Protein AF-A0A7Y5W5D0-F1 (afdb_monomer_lite)

Foldseek 3Di:
DVVVVVLVVVQVVVLVVQQVVVVVCCVPCVPDWDEDEDDPPRHAAPSHDGLEYEYADDDDPPCLLVRVVVVCVRHVVRPAYAYEYEQPPDLDLVSSQVVLLVNLVSCVVVVRLHYHYDPCLNRDDLSSVLVCLLVVSPDPDDPDLVVSLVVLVVLVVLLVVLLVLCVVLVNPLSDDQDDADSVPDPDSNNSSVRSVSSSVSLVSSLVVLLVVLVLLVLQQLLLQLVQLCCLQPLDPPDDDNDRLDDPVRSVVLSSLSSYSSSVSVSSVSCVVSVVVLLVSLVVNLVSLQVVLVVDDQLSVLSPQLSVCSNVSNSNSNSVSSVVSQVRCLVVVNGQKKKKKWKKFDPDQAFFPKWKWKWFQAPPVGIDTQDTDGQGDDGPRGMHMDMHIHNDDTQKMKIKIWDDPDKMKGQKIAIDGSPDTWQFQDKDWDQKPPLRVSHRHRIGIIMHDHDDTMTMMMTGTDDD

Sequence (463 aa):
MQRYQQREVVQEKLIRVHNALYDYVKSRFPQLKISPGFYPAWVRPGTLKYDAVVMDNYPPPGREEEHLRQWMAAYGDAREPYILLWGYGDLDYQVELVRMEKMTRLCLAQGIKNIGFFRPELSLRDPVFRWYDTRGVGSYGPYDLQEHRATIAVLLDETRQTVEALERLGVREAASLPEIHPANADACADLCRQADQIYAYRKRVLDRAYGKVNECKQWAELDRLIDLAEAEGWISAGRERGALADSKEVRGWEILSKEFRTLPRFYAAILPRAGQASDRASTVAPSLESAAGAGGPGAGELAIAAKALRSGRFADACAQTIQARERLVEAKQEKSWQVSLRFRNRYPYPLNVTAILTVEQGKAGLCELYRGMPFESPGDSSRAFAFFLPSRPDSLTVSVGSWSGCLDVESLRVHNSREALNVVNVVADHADNAEACVGRPEAAFVLRPWASESFVRLQFQHD

Secondary structure (DSSP, 8-state):
-HHHHHHHHHHHHHHHHHHHHHHHHHHH-TT-----EE-TTTS-TTSS--SSEEEEE-PPTT-HHHHHHHHHHHHTT-SSEEEEEE----S-HHHHHHHHHHHHHHHHHTT--EEEEESHHHH--HHHHHHHHHTT-S-SS---HHHHHHHHHHHHHHHHHHHHHHHHTT-TT-PPPPP--GGG--SHHHHHHHHHHHHHHHHHHHHHHHHHHHHHHTHHHHHHHHHHHHHTTSS-S-S----S--HHHHHHHHHHHTSGGGHHHHHHHHHHHHHHHHHHHHHHHHHHHHHHHT-STTHHHHHHHHHHHHTT-HHHHHHHHHHHHHHHHHTT----EEEEEEEE--SSS-----EEEEEE-GGG-EEEEEEE-S--STT--EEEEEEEESS--SEEEEEEES-SS-EEEEEEEEE-SS-BPPEEEEEEESEES-GGGTT-SEEEEEE--SSSEEEEEEEE---

Radius of gyration: 29.37 Å; chains: 1; bounding box: 65×64×76 Å

Structure (mmCIF, N/CA/C/O backbone):
data_AF-A0A7Y5W5D0-F1
#
_entry.id   AF-A0A7Y5W5D0-F1
#
loop_
_atom_site.group_PDB
_atom_site.id
_atom_site.type_symbol
_atom_site.label_atom_id
_atom_site.label_alt_id
_atom_site.label_comp_id
_atom_site.label_asym_id
_atom_site.label_entity_id
_atom_site.label_seq_id
_atom_site.pdbx_PDB_ins_code
_atom_site.Cartn_x
_atom_site.Cartn_y
_atom_site.Cartn_z
_atom_site.occupancy
_atom_site.B_iso_or_equiv
_atom_site.auth_seq_id
_atom_site.auth_comp_id
_atom_site.auth_asym_id
_atom_site.auth_atom_id
_atom_site.pdbx_PDB_model_num
ATOM 1 N N . MET A 1 1 ? 26.759 -39.394 -0.684 1.00 50.09 1 MET A N 1
ATOM 2 C CA . MET A 1 1 ? 27.378 -40.043 -1.864 1.00 50.09 1 MET A CA 1
ATOM 3 C C . MET A 1 1 ? 26.377 -40.396 -2.963 1.00 50.09 1 MET A C 1
ATOM 5 O O . MET A 1 1 ? 26.543 -39.873 -4.052 1.00 50.09 1 MET A O 1
ATOM 9 N N . GLN A 1 2 ? 25.314 -41.175 -2.712 1.00 52.88 2 GLN A N 1
ATOM 10 C CA . GLN A 1 2 ? 24.350 -41.586 -3.762 1.00 52.88 2 GLN A CA 1
ATOM 11 C C . GLN A 1 2 ? 23.715 -40.430 -4.570 1.00 52.88 2 GLN A C 1
ATOM 13 O O . GLN A 1 2 ? 23.607 -40.526 -5.788 1.00 52.88 2 GLN A O 1
ATOM 18 N N . ARG A 1 3 ? 23.363 -39.302 -3.930 1.00 52.78 3 ARG A N 1
ATOM 19 C CA . ARG A 1 3 ? 22.815 -38.118 -4.631 1.00 52.78 3 ARG A CA 1
ATOM 20 C C . ARG A 1 3 ? 23.814 -37.433 -5.579 1.00 52.78 3 ARG A C 1
ATOM 22 O O . ARG A 1 3 ? 23.390 -36.820 -6.551 1.00 52.78 3 ARG A O 1
ATOM 29 N N . TYR A 1 4 ? 25.120 -37.532 -5.315 1.00 56.25 4 TYR A N 1
ATOM 30 C CA . TYR A 1 4 ? 26.152 -36.939 -6.177 1.00 56.25 4 TYR A CA 1
ATOM 31 C C . TYR A 1 4 ? 26.357 -37.767 -7.451 1.00 56.25 4 TYR A C 1
ATOM 33 O O . TYR A 1 4 ? 26.376 -37.203 -8.538 1.00 56.25 4 TYR A O 1
ATOM 41 N N . GLN A 1 5 ? 26.377 -39.098 -7.333 1.00 60.94 5 GLN A N 1
ATOM 42 C CA . GLN A 1 5 ? 26.483 -40.004 -8.486 1.00 60.94 5 GLN A CA 1
ATOM 43 C C . GLN A 1 5 ? 25.264 -39.906 -9.419 1.00 60.94 5 GLN A C 1
ATOM 45 O O . GLN A 1 5 ? 25.410 -39.891 -10.637 1.00 60.94 5 GLN A O 1
ATOM 50 N N . GLN A 1 6 ? 24.051 -39.766 -8.871 1.00 68.44 6 GLN A N 1
ATOM 51 C CA . GLN A 1 6 ? 22.851 -39.537 -9.688 1.00 68.44 6 GLN A CA 1
ATOM 52 C C . GLN A 1 6 ? 22.899 -38.200 -10.442 1.00 68.44 6 GLN A C 1
ATOM 54 O O . GLN A 1 6 ? 22.429 -38.119 -11.577 1.00 68.44 6 GLN A O 1
ATOM 59 N N . ARG A 1 7 ? 23.488 -37.160 -9.840 1.00 69.56 7 ARG A N 1
ATOM 60 C CA . ARG A 1 7 ? 23.627 -35.840 -10.466 1.00 69.56 7 ARG A CA 1
ATOM 61 C C . ARG A 1 7 ? 24.569 -35.879 -11.669 1.00 69.56 7 ARG A C 1
ATOM 63 O O . ARG A 1 7 ? 24.230 -35.301 -12.696 1.00 69.56 7 ARG A O 1
ATOM 70 N N . GLU A 1 8 ? 25.691 -36.587 -11.570 1.00 74.19 8 GLU A N 1
ATOM 71 C CA . GLU A 1 8 ? 26.647 -36.737 -12.679 1.00 74.19 8 GLU A CA 1
ATOM 72 C C . GLU A 1 8 ? 26.027 -37.484 -13.870 1.00 74.19 8 GLU A C 1
ATOM 74 O O . GLU A 1 8 ? 26.090 -37.005 -15.001 1.00 74.19 8 GLU A O 1
ATOM 79 N N . VAL A 1 9 ? 25.304 -38.581 -13.617 1.00 79.69 9 VAL A N 1
ATOM 80 C CA . VAL A 1 9 ? 24.612 -39.345 -14.675 1.00 79.69 9 VAL A CA 1
ATOM 81 C C . VAL A 1 9 ? 23.551 -38.504 -15.395 1.00 79.69 9 VAL A C 1
ATOM 83 O O . VAL A 1 9 ? 23.380 -38.609 -16.612 1.00 79.69 9 VAL A O 1
ATOM 86 N N . VAL A 1 10 ? 22.812 -37.665 -14.664 1.00 78.62 10 VAL A N 1
ATOM 87 C CA . VAL A 1 10 ? 21.824 -36.754 -15.265 1.00 78.62 10 VAL A CA 1
ATOM 88 C C . VAL A 1 10 ? 22.514 -35.660 -16.083 1.00 78.62 10 VAL A C 1
ATOM 90 O O . VAL A 1 10 ? 22.061 -35.361 -17.188 1.00 78.62 10 VAL A O 1
ATOM 93 N N . GLN A 1 11 ? 23.626 -35.104 -15.596 1.00 78.69 11 GLN A N 1
ATOM 94 C CA . GLN A 1 11 ? 24.404 -34.092 -16.317 1.00 78.69 11 GLN A CA 1
ATOM 95 C C . GLN A 1 11 ? 24.931 -34.612 -17.658 1.00 78.69 11 GLN A C 1
ATOM 97 O O . GLN A 1 11 ? 24.754 -33.948 -18.678 1.00 78.69 11 GLN A O 1
ATOM 102 N N . GLU A 1 12 ? 25.511 -35.812 -17.694 1.00 83.69 12 GLU A N 1
ATOM 103 C CA . GLU A 1 12 ? 26.013 -36.410 -18.938 1.00 83.69 12 GLU A CA 1
ATOM 104 C C . GLU A 1 12 ? 24.903 -36.632 -19.974 1.00 83.69 12 GLU A C 1
ATOM 106 O O . GLU A 1 12 ? 25.093 -36.387 -21.170 1.00 83.69 12 GLU A O 1
ATOM 111 N N . LYS A 1 13 ? 23.718 -37.063 -19.522 1.00 85.50 13 LYS A N 1
ATOM 112 C CA . LYS A 1 13 ? 22.546 -37.224 -20.394 1.00 85.50 13 LYS A CA 1
ATOM 113 C C . LYS A 1 13 ? 22.073 -35.886 -20.953 1.00 85.50 13 LYS A C 1
ATOM 115 O O . LYS A 1 13 ? 21.816 -35.805 -22.152 1.00 85.50 13 LYS A O 1
ATOM 120 N N . LEU A 1 14 ? 21.996 -34.846 -20.120 1.00 84.94 14 LEU A N 1
ATOM 121 C CA . LEU A 1 14 ? 21.614 -33.498 -20.551 1.00 84.94 14 LEU A CA 1
ATOM 122 C C . LEU A 1 14 ? 22.579 -32.953 -21.607 1.00 84.94 14 LEU A C 1
ATOM 124 O O . LEU A 1 14 ? 22.128 -32.480 -22.648 1.00 84.94 14 LEU A O 1
ATOM 128 N N . ILE A 1 15 ? 23.889 -33.094 -21.382 1.00 87.06 15 ILE A N 1
ATOM 129 C CA . ILE A 1 15 ? 24.920 -32.670 -22.338 1.00 87.06 15 ILE A CA 1
ATOM 130 C C . ILE A 1 15 ? 24.739 -33.383 -23.682 1.00 87.06 15 ILE A C 1
ATOM 132 O O . ILE A 1 15 ? 24.732 -32.742 -24.734 1.00 87.06 15 ILE A O 1
ATOM 136 N N . ARG A 1 16 ? 24.542 -34.707 -23.659 1.00 89.12 16 ARG A N 1
ATOM 137 C CA . ARG A 1 16 ? 24.357 -35.507 -24.878 1.00 89.12 16 ARG A CA 1
ATOM 138 C C . ARG A 1 16 ? 23.112 -35.090 -25.658 1.00 89.12 16 ARG A C 1
ATOM 140 O O . ARG A 1 16 ? 23.192 -34.919 -26.871 1.00 89.12 16 ARG A O 1
ATOM 147 N N . VAL A 1 17 ? 21.979 -34.938 -24.973 1.00 90.25 17 VAL A N 1
ATOM 148 C CA . VAL A 1 17 ? 20.702 -34.565 -25.599 1.00 90.25 17 VAL A CA 1
ATOM 149 C C . VAL A 1 17 ? 20.782 -33.160 -26.187 1.00 90.25 17 VAL A C 1
ATOM 151 O O . VAL A 1 17 ? 20.444 -32.977 -27.353 1.00 90.25 17 VAL A O 1
ATOM 154 N N . HIS A 1 18 ? 21.284 -32.186 -25.424 1.00 89.50 18 HIS A N 1
ATOM 155 C CA . HIS A 1 18 ? 21.451 -30.813 -25.902 1.00 89.50 18 HIS A CA 1
ATOM 156 C C . HIS A 1 18 ? 22.344 -30.750 -27.143 1.00 89.50 18 HIS A C 1
ATOM 158 O O . HIS A 1 18 ? 21.956 -30.160 -28.146 1.00 89.50 18 HIS A O 1
ATOM 164 N N . ASN A 1 19 ? 23.513 -31.399 -27.116 1.00 92.06 19 ASN A N 1
ATOM 165 C CA . ASN A 1 19 ? 24.451 -31.361 -28.241 1.00 92.06 19 ASN A CA 1
ATOM 166 C C . ASN A 1 19 ? 23.882 -32.041 -29.497 1.00 92.06 19 ASN A C 1
ATOM 168 O O . ASN A 1 19 ? 24.083 -31.534 -30.598 1.00 92.06 19 ASN A O 1
ATOM 172 N N . ALA A 1 20 ? 23.127 -33.134 -29.341 1.00 94.38 20 ALA A N 1
ATOM 173 C CA . ALA A 1 20 ? 22.436 -33.777 -30.458 1.00 94.38 20 ALA A CA 1
ATOM 174 C C . ALA A 1 20 ? 21.334 -32.881 -31.053 1.00 94.38 20 ALA A C 1
ATOM 176 O O . ALA A 1 20 ? 21.195 -32.802 -32.274 1.00 94.38 20 ALA A O 1
ATOM 177 N N . LEU A 1 21 ? 20.576 -32.173 -30.207 1.00 93.38 21 LEU A N 1
ATOM 178 C CA . LEU A 1 21 ? 19.573 -31.201 -30.652 1.00 93.38 21 LEU A CA 1
ATOM 179 C C . LEU A 1 21 ? 20.215 -30.003 -31.355 1.00 93.38 21 LEU A C 1
ATOM 181 O O . LEU A 1 21 ? 19.719 -29.580 -32.397 1.00 93.38 21 LEU A O 1
ATOM 185 N N . TYR A 1 22 ? 21.330 -29.492 -30.829 1.00 92.88 22 TYR A N 1
ATOM 186 C CA . TYR A 1 22 ? 22.108 -28.437 -31.473 1.00 92.88 22 TYR A CA 1
ATOM 187 C C . TYR A 1 22 ? 22.503 -28.855 -32.895 1.00 92.88 22 TYR A C 1
ATOM 189 O O . TYR A 1 22 ? 22.157 -28.164 -33.851 1.00 92.88 22 TYR A O 1
ATOM 197 N N . ASP A 1 23 ? 23.140 -30.019 -33.058 1.00 96.19 23 ASP A N 1
ATOM 198 C CA . ASP A 1 23 ? 23.569 -30.510 -34.375 1.00 96.19 23 ASP A CA 1
ATOM 199 C C . ASP A 1 23 ? 22.378 -30.706 -35.329 1.00 96.19 23 ASP A C 1
ATOM 201 O O . ASP A 1 23 ? 22.426 -30.310 -36.498 1.00 96.19 23 ASP A O 1
ATOM 205 N N . TYR A 1 24 ? 21.269 -31.254 -34.821 1.00 96.31 24 TYR A N 1
ATOM 206 C CA . TYR A 1 24 ? 20.038 -31.433 -35.589 1.00 96.31 24 TYR A CA 1
ATOM 207 C C . TYR A 1 24 ? 19.482 -30.103 -36.114 1.00 96.31 24 TYR A C 1
ATOM 209 O O . TYR A 1 24 ? 19.158 -30.005 -37.303 1.00 96.31 24 TYR A O 1
ATOM 217 N N . VAL A 1 25 ? 19.395 -29.076 -35.262 1.00 94.19 25 VAL A N 1
ATOM 218 C CA . VAL A 1 25 ? 18.884 -27.751 -35.643 1.00 94.19 25 VAL A CA 1
ATOM 219 C C . VAL A 1 25 ? 19.851 -27.061 -36.600 1.00 94.19 25 VAL A C 1
ATOM 221 O O . VAL A 1 25 ? 19.414 -26.597 -37.652 1.00 94.19 25 VAL A O 1
ATOM 224 N N . LYS A 1 26 ? 21.158 -27.050 -36.312 1.00 94.31 26 LYS A N 1
ATOM 225 C CA . LYS A 1 26 ? 22.154 -26.377 -37.164 1.00 94.31 26 LYS A CA 1
ATOM 226 C C . LYS A 1 26 ? 22.286 -27.015 -38.545 1.00 94.31 26 LYS A C 1
ATOM 228 O O . LYS A 1 26 ? 22.544 -26.295 -39.503 1.00 94.31 26 LYS A O 1
ATOM 233 N N . SER A 1 27 ? 22.044 -28.324 -38.675 1.00 96.19 27 SER A N 1
ATOM 234 C CA . SER A 1 27 ? 22.020 -28.996 -39.985 1.00 96.19 27 SER A CA 1
ATOM 235 C C . SER A 1 27 ? 20.882 -28.527 -40.904 1.00 96.19 27 SER A C 1
ATOM 237 O O . SER A 1 27 ? 20.999 -28.635 -42.121 1.00 96.19 27 SER A O 1
ATOM 239 N N . ARG A 1 28 ? 19.782 -28.007 -40.340 1.00 96.69 28 ARG A N 1
ATOM 240 C CA . ARG A 1 28 ? 18.582 -27.570 -41.082 1.00 96.69 28 ARG A CA 1
ATOM 241 C C . ARG A 1 28 ? 18.456 -26.055 -41.170 1.00 96.69 28 ARG A C 1
ATOM 243 O O . ARG A 1 28 ? 17.967 -25.534 -42.164 1.00 96.69 28 ARG A O 1
ATOM 250 N N . PHE A 1 29 ? 18.888 -25.365 -40.122 1.00 95.25 29 PHE A N 1
ATOM 251 C CA . PHE A 1 29 ? 18.740 -23.928 -39.946 1.00 95.25 29 PHE A CA 1
ATOM 252 C C . PHE A 1 29 ? 20.074 -23.325 -39.475 1.00 95.25 29 PHE A C 1
ATOM 254 O O . PHE A 1 29 ? 20.188 -22.887 -38.326 1.00 95.25 29 PHE A O 1
ATOM 261 N N . PRO A 1 30 ? 21.117 -23.321 -40.326 1.00 91.50 30 PRO A N 1
ATOM 262 C CA . PRO A 1 30 ? 22.461 -22.883 -39.940 1.00 91.50 30 PRO A CA 1
ATOM 263 C C . PRO A 1 30 ? 22.511 -21.429 -39.442 1.00 91.50 30 PRO A C 1
ATOM 265 O O . PRO A 1 30 ? 23.363 -21.084 -38.620 1.00 91.50 30 PRO A O 1
ATOM 268 N N . GLN A 1 31 ? 21.574 -20.596 -39.899 1.00 87.50 31 GLN A N 1
ATOM 269 C CA . GLN A 1 31 ? 21.425 -19.194 -39.521 1.00 87.50 31 GLN A CA 1
ATOM 270 C C . GLN A 1 31 ? 20.840 -18.981 -38.118 1.00 87.50 31 GLN A C 1
ATOM 272 O O . GLN A 1 31 ? 21.025 -17.907 -37.550 1.00 87.50 31 GLN A O 1
ATOM 277 N N . LEU A 1 32 ? 20.129 -19.964 -37.549 1.00 84.00 32 LEU A N 1
ATOM 278 C CA . LEU A 1 32 ? 19.546 -19.809 -36.216 1.00 84.00 32 LEU A CA 1
ATOM 279 C C . LEU A 1 32 ? 20.640 -19.870 -35.150 1.00 84.00 32 LEU A C 1
ATOM 281 O O . LEU A 1 32 ? 21.508 -20.749 -35.169 1.00 84.00 32 LEU A O 1
ATOM 285 N N . LYS A 1 33 ? 20.574 -18.921 -34.214 1.00 82.25 33 LYS A N 1
ATOM 286 C CA . LYS A 1 33 ? 21.414 -18.876 -33.020 1.00 82.25 33 LYS A CA 1
ATOM 287 C C . LYS A 1 33 ? 20.768 -19.724 -31.931 1.00 82.25 33 LYS A C 1
ATOM 289 O O . LYS A 1 33 ? 19.601 -19.527 -31.602 1.00 82.25 33 LYS A O 1
ATOM 294 N N . ILE A 1 34 ? 21.525 -20.658 -31.374 1.00 82.62 34 ILE A N 1
ATOM 295 C CA . ILE A 1 34 ? 21.078 -21.539 -30.297 1.00 82.62 34 ILE A CA 1
ATOM 296 C C . ILE A 1 34 ? 21.805 -21.152 -29.016 1.00 82.62 34 ILE A C 1
ATOM 298 O O . ILE A 1 34 ? 23.031 -21.040 -28.990 1.00 82.62 34 ILE A O 1
ATOM 302 N N . SER A 1 35 ? 21.038 -20.993 -27.946 1.00 78.25 35 SER A N 1
ATOM 303 C CA . SER A 1 35 ? 21.551 -20.722 -26.612 1.00 78.25 35 SER A CA 1
ATOM 304 C C . SER A 1 35 ? 20.823 -21.597 -25.592 1.00 78.25 35 SER A C 1
ATOM 306 O O . SER A 1 35 ? 19.591 -21.653 -25.622 1.00 78.25 35 SER A O 1
ATOM 308 N N . PRO A 1 36 ? 21.533 -22.293 -24.693 1.00 75.00 36 PRO A N 1
ATOM 309 C CA . PRO A 1 36 ? 20.915 -22.876 -23.514 1.00 75.00 36 PRO A CA 1
ATOM 310 C C . PRO A 1 36 ? 20.644 -21.778 -22.472 1.00 75.00 36 PRO A C 1
ATOM 312 O O . PRO A 1 36 ? 21.486 -20.916 -22.229 1.00 75.00 36 PRO A O 1
ATOM 315 N N . GLY A 1 37 ? 19.477 -21.817 -21.825 1.00 66.62 37 GLY A N 1
ATOM 316 C CA . GLY A 1 37 ? 19.221 -20.994 -20.641 1.00 66.62 37 GLY A CA 1
ATOM 317 C C . GLY A 1 37 ? 20.050 -21.518 -19.469 1.00 66.62 37 GLY A C 1
ATOM 318 O O . GLY A 1 37 ? 19.818 -22.635 -19.000 1.00 66.62 37 GLY A O 1
ATOM 319 N N . PHE A 1 38 ? 21.055 -20.762 -19.025 1.00 64.25 38 PHE A N 1
ATOM 320 C CA . PHE A 1 38 ? 21.984 -21.233 -17.999 1.00 64.25 38 PHE A CA 1
ATOM 321 C C . PHE A 1 38 ? 21.491 -20.936 -16.577 1.00 64.25 38 PHE A C 1
ATOM 323 O O . PHE A 1 38 ? 21.352 -19.777 -16.197 1.00 64.25 38 PHE A O 1
ATOM 330 N N . TYR A 1 39 ? 21.398 -21.987 -15.749 1.00 56.94 39 TYR A N 1
ATOM 331 C CA . TYR A 1 39 ? 21.641 -21.891 -14.306 1.00 56.94 39 TYR A CA 1
ATOM 332 C C . TYR A 1 39 ? 23.095 -22.316 -14.040 1.00 56.94 39 TYR A C 1
ATOM 334 O O . TYR A 1 39 ? 23.409 -23.501 -14.211 1.00 56.94 39 TYR A O 1
ATOM 342 N N . PRO A 1 40 ? 23.988 -21.410 -13.591 1.00 52.25 40 PRO A N 1
ATOM 343 C CA . PRO A 1 40 ? 25.427 -21.675 -13.440 1.00 52.25 40 PRO A CA 1
ATOM 344 C C . PRO A 1 40 ? 25.786 -22.911 -12.594 1.00 52.25 40 PRO A C 1
ATOM 346 O O . PRO A 1 40 ? 26.894 -23.428 -12.688 1.00 52.25 40 PRO A O 1
ATOM 349 N N . ALA A 1 41 ? 24.854 -23.407 -11.774 1.00 57.25 41 ALA A N 1
ATOM 350 C CA . ALA A 1 41 ? 25.061 -24.527 -10.861 1.00 57.25 41 ALA A CA 1
ATOM 351 C C . ALA A 1 41 ? 24.902 -25.934 -11.484 1.00 57.25 41 ALA A C 1
ATOM 353 O O . ALA A 1 41 ? 25.161 -26.923 -10.790 1.00 57.25 41 ALA A O 1
ATOM 354 N N . TRP A 1 42 ? 24.442 -26.073 -12.736 1.00 58.59 42 TRP A N 1
ATOM 355 C CA . TRP A 1 42 ? 24.007 -27.382 -13.264 1.00 58.59 42 TRP A CA 1
ATOM 356 C C . TRP A 1 42 ? 24.861 -27.969 -14.381 1.00 58.59 42 TRP A C 1
ATOM 358 O O . TRP A 1 42 ? 24.884 -29.192 -14.505 1.00 58.59 42 TRP A O 1
ATOM 368 N N . VAL A 1 43 ? 25.591 -27.165 -15.150 1.00 61.44 43 VAL A N 1
ATOM 369 C CA . VAL A 1 43 ? 26.394 -27.654 -16.278 1.00 61.44 43 VAL A CA 1
ATOM 370 C C . VAL A 1 43 ? 27.747 -26.953 -16.282 1.00 61.44 43 VAL A C 1
ATOM 372 O O . VAL A 1 43 ? 27.817 -25.750 -16.050 1.00 61.44 43 VAL A O 1
ATOM 375 N N . ARG A 1 44 ? 28.833 -27.707 -16.498 1.00 67.12 44 ARG A N 1
ATOM 376 C CA . ARG A 1 44 ? 30.186 -27.135 -16.534 1.00 67.12 44 ARG A CA 1
ATOM 377 C C . ARG A 1 44 ? 30.368 -26.300 -17.811 1.00 67.12 44 ARG A C 1
ATOM 379 O O . ARG A 1 44 ? 29.942 -26.763 -18.877 1.00 67.12 44 ARG A O 1
ATOM 386 N N . PRO A 1 45 ? 31.033 -25.134 -17.739 1.00 65.56 45 PRO A N 1
ATOM 387 C CA . PRO A 1 45 ? 31.417 -24.382 -18.929 1.00 65.56 45 PRO A CA 1
ATOM 388 C C . PRO A 1 45 ? 32.135 -25.257 -19.966 1.00 65.56 45 PRO A C 1
ATOM 390 O O . PRO A 1 45 ? 32.873 -26.175 -19.607 1.00 65.56 45 PRO A O 1
ATOM 393 N N . GLY A 1 46 ? 31.887 -25.001 -21.252 1.00 71.56 46 GLY A N 1
ATOM 394 C CA . GLY A 1 46 ? 32.535 -25.709 -22.366 1.00 71.56 46 GLY A CA 1
ATOM 395 C C . GLY A 1 46 ? 31.985 -27.103 -22.705 1.00 71.56 46 GLY A C 1
ATOM 396 O O . GLY A 1 46 ? 32.485 -27.734 -23.629 1.00 71.56 46 GLY A O 1
ATOM 397 N N . THR A 1 47 ? 30.960 -27.602 -22.004 1.00 80.25 47 THR A N 1
ATOM 398 C CA . THR A 1 47 ? 30.392 -28.944 -22.277 1.00 80.25 47 THR A CA 1
ATOM 399 C C . THR A 1 47 ? 29.215 -28.949 -23.260 1.00 80.25 47 THR A C 1
ATOM 401 O O . THR A 1 47 ? 28.975 -29.952 -23.937 1.00 80.25 47 THR A O 1
ATOM 404 N N . LEU A 1 48 ? 28.488 -27.834 -23.367 1.00 83.25 48 LEU A N 1
ATOM 405 C CA . LEU A 1 48 ? 27.367 -27.663 -24.293 1.00 83.25 48 LEU A CA 1
ATOM 406 C C . LEU A 1 48 ? 27.815 -26.933 -25.558 1.00 83.25 48 LEU A C 1
ATOM 408 O O . LEU A 1 48 ? 28.593 -25.986 -25.483 1.00 83.25 48 LEU A O 1
ATOM 412 N N . LYS A 1 49 ? 27.271 -27.330 -26.708 1.00 86.00 49 LYS A N 1
ATOM 413 C CA . LYS A 1 49 ? 27.362 -26.578 -27.964 1.00 86.00 49 LYS A CA 1
ATOM 414 C C . LYS A 1 49 ? 26.378 -25.405 -27.940 1.00 86.00 49 LYS A C 1
ATOM 416 O O . LYS A 1 49 ? 25.214 -25.587 -27.579 1.00 86.00 49 LYS A O 1
ATOM 421 N N . TYR A 1 50 ? 26.820 -24.213 -28.324 1.00 83.88 50 TYR A N 1
ATOM 422 C CA . TYR A 1 50 ? 25.987 -23.009 -28.381 1.00 83.88 50 TYR A CA 1
ATOM 423 C C . TYR A 1 50 ? 26.574 -21.972 -29.346 1.00 8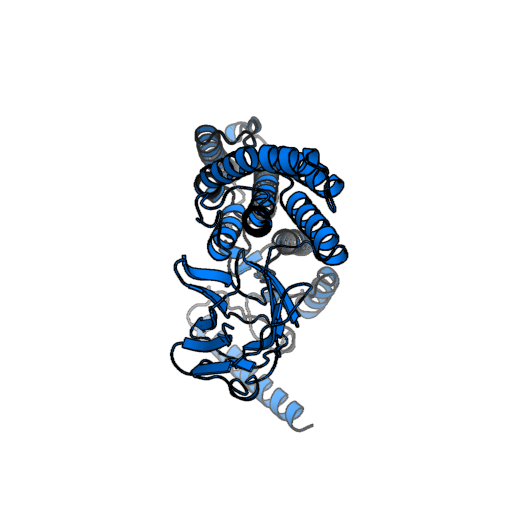3.88 50 TYR A C 1
ATOM 425 O O . TYR A 1 50 ? 27.776 -21.965 -29.598 1.00 83.88 50 TYR A O 1
ATOM 433 N N . ASP A 1 51 ? 25.721 -21.089 -29.868 1.00 78.88 51 ASP A N 1
ATOM 434 C CA . ASP A 1 51 ? 26.127 -19.914 -30.651 1.00 78.88 51 ASP A CA 1
ATOM 435 C C . ASP A 1 51 ? 26.167 -18.638 -29.789 1.00 78.88 51 ASP A C 1
ATOM 437 O O . ASP A 1 51 ? 26.935 -17.723 -30.078 1.00 78.88 51 ASP A O 1
ATOM 441 N N . ALA A 1 52 ? 25.345 -18.592 -28.735 1.00 75.88 52 ALA A N 1
ATOM 442 C CA . ALA A 1 52 ? 25.252 -17.502 -27.767 1.00 75.88 52 ALA A CA 1
ATOM 443 C C . ALA A 1 52 ? 25.038 -18.066 -26.355 1.00 75.88 52 ALA A C 1
ATOM 445 O O . ALA A 1 52 ? 24.592 -19.202 -26.193 1.00 75.88 52 ALA A O 1
ATOM 446 N N . VAL A 1 53 ? 25.349 -17.270 -25.333 1.00 74.88 53 VAL A N 1
ATOM 447 C CA . VAL A 1 53 ? 25.135 -17.634 -23.923 1.00 74.88 53 VAL A CA 1
ATOM 448 C C . VAL A 1 53 ? 24.016 -16.769 -23.372 1.00 74.88 53 VAL A C 1
ATOM 450 O O . VAL A 1 53 ? 24.193 -15.563 -23.335 1.00 74.88 53 VAL A O 1
ATOM 453 N N . VAL A 1 54 ? 22.892 -17.355 -22.946 1.00 75.00 54 VAL A N 1
ATOM 454 C CA . VAL A 1 54 ? 21.805 -16.634 -22.260 1.00 75.00 54 VAL A CA 1
ATOM 455 C C . VAL A 1 54 ? 21.886 -16.931 -20.773 1.00 75.00 54 VAL A C 1
ATOM 457 O O . VAL A 1 54 ? 21.710 -18.070 -20.336 1.00 75.00 54 VAL A O 1
ATOM 460 N N . MET A 1 55 ? 22.145 -15.897 -19.991 1.00 71.31 55 MET A N 1
ATOM 461 C CA . MET A 1 55 ? 22.168 -16.002 -18.541 1.00 71.31 55 MET A CA 1
ATOM 462 C C . MET A 1 55 ? 20.836 -15.633 -17.933 1.00 71.31 55 MET A C 1
ATOM 464 O O . MET A 1 55 ? 20.300 -14.590 -18.280 1.00 71.31 55 MET A O 1
ATOM 468 N N . ASP A 1 56 ? 20.403 -16.395 -16.939 1.00 71.44 56 ASP A N 1
ATOM 469 C CA . ASP A 1 56 ? 19.370 -15.957 -16.010 1.00 71.44 56 ASP A CA 1
ATOM 470 C C . ASP A 1 56 ? 20.028 -15.588 -14.671 1.00 71.44 56 ASP A C 1
ATOM 472 O O . ASP A 1 56 ? 20.419 -16.461 -13.889 1.00 71.44 56 ASP A O 1
ATOM 476 N N . ASN A 1 57 ? 20.307 -14.296 -14.471 1.00 67.25 57 ASN A N 1
ATOM 477 C CA . ASN A 1 57 ? 21.228 -13.844 -13.426 1.00 67.25 57 ASN A CA 1
ATOM 478 C C . ASN A 1 57 ? 20.499 -13.330 -12.171 1.00 67.25 57 ASN A C 1
ATOM 480 O O . ASN A 1 57 ? 19.874 -12.272 -12.207 1.00 67.25 57 ASN A O 1
ATOM 484 N N . TYR A 1 58 ? 20.665 -14.031 -11.039 1.00 70.62 58 TYR A N 1
ATOM 485 C CA . TYR A 1 58 ? 20.032 -13.711 -9.746 1.00 70.62 58 TYR A CA 1
ATOM 486 C C . TYR A 1 58 ? 21.044 -13.483 -8.614 1.00 70.62 58 TYR A C 1
ATOM 488 O O . TYR A 1 58 ? 21.061 -14.236 -7.633 1.00 70.62 58 TYR A O 1
ATOM 496 N N . PRO A 1 59 ? 21.914 -12.464 -8.690 1.00 71.62 59 PRO A N 1
ATOM 497 C CA . PRO A 1 59 ? 22.836 -12.223 -7.600 1.00 71.62 59 PRO A CA 1
ATOM 498 C C . PRO A 1 59 ? 22.074 -11.831 -6.326 1.00 71.62 59 PRO A C 1
ATOM 500 O O . PRO A 1 59 ? 21.136 -11.023 -6.394 1.00 71.62 59 PRO A O 1
ATOM 503 N N . PRO A 1 60 ? 22.482 -12.354 -5.155 1.00 71.25 60 PRO A N 1
ATOM 504 C CA . PRO A 1 60 ? 22.016 -11.848 -3.871 1.00 71.25 60 PRO A CA 1
ATOM 505 C C . PRO A 1 60 ? 22.271 -10.337 -3.743 1.00 71.25 60 PRO A C 1
ATOM 507 O O . PRO A 1 60 ? 23.266 -9.848 -4.296 1.00 71.25 60 PRO A O 1
ATOM 510 N N . PRO A 1 61 ? 21.429 -9.598 -2.995 1.00 72.38 61 PRO A N 1
ATOM 511 C CA . PRO A 1 61 ? 21.651 -8.179 -2.740 1.00 72.38 61 PRO A CA 1
ATOM 512 C C . PRO A 1 61 ? 23.074 -7.900 -2.245 1.00 72.38 61 PRO A C 1
ATOM 514 O O . PRO A 1 61 ? 23.570 -8.562 -1.333 1.00 72.38 61 PRO A O 1
ATOM 517 N N . GLY A 1 62 ? 23.748 -6.935 -2.872 1.00 76.31 62 GLY A N 1
ATOM 518 C CA . GLY A 1 62 ? 25.115 -6.539 -2.522 1.00 76.31 62 GLY A CA 1
ATOM 519 C C . GLY A 1 62 ? 26.217 -7.397 -3.151 1.00 76.31 62 GLY A C 1
ATOM 520 O O . GLY A 1 62 ? 27.380 -7.004 -3.093 1.00 76.31 62 GLY A O 1
ATOM 521 N N . ARG A 1 63 ? 25.880 -8.522 -3.796 1.00 80.31 63 ARG A N 1
ATOM 522 C CA . ARG A 1 63 ? 26.842 -9.419 -4.468 1.00 80.31 63 ARG A CA 1
ATOM 523 C C . ARG A 1 63 ? 26.799 -9.339 -5.993 1.00 80.31 63 ARG A C 1
ATOM 525 O O . ARG A 1 63 ? 27.393 -10.173 -6.667 1.00 80.31 63 ARG A O 1
ATOM 532 N N . GLU A 1 64 ? 26.118 -8.334 -6.540 1.00 83.06 64 GLU A N 1
ATOM 533 C CA . GLU A 1 64 ? 25.924 -8.137 -7.981 1.00 83.06 64 GLU A CA 1
ATOM 534 C C . GLU A 1 64 ? 27.231 -8.217 -8.789 1.00 83.06 64 GLU A C 1
ATOM 536 O O . GLU A 1 64 ? 27.336 -8.976 -9.751 1.00 83.06 64 GLU A O 1
ATOM 541 N N . GLU A 1 65 ? 28.248 -7.463 -8.369 1.00 85.12 65 GLU A N 1
ATOM 542 C CA . GLU A 1 65 ? 29.525 -7.370 -9.081 1.00 85.12 65 GLU A CA 1
ATOM 543 C C . GLU A 1 65 ? 30.363 -8.645 -8.951 1.00 85.12 65 GLU A C 1
ATOM 545 O O . GLU A 1 65 ? 30.938 -9.118 -9.929 1.00 85.12 65 GLU A O 1
ATOM 550 N N . GLU A 1 66 ? 30.415 -9.220 -7.748 1.00 84.69 66 GLU A N 1
ATOM 551 C CA . GLU A 1 66 ? 31.118 -10.478 -7.501 1.00 84.69 66 GLU A CA 1
ATOM 552 C C . GLU A 1 66 ? 30.559 -11.592 -8.387 1.00 84.69 66 GLU A C 1
ATOM 554 O O . GLU A 1 66 ? 31.319 -12.307 -9.041 1.00 84.69 66 GLU A O 1
ATOM 559 N N . HIS A 1 67 ? 29.233 -11.690 -8.452 1.00 79.75 67 HIS A N 1
ATOM 560 C CA . HIS A 1 67 ? 28.551 -12.709 -9.230 1.00 79.75 67 HIS A CA 1
ATOM 561 C C . HIS A 1 67 ? 28.748 -12.511 -10.738 1.00 79.75 67 HIS A C 1
ATOM 563 O O . HIS A 1 67 ? 29.038 -13.472 -11.450 1.00 79.75 67 HIS A O 1
ATOM 569 N N . LEU A 1 68 ? 28.664 -11.265 -11.230 1.00 80.19 68 LEU A N 1
ATOM 570 C CA . LEU A 1 68 ? 28.955 -10.961 -12.633 1.00 80.19 68 LEU A CA 1
ATOM 571 C C . LEU A 1 68 ? 30.404 -11.324 -12.994 1.00 80.19 68 LEU A C 1
ATOM 573 O O . LEU A 1 68 ? 30.642 -11.926 -14.039 1.00 80.19 68 LEU A O 1
ATOM 577 N N . ARG A 1 69 ? 31.370 -11.025 -12.117 1.00 81.56 69 ARG A N 1
ATOM 578 C CA . ARG A 1 69 ? 32.790 -11.349 -12.323 1.00 81.56 69 ARG A CA 1
ATOM 579 C C . ARG A 1 69 ? 33.046 -12.854 -12.348 1.00 81.56 69 ARG A C 1
ATOM 581 O O . ARG A 1 69 ? 33.740 -13.337 -13.238 1.00 81.56 69 ARG A O 1
ATOM 588 N N . GLN A 1 70 ? 32.484 -13.593 -11.390 1.00 79.25 70 GLN A N 1
ATOM 589 C CA . GLN A 1 70 ? 32.564 -15.058 -11.352 1.00 79.25 70 GLN A CA 1
ATOM 590 C C . GLN A 1 70 ? 31.999 -15.670 -12.633 1.00 79.25 70 GLN A C 1
ATOM 592 O O . GLN A 1 70 ? 32.570 -16.612 -13.179 1.00 79.25 70 GLN A O 1
ATOM 597 N N . TRP A 1 71 ? 30.906 -15.105 -13.141 1.00 76.38 71 TRP A N 1
ATOM 598 C CA . TRP A 1 71 ? 30.337 -15.550 -14.398 1.00 76.38 71 TRP A CA 1
ATOM 599 C C . TRP A 1 71 ? 31.239 -15.245 -15.596 1.00 76.38 71 TRP A C 1
ATOM 601 O O . TRP A 1 71 ? 31.488 -16.143 -16.398 1.00 76.38 71 TRP A O 1
ATOM 611 N N . MET A 1 72 ? 31.756 -14.020 -15.713 1.00 76.19 72 MET A N 1
ATOM 612 C CA . MET A 1 72 ? 32.665 -13.669 -16.808 1.00 76.19 72 MET A CA 1
ATOM 613 C C . MET A 1 72 ? 33.897 -14.573 -16.813 1.00 76.19 72 MET A C 1
ATOM 615 O O . MET A 1 72 ? 34.329 -15.011 -17.870 1.00 76.19 72 MET A O 1
ATOM 619 N N . ALA A 1 73 ? 34.421 -14.925 -15.639 1.00 77.12 73 ALA A N 1
ATOM 620 C CA . ALA A 1 73 ? 35.518 -15.879 -15.531 1.00 77.12 73 ALA A CA 1
ATOM 621 C C . ALA A 1 73 ? 35.135 -17.294 -16.008 1.00 77.12 73 ALA A C 1
ATOM 623 O O . ALA A 1 73 ? 35.982 -18.020 -16.516 1.00 77.12 73 ALA A O 1
ATOM 624 N N . ALA A 1 74 ? 33.873 -17.698 -15.848 1.00 73.56 74 ALA A N 1
ATOM 625 C CA . ALA A 1 74 ? 33.402 -19.025 -16.229 1.00 73.56 74 ALA A CA 1
ATOM 626 C C . ALA A 1 74 ? 32.957 -19.128 -17.702 1.00 73.56 74 ALA A C 1
ATOM 628 O O . ALA A 1 74 ? 33.076 -20.202 -18.283 1.00 73.56 74 ALA A O 1
ATOM 629 N N . TYR A 1 75 ? 32.440 -18.051 -18.303 1.00 69.62 75 TYR A N 1
ATOM 630 C CA . TYR A 1 75 ? 31.772 -18.088 -19.617 1.00 69.62 75 TYR A CA 1
ATOM 631 C C . TYR A 1 75 ? 32.157 -16.933 -20.565 1.00 69.62 75 TYR A C 1
ATOM 633 O O . TYR A 1 75 ? 31.615 -16.845 -21.667 1.00 69.62 75 TYR A O 1
ATOM 641 N N . GLY A 1 76 ? 33.072 -16.047 -20.159 1.00 59.62 76 GLY A N 1
ATOM 642 C CA . GLY A 1 76 ? 33.415 -14.798 -20.856 1.00 59.62 76 GLY A CA 1
ATOM 643 C C . GLY A 1 76 ? 34.125 -14.947 -22.204 1.00 59.62 76 GLY A C 1
ATOM 644 O O . GLY A 1 76 ? 34.193 -13.972 -22.943 1.00 59.62 76 GLY A O 1
ATOM 645 N N . ASP A 1 77 ? 34.574 -16.153 -22.567 1.00 60.03 77 ASP A N 1
ATOM 646 C CA . ASP A 1 77 ? 35.121 -16.455 -23.902 1.00 60.03 77 ASP A CA 1
ATOM 647 C C . ASP A 1 77 ? 34.026 -16.632 -24.980 1.00 60.03 77 ASP A C 1
ATOM 649 O O . ASP A 1 77 ? 34.312 -16.898 -26.152 1.00 60.03 77 ASP A O 1
ATOM 653 N N . ALA A 1 78 ? 32.745 -16.513 -24.612 1.00 59.19 78 ALA A N 1
ATOM 654 C CA . ALA A 1 78 ? 31.641 -16.584 -25.559 1.00 59.19 78 ALA A CA 1
ATOM 655 C C . ALA A 1 78 ? 31.620 -15.360 -26.494 1.00 59.19 78 ALA A C 1
ATOM 657 O O . ALA A 1 78 ? 31.623 -14.215 -26.051 1.00 59.19 78 ALA A O 1
ATOM 658 N N . ARG A 1 79 ? 31.525 -15.608 -27.808 1.00 56.06 79 ARG A N 1
ATOM 659 C CA . ARG A 1 79 ? 31.540 -14.561 -28.849 1.00 56.06 79 ARG A CA 1
ATOM 660 C C . ARG A 1 79 ? 30.359 -13.582 -28.767 1.00 56.06 79 ARG A C 1
ATOM 662 O O . ARG A 1 79 ? 30.491 -12.450 -29.216 1.00 56.06 79 ARG A O 1
ATOM 669 N N . GLU A 1 80 ? 29.224 -14.006 -28.206 1.00 63.88 80 GLU A N 1
ATOM 670 C CA . GLU A 1 80 ? 27.998 -13.204 -28.072 1.00 63.88 80 GLU A CA 1
ATOM 671 C C . GLU A 1 80 ? 27.301 -13.503 -26.725 1.00 63.88 80 GLU A C 1
ATOM 673 O O . GLU A 1 80 ? 26.442 -14.390 -26.646 1.00 63.88 80 GLU A O 1
ATOM 678 N N . PRO A 1 81 ? 27.667 -12.809 -25.632 1.00 62.59 81 PRO A N 1
ATOM 679 C CA . PRO A 1 81 ? 26.978 -12.953 -24.355 1.00 62.59 81 PRO A CA 1
ATOM 680 C C . PRO A 1 81 ? 25.618 -12.240 -24.380 1.00 62.59 81 PRO A C 1
ATOM 682 O O . PRO A 1 81 ? 25.517 -11.103 -24.846 1.00 62.59 81 PRO A O 1
ATOM 685 N N . TYR A 1 82 ? 24.593 -12.909 -23.858 1.00 64.06 82 TYR A N 1
ATOM 686 C CA . TYR A 1 82 ? 23.230 -12.429 -23.637 1.00 64.06 82 TYR A CA 1
ATOM 687 C C . TYR A 1 82 ? 22.876 -12.569 -22.151 1.00 64.06 82 TYR A C 1
ATOM 689 O O . TYR A 1 82 ? 22.977 -13.648 -21.571 1.00 64.06 82 TYR A O 1
ATOM 697 N N . ILE A 1 83 ? 22.437 -11.489 -21.514 1.00 64.38 83 ILE A N 1
ATOM 698 C CA . ILE A 1 83 ? 22.012 -11.506 -20.111 1.00 64.38 83 ILE A CA 1
ATOM 699 C C . ILE A 1 83 ? 20.520 -11.253 -20.054 1.00 64.38 83 ILE A C 1
ATOM 701 O O . ILE A 1 83 ? 20.070 -10.186 -20.439 1.00 64.38 83 ILE A O 1
ATOM 705 N N . LEU A 1 84 ? 19.755 -12.207 -19.542 1.00 64.00 84 LEU A N 1
ATOM 706 C CA . LEU A 1 84 ? 18.389 -11.982 -19.103 1.00 64.00 84 LEU A CA 1
ATOM 707 C C . LEU A 1 84 ? 18.437 -11.496 -17.648 1.00 64.00 84 LEU A C 1
ATOM 709 O O . LEU A 1 84 ? 18.873 -12.212 -16.745 1.00 64.00 84 LEU A O 1
ATOM 713 N N . LEU A 1 85 ? 18.038 -10.246 -17.428 1.00 64.94 85 LEU A N 1
ATOM 714 C CA . LEU A 1 85 ? 17.819 -9.681 -16.103 1.00 64.94 85 LEU A CA 1
ATOM 715 C C . LEU A 1 85 ? 16.350 -9.891 -15.726 1.00 64.94 85 LEU A C 1
ATOM 717 O O . LEU A 1 85 ? 15.447 -9.464 -16.447 1.00 64.94 85 LEU A O 1
ATOM 721 N N . TRP A 1 86 ? 16.090 -10.532 -14.590 1.00 61.44 86 TRP A N 1
ATOM 722 C CA . TRP A 1 86 ? 14.760 -10.511 -13.984 1.00 61.44 86 TRP A CA 1
ATOM 723 C C . TRP A 1 86 ? 14.564 -9.206 -13.215 1.00 61.44 86 TRP A C 1
ATOM 725 O O . TRP A 1 86 ? 15.487 -8.733 -12.546 1.00 61.44 86 TRP A O 1
ATOM 735 N N . GLY A 1 87 ? 13.346 -8.668 -13.224 1.00 54.22 87 GLY A N 1
ATOM 736 C CA . GLY A 1 87 ? 12.869 -7.920 -12.069 1.00 54.22 87 GLY A CA 1
ATOM 737 C C . GLY A 1 87 ? 12.843 -8.866 -10.877 1.00 54.22 87 GLY A C 1
ATOM 738 O O . GLY A 1 87 ? 11.989 -9.747 -10.815 1.00 54.22 87 GLY A O 1
ATOM 739 N N . TYR A 1 88 ? 13.815 -8.740 -9.968 1.00 51.91 88 TYR A N 1
ATOM 740 C CA . TYR A 1 88 ? 13.752 -9.386 -8.657 1.00 51.91 88 TYR A CA 1
ATOM 741 C C . TYR A 1 88 ? 12.350 -9.147 -8.124 1.00 51.91 88 TYR A C 1
ATOM 743 O O . TYR A 1 88 ? 12.027 -7.989 -7.960 1.00 51.91 88 TYR A O 1
ATOM 751 N N . GLY A 1 89 ? 11.518 -10.171 -7.923 1.00 45.75 89 GLY A N 1
ATOM 752 C CA . GLY A 1 89 ? 10.121 -10.005 -7.495 1.00 45.75 89 GLY A CA 1
ATOM 753 C C . GLY A 1 89 ? 9.949 -9.454 -6.070 1.00 45.75 89 GLY A C 1
ATOM 754 O O . GLY A 1 89 ? 9.069 -9.916 -5.346 1.00 45.75 89 GLY A O 1
ATOM 755 N N . ASP A 1 90 ? 10.813 -8.530 -5.653 1.00 48.72 90 ASP A N 1
ATOM 756 C CA . ASP A 1 90 ? 10.739 -7.764 -4.424 1.00 48.72 90 ASP A CA 1
ATOM 757 C C . ASP A 1 90 ? 9.595 -6.756 -4.554 1.00 48.72 90 ASP A C 1
ATOM 759 O O . ASP A 1 90 ? 9.509 -5.982 -5.496 1.00 48.72 90 ASP A O 1
ATOM 763 N N . LEU A 1 91 ? 8.701 -6.707 -3.570 1.00 50.00 91 LEU A N 1
ATOM 764 C CA . LEU A 1 91 ? 7.591 -5.748 -3.591 1.00 50.00 91 LEU A CA 1
ATOM 765 C C . LEU A 1 91 ? 8.072 -4.281 -3.486 1.00 50.00 91 LEU A C 1
ATOM 767 O O . LEU A 1 91 ? 7.303 -3.364 -3.786 1.00 50.00 91 LEU A O 1
ATOM 771 N N . ASP A 1 92 ? 9.339 -4.050 -3.110 1.00 58.62 92 ASP A N 1
ATOM 772 C CA . ASP A 1 92 ? 9.940 -2.720 -2.999 1.00 58.62 92 ASP A CA 1
ATOM 773 C C . ASP A 1 92 ? 10.525 -2.222 -4.329 1.00 58.62 92 ASP A C 1
ATOM 775 O O . ASP A 1 92 ? 11.660 -2.497 -4.727 1.00 58.62 92 ASP A O 1
ATOM 779 N N . TYR A 1 93 ? 9.727 -1.363 -4.949 1.00 58.53 93 TYR A N 1
ATOM 780 C CA . TYR A 1 93 ? 10.032 -0.558 -6.120 1.00 58.53 93 TYR A CA 1
ATOM 781 C C . TYR A 1 93 ? 11.442 0.056 -6.125 1.00 58.53 93 TYR A C 1
ATOM 783 O O . TYR A 1 93 ? 12.131 -0.005 -7.148 1.00 58.53 93 TYR A O 1
ATOM 791 N N . GLN A 1 94 ? 11.875 0.704 -5.035 1.00 62.34 94 GLN A N 1
ATOM 792 C CA . GLN A 1 94 ? 13.162 1.408 -4.996 1.00 62.34 94 GLN A CA 1
ATOM 793 C C . GLN A 1 94 ? 14.331 0.429 -5.003 1.00 62.34 94 GLN A C 1
ATOM 795 O O . GLN A 1 94 ? 15.314 0.662 -5.710 1.00 62.34 94 GLN A O 1
ATOM 800 N N . VAL A 1 95 ? 14.201 -0.680 -4.278 1.00 65.69 95 VAL A N 1
ATOM 801 C CA . VAL A 1 95 ? 15.210 -1.741 -4.249 1.00 65.69 95 VAL A CA 1
ATOM 802 C C . VAL A 1 95 ? 15.329 -2.395 -5.623 1.00 65.69 95 VAL A C 1
ATOM 804 O O . VAL A 1 95 ? 16.442 -2.487 -6.147 1.00 65.69 95 VAL A O 1
ATOM 807 N N . GLU A 1 96 ? 14.206 -2.765 -6.245 1.00 68.25 96 GLU A N 1
ATOM 808 C CA . GLU A 1 96 ? 14.179 -3.370 -7.584 1.00 68.25 96 GLU A CA 1
ATOM 809 C C . GLU A 1 96 ? 14.911 -2.495 -8.607 1.00 68.25 96 GLU A C 1
ATOM 811 O O . GLU A 1 96 ? 15.804 -2.964 -9.316 1.00 68.25 96 GLU A O 1
ATOM 816 N N . LEU A 1 97 ? 14.596 -1.197 -8.650 1.00 68.62 97 LEU A N 1
ATOM 817 C CA . LEU A 1 97 ? 15.195 -0.317 -9.646 1.00 68.62 97 LEU A CA 1
ATOM 818 C C . LEU A 1 97 ? 16.656 -0.014 -9.425 1.00 68.62 97 LEU A C 1
ATOM 820 O O . LEU A 1 97 ? 17.419 -0.002 -10.387 1.00 68.62 97 LEU A O 1
ATOM 824 N N . VAL A 1 98 ? 17.037 0.302 -8.188 1.00 73.00 98 VAL A N 1
ATOM 825 C CA . VAL A 1 98 ? 18.429 0.634 -7.881 1.00 73.00 98 VAL A CA 1
ATOM 826 C C . VAL A 1 98 ? 19.308 -0.561 -8.232 1.00 73.00 98 VAL A C 1
ATOM 828 O O . VAL A 1 98 ? 20.390 -0.396 -8.798 1.00 73.00 98 VAL A O 1
ATOM 831 N N . ARG A 1 99 ? 18.820 -1.775 -7.968 1.00 75.00 99 ARG A N 1
ATOM 832 C CA . ARG A 1 99 ? 19.524 -3.010 -8.306 1.00 75.00 99 ARG A CA 1
ATOM 833 C C . ARG A 1 99 ? 19.524 -3.288 -9.804 1.00 75.00 99 ARG A C 1
ATOM 835 O O . ARG A 1 99 ? 20.584 -3.610 -10.334 1.00 75.00 99 ARG A O 1
ATOM 842 N N . MET A 1 100 ? 18.404 -3.105 -10.504 1.00 75.25 100 MET A N 1
ATOM 843 C CA . MET A 1 100 ? 18.346 -3.273 -11.961 1.00 75.25 100 MET A CA 1
ATOM 844 C C . MET A 1 100 ? 19.252 -2.271 -12.687 1.00 75.25 100 MET A C 1
ATOM 846 O O . MET A 1 100 ? 19.990 -2.646 -13.599 1.00 75.25 100 MET A O 1
ATOM 850 N N . GLU A 1 101 ? 19.269 -1.012 -12.244 1.00 76.56 101 GLU A N 1
ATOM 851 C CA . GLU A 1 101 ? 20.182 0.016 -12.742 1.00 76.56 101 GLU A CA 1
ATOM 852 C C . GLU A 1 101 ? 21.642 -0.360 -12.465 1.00 76.56 101 GLU A C 1
ATOM 854 O O . GLU A 1 101 ? 22.475 -0.301 -13.373 1.00 76.56 101 GLU A O 1
ATOM 859 N N . LYS A 1 102 ? 21.962 -0.793 -11.239 1.00 79.88 102 LYS A N 1
ATOM 860 C CA . LYS A 1 102 ? 23.306 -1.254 -10.866 1.00 79.88 102 LYS A CA 1
ATOM 861 C C . LYS A 1 102 ? 23.759 -2.419 -11.747 1.00 79.88 102 LYS A C 1
ATOM 863 O O . LYS A 1 102 ? 24.850 -2.352 -12.308 1.00 79.88 102 LYS A O 1
ATOM 868 N N . MET A 1 103 ? 22.928 -3.448 -11.911 1.00 80.00 103 MET A N 1
ATOM 869 C CA . MET A 1 103 ? 23.228 -4.606 -12.758 1.00 80.00 103 MET A CA 1
ATOM 870 C C . MET A 1 103 ? 23.437 -4.202 -14.214 1.00 80.00 103 MET A C 1
ATOM 872 O O . MET A 1 103 ? 24.453 -4.561 -14.801 1.00 80.00 103 MET A O 1
ATOM 876 N N . THR A 1 104 ? 22.537 -3.391 -14.773 1.00 78.69 104 THR A N 1
ATOM 877 C CA . THR A 1 104 ? 22.651 -2.904 -16.155 1.00 78.69 104 THR A CA 1
ATOM 878 C C . THR A 1 104 ? 23.959 -2.132 -16.355 1.00 78.69 104 THR A C 1
ATOM 880 O O . THR A 1 104 ? 24.692 -2.391 -17.308 1.00 78.69 104 THR A O 1
ATOM 883 N N . ARG A 1 105 ? 24.321 -1.236 -15.425 1.00 79.06 105 ARG A N 1
ATOM 884 C CA . ARG A 1 105 ? 25.598 -0.501 -15.470 1.00 79.06 105 ARG A CA 1
ATOM 885 C C . ARG A 1 105 ? 26.804 -1.430 -15.417 1.00 79.06 105 ARG A C 1
ATOM 887 O O . ARG A 1 105 ? 27.742 -1.221 -16.183 1.00 79.06 105 ARG A O 1
ATOM 894 N N . LEU A 1 106 ? 26.782 -2.427 -14.534 1.00 82.06 106 LEU A N 1
ATOM 895 C CA . LEU A 1 106 ? 27.852 -3.414 -14.413 1.00 82.06 106 LEU A CA 1
ATOM 896 C C . LEU A 1 106 ? 28.016 -4.210 -15.713 1.00 82.06 106 LEU A C 1
ATOM 898 O O . LEU A 1 106 ? 29.126 -4.292 -16.228 1.00 82.06 106 LEU A O 1
ATOM 902 N N . CYS A 1 107 ? 26.924 -4.716 -16.292 1.00 79.44 107 CYS A N 1
ATOM 903 C CA . CYS A 1 107 ? 26.947 -5.429 -17.570 1.00 79.44 107 CYS A CA 1
ATOM 904 C C . CYS A 1 107 ? 27.528 -4.558 -18.694 1.00 79.44 107 CYS A C 1
ATOM 906 O O . CYS A 1 107 ? 28.467 -4.966 -19.378 1.00 79.44 107 CYS A O 1
ATOM 908 N N . LEU A 1 108 ? 27.035 -3.325 -18.839 1.00 77.06 108 LEU A N 1
ATOM 909 C CA . LEU A 1 108 ? 27.497 -2.416 -19.886 1.00 77.06 108 LEU A CA 1
ATOM 910 C C . LEU A 1 108 ? 28.959 -1.974 -19.692 1.00 77.06 108 LEU A C 1
ATOM 912 O O . LEU A 1 108 ? 29.666 -1.779 -20.677 1.00 77.06 108 LEU A O 1
ATOM 916 N N . ALA A 1 109 ? 29.428 -1.805 -18.449 1.00 80.62 109 ALA A N 1
ATOM 917 C CA . ALA A 1 109 ? 30.832 -1.493 -18.148 1.00 80.62 109 ALA A CA 1
ATOM 918 C C . ALA A 1 109 ? 31.787 -2.629 -18.550 1.00 80.62 109 ALA A C 1
ATOM 920 O O . ALA A 1 109 ? 32.945 -2.374 -18.860 1.00 80.62 109 ALA A O 1
ATOM 921 N N . GLN A 1 110 ? 31.282 -3.862 -18.596 1.00 76.94 110 GLN A N 1
ATOM 922 C CA . GLN A 1 110 ? 32.002 -5.043 -19.073 1.00 76.94 110 GLN A CA 1
ATOM 923 C C . GLN A 1 110 ? 31.823 -5.281 -20.584 1.00 76.94 110 GLN A C 1
ATOM 925 O O . GLN A 1 110 ? 32.190 -6.332 -21.099 1.00 76.94 110 GLN A O 1
ATOM 930 N N . GLY A 1 111 ? 31.231 -4.325 -21.310 1.00 74.56 111 GLY A N 1
ATOM 931 C CA . GLY A 1 111 ? 30.991 -4.438 -22.750 1.00 74.56 111 GLY A CA 1
ATOM 932 C C . GLY A 1 111 ? 29.855 -5.393 -23.129 1.00 74.56 111 GLY A C 1
ATOM 933 O O . GLY A 1 111 ? 29.680 -5.680 -24.313 1.00 74.56 111 GLY A O 1
ATOM 934 N N . ILE A 1 112 ? 29.062 -5.865 -22.162 1.00 75.38 112 ILE A N 1
ATOM 935 C CA . ILE A 1 112 ? 27.916 -6.738 -22.420 1.00 75.38 112 ILE A CA 1
ATOM 936 C C . ILE A 1 112 ? 26.750 -5.878 -22.884 1.00 75.38 112 ILE A C 1
ATOM 938 O O . ILE A 1 112 ? 26.217 -5.065 -22.131 1.00 75.38 112 ILE A O 1
ATOM 942 N N . LYS A 1 113 ? 26.379 -6.060 -24.149 1.00 69.56 113 LYS A N 1
ATOM 943 C CA . LYS A 1 113 ? 25.402 -5.217 -24.845 1.00 69.56 113 LYS A CA 1
ATOM 944 C C . LYS A 1 113 ? 24.030 -5.869 -24.992 1.00 69.56 113 LYS A C 1
ATOM 946 O O . LYS A 1 113 ? 23.023 -5.174 -25.016 1.00 69.56 113 LYS A O 1
ATOM 951 N N . ASN A 1 114 ? 23.980 -7.197 -25.037 1.00 70.38 114 ASN A N 1
ATOM 952 C CA . ASN A 1 114 ? 22.732 -7.924 -25.218 1.00 70.38 114 ASN A CA 1
ATOM 953 C C . ASN A 1 114 ? 22.098 -8.214 -23.855 1.00 70.38 114 ASN A C 1
ATOM 955 O O . ASN A 1 114 ? 22.368 -9.242 -23.234 1.00 70.38 114 ASN A O 1
ATOM 959 N N . ILE A 1 115 ? 21.297 -7.278 -23.361 1.00 74.56 115 ILE A N 1
ATOM 960 C CA . ILE A 1 115 ? 20.638 -7.393 -22.062 1.00 74.56 115 ILE A CA 1
ATOM 961 C C . ILE A 1 115 ? 19.125 -7.440 -22.308 1.00 74.56 115 ILE A C 1
ATOM 963 O O . ILE A 1 115 ? 18.539 -6.488 -22.816 1.00 74.56 115 ILE A O 1
ATOM 967 N N . GLY A 1 116 ? 18.503 -8.573 -22.000 1.00 69.81 116 GLY A N 1
ATOM 968 C CA . GLY A 1 116 ? 17.058 -8.772 -22.030 1.00 69.81 116 GLY A CA 1
ATOM 969 C C . GLY A 1 116 ? 16.444 -8.629 -20.640 1.00 69.81 116 GLY A C 1
ATOM 970 O O . GLY A 1 116 ? 17.132 -8.769 -19.632 1.00 69.81 116 GLY A O 1
ATOM 971 N N . PHE A 1 117 ? 15.132 -8.407 -20.591 1.00 68.56 117 PHE A N 1
ATOM 972 C CA . PHE A 1 117 ? 14.373 -8.297 -19.345 1.00 68.56 117 PHE A CA 1
ATOM 973 C C . PHE A 1 117 ? 13.266 -9.348 -19.293 1.00 68.56 117 PHE A C 1
ATOM 975 O O . PHE A 1 117 ? 12.492 -9.479 -20.241 1.00 68.56 117 PHE A O 1
ATOM 982 N N . PHE A 1 118 ? 13.171 -10.086 -18.188 1.00 62.44 118 PHE A N 1
ATOM 983 C CA . PHE A 1 118 ? 12.062 -11.008 -17.934 1.00 62.44 118 PHE A CA 1
ATOM 984 C C . PHE A 1 118 ? 10.974 -10.318 -17.107 1.00 62.44 118 PHE A C 1
ATOM 986 O O . PHE A 1 118 ? 11.277 -9.717 -16.078 1.00 62.44 118 PHE A O 1
ATOM 993 N N . ARG A 1 119 ? 9.710 -10.421 -17.549 1.00 55.94 119 ARG A N 1
ATOM 994 C CA . ARG A 1 119 ? 8.577 -9.605 -17.061 1.00 55.94 119 ARG A CA 1
ATOM 995 C C . ARG A 1 119 ? 8.903 -8.114 -17.075 1.00 55.94 119 ARG A C 1
ATOM 997 O O . ARG A 1 119 ? 8.955 -7.476 -16.014 1.00 55.94 119 ARG A O 1
ATOM 1004 N N . PRO A 1 120 ? 9.179 -7.554 -18.263 1.00 51.66 120 PRO A N 1
ATOM 1005 C CA . PRO A 1 120 ? 9.448 -6.139 -18.381 1.00 51.66 120 PRO A CA 1
ATOM 1006 C C . PRO A 1 120 ? 8.325 -5.331 -17.699 1.00 51.66 120 PRO A C 1
ATOM 1008 O O . PRO A 1 120 ? 8.616 -4.501 -16.860 1.00 51.66 120 PRO A O 1
ATOM 1011 N N . GLU A 1 121 ? 7.052 -5.646 -17.870 1.00 49.34 121 GLU A N 1
ATOM 1012 C CA . GLU A 1 121 ? 5.939 -4.960 -17.199 1.00 49.34 121 GLU A CA 1
ATOM 1013 C C . GLU A 1 121 ? 6.046 -4.816 -15.660 1.00 49.34 121 GLU A C 1
ATOM 1015 O O . GLU A 1 121 ? 5.455 -3.895 -15.102 1.00 49.34 121 GLU A O 1
ATOM 1020 N N . LEU A 1 122 ? 6.804 -5.682 -14.971 1.00 46.72 122 LEU A N 1
ATOM 1021 C CA . LEU A 1 122 ? 7.084 -5.575 -13.529 1.00 46.72 122 LEU A CA 1
ATOM 1022 C C . LEU A 1 122 ? 8.410 -4.862 -13.217 1.00 46.72 122 LEU A C 1
ATOM 1024 O O . LEU A 1 122 ? 8.567 -4.296 -12.141 1.00 46.72 122 LEU A O 1
ATOM 1028 N N . SER A 1 123 ? 9.350 -4.891 -14.161 1.00 47.69 123 SER A N 1
ATOM 1029 C CA . SER A 1 123 ? 10.732 -4.413 -14.018 1.00 47.69 123 SER A CA 1
ATOM 1030 C C . SER A 1 123 ? 10.938 -3.019 -14.629 1.00 47.69 123 SER A C 1
ATOM 1032 O O . SER A 1 123 ? 11.871 -2.296 -14.286 1.00 47.69 123 SER A O 1
ATOM 1034 N N . LEU A 1 124 ? 10.090 -2.650 -15.587 1.00 47.62 124 LEU A N 1
ATOM 1035 C CA . LEU A 1 124 ? 10.280 -1.535 -16.494 1.00 47.62 124 LEU A CA 1
ATOM 1036 C C . LEU A 1 124 ? 10.064 -0.221 -15.777 1.00 47.62 124 LEU A C 1
ATOM 1038 O O . LEU A 1 124 ? 8.938 0.182 -15.489 1.00 47.62 124 LEU A O 1
ATOM 1042 N N . ARG A 1 125 ? 11.161 0.514 -15.624 1.00 54.91 125 ARG A N 1
ATOM 1043 C CA . ARG A 1 125 ? 11.074 1.961 -15.583 1.00 54.91 125 ARG A CA 1
ATOM 1044 C C . ARG A 1 125 ? 12.016 2.590 -16.597 1.00 54.91 125 ARG A C 1
ATOM 1046 O O . ARG A 1 125 ? 13.160 2.166 -16.762 1.00 54.91 125 ARG A O 1
ATOM 1053 N N . ASP A 1 126 ? 11.518 3.666 -17.185 1.00 56.16 126 ASP A N 1
ATOM 1054 C CA . ASP A 1 126 ? 12.214 4.752 -17.880 1.00 56.16 126 ASP A CA 1
ATOM 1055 C C . ASP A 1 126 ? 13.726 4.920 -17.539 1.00 56.16 126 ASP A C 1
ATOM 1057 O O . ASP A 1 126 ? 14.551 4.928 -18.454 1.00 56.16 126 ASP A O 1
ATOM 1061 N N . PRO A 1 127 ? 14.159 4.973 -16.255 1.00 57.69 127 PRO A N 1
ATOM 1062 C CA . PRO A 1 127 ? 15.569 5.018 -15.854 1.00 57.69 127 PRO A CA 1
ATOM 1063 C C . PRO A 1 127 ? 16.504 3.944 -16.405 1.00 57.69 127 PRO A C 1
ATOM 1065 O O . PRO A 1 127 ? 17.713 4.175 -16.397 1.00 57.69 127 PRO A O 1
ATOM 1068 N N . VAL A 1 128 ? 16.003 2.769 -16.794 1.00 60.91 128 VAL A N 1
ATOM 1069 C CA . VAL A 1 128 ? 16.832 1.704 -17.370 1.00 60.91 128 VAL A CA 1
ATOM 1070 C C . VAL A 1 128 ? 16.882 1.807 -18.893 1.00 60.91 128 VAL A C 1
ATOM 1072 O O . VAL A 1 128 ? 17.969 1.690 -19.459 1.00 60.91 128 VAL A O 1
ATOM 1075 N N . PHE A 1 129 ? 15.763 2.151 -19.539 1.00 61.91 129 PHE A N 1
ATOM 1076 C CA . PHE A 1 129 ? 15.705 2.405 -20.983 1.00 61.91 129 PHE A CA 1
ATOM 1077 C C . PHE A 1 129 ? 16.644 3.523 -21.438 1.00 61.91 129 PHE A C 1
ATOM 1079 O O . PHE A 1 129 ? 17.314 3.362 -22.457 1.00 61.91 129 PHE A O 1
ATOM 1086 N N . ARG A 1 130 ? 16.839 4.566 -20.617 1.00 61.62 130 ARG A N 1
ATOM 1087 C CA . ARG A 1 130 ? 17.826 5.621 -20.908 1.00 61.62 130 ARG A CA 1
ATOM 1088 C C . ARG A 1 130 ? 19.220 5.096 -21.220 1.00 61.62 130 ARG A C 1
ATOM 1090 O O . ARG A 1 130 ? 19.931 5.701 -22.008 1.00 61.62 130 ARG A O 1
ATOM 1097 N N . TRP A 1 131 ? 19.645 3.987 -20.613 1.00 60.22 131 TRP A N 1
ATOM 1098 C CA . TRP A 1 131 ? 20.982 3.434 -20.844 1.00 60.22 131 TRP A CA 1
ATOM 1099 C C . TRP A 1 131 ? 21.093 2.719 -22.188 1.00 60.22 131 TRP A C 1
ATOM 1101 O O . TRP A 1 131 ? 22.187 2.655 -22.746 1.00 60.22 131 TRP A O 1
ATOM 1111 N N . TYR A 1 132 ? 19.978 2.207 -22.709 1.00 60.59 132 TYR A N 1
ATOM 1112 C CA . TYR A 1 132 ? 19.918 1.609 -24.039 1.00 60.59 132 TYR A CA 1
ATOM 1113 C C . TYR A 1 132 ? 19.896 2.683 -25.119 1.00 60.59 132 TYR A C 1
ATOM 1115 O O . TYR A 1 132 ? 20.618 2.527 -26.099 1.00 60.59 132 TYR A O 1
ATOM 1123 N N . ASP A 1 133 ? 19.182 3.788 -24.890 1.00 55.22 133 ASP A N 1
ATOM 1124 C CA . ASP A 1 133 ? 19.149 4.934 -25.807 1.00 55.22 133 ASP A CA 1
ATOM 1125 C C . ASP A 1 133 ? 20.490 5.690 -25.806 1.00 55.22 133 ASP A C 1
ATOM 1127 O O . ASP A 1 133 ? 21.109 5.888 -26.848 1.00 55.22 133 ASP A O 1
ATOM 1131 N N . THR A 1 134 ? 21.030 6.025 -24.626 1.00 54.22 134 THR A N 1
ATOM 1132 C CA . THR A 1 134 ? 22.289 6.794 -24.492 1.00 54.22 134 THR A CA 1
ATOM 1133 C C . THR A 1 134 ? 23.532 6.056 -24.978 1.00 54.22 134 THR A C 1
ATOM 1135 O O . THR A 1 134 ? 24.542 6.684 -25.299 1.00 54.22 134 THR A O 1
ATOM 1138 N N . ARG A 1 135 ? 23.495 4.722 -24.999 1.00 55.03 135 ARG A N 1
ATOM 1139 C CA . ARG A 1 135 ? 24.596 3.890 -25.499 1.00 55.03 135 ARG A CA 1
ATOM 1140 C C . ARG A 1 135 ? 24.240 3.190 -26.812 1.00 55.03 135 ARG A C 1
ATOM 1142 O O . ARG A 1 135 ? 25.067 2.419 -27.306 1.00 55.03 135 ARG A O 1
ATOM 1149 N N . GLY A 1 136 ? 23.062 3.485 -27.387 1.00 49.44 136 GLY A N 1
ATOM 1150 C CA . GLY A 1 136 ? 22.483 2.900 -28.612 1.00 49.44 136 GLY A CA 1
ATOM 1151 C C . GLY A 1 136 ? 22.667 1.392 -28.699 1.00 49.44 136 GLY A C 1
ATOM 1152 O O . GLY A 1 136 ? 23.101 0.825 -29.694 1.00 49.44 136 GLY A O 1
ATOM 1153 N N . VAL A 1 137 ? 22.408 0.744 -27.574 1.00 49.81 137 VAL A N 1
ATOM 1154 C CA . VAL A 1 137 ? 22.542 -0.705 -27.420 1.00 49.81 137 VAL A CA 1
ATOM 1155 C C . VAL A 1 137 ? 21.251 -1.420 -27.820 1.00 49.81 137 VAL A C 1
ATOM 1157 O O . VAL A 1 137 ? 21.222 -2.644 -27.903 1.00 49.81 137 VAL A O 1
ATOM 1160 N N . GLY A 1 138 ? 20.179 -0.659 -28.050 1.00 44.75 138 GLY A N 1
ATOM 1161 C CA . GLY A 1 138 ? 18.920 -1.152 -28.582 1.00 44.75 138 GLY A CA 1
ATOM 1162 C C . GLY A 1 138 ? 18.949 -1.178 -30.107 1.00 44.75 138 GLY A C 1
ATOM 1163 O O . GLY A 1 138 ? 19.089 -0.137 -30.735 1.00 44.75 138 GLY A O 1
ATOM 1164 N N . SER A 1 139 ? 18.731 -2.369 -30.664 1.00 38.44 139 SER A N 1
ATOM 1165 C CA . SER A 1 139 ? 18.627 -2.715 -32.088 1.00 38.44 139 SER A CA 1
ATOM 1166 C C . SER A 1 139 ? 19.951 -3.043 -32.793 1.00 38.44 139 SER A C 1
ATOM 1168 O O . SER A 1 139 ? 20.930 -2.309 -32.781 1.00 38.44 139 SER A O 1
ATOM 1170 N N . TYR A 1 140 ? 19.960 -4.206 -33.442 1.00 38.91 140 TYR A N 1
ATOM 1171 C CA . TYR A 1 140 ? 21.034 -4.719 -34.296 1.00 38.91 140 TYR A CA 1
ATOM 1172 C C . TYR A 1 140 ? 21.143 -3.970 -35.641 1.00 38.91 140 TYR A C 1
ATOM 1174 O O . TYR A 1 140 ? 21.638 -4.528 -36.621 1.00 38.91 140 TYR A O 1
ATOM 1182 N N . GLY A 1 141 ? 20.640 -2.736 -35.712 1.00 39.59 141 GLY A N 1
ATOM 1183 C CA . GLY A 1 141 ? 20.722 -1.878 -36.885 1.00 39.59 141 GLY A CA 1
ATOM 1184 C C . GLY A 1 141 ? 22.028 -1.076 -36.914 1.00 39.59 141 GLY A C 1
ATOM 1185 O O . GLY A 1 141 ? 22.642 -0.846 -35.868 1.00 39.59 141 GLY A O 1
ATOM 1186 N N . PRO A 1 142 ? 22.503 -0.656 -38.100 1.00 41.12 142 PRO A N 1
ATOM 1187 C CA . PRO A 1 142 ? 23.520 0.383 -38.181 1.00 41.12 142 PRO A CA 1
ATOM 1188 C C . PRO A 1 142 ? 23.025 1.624 -37.430 1.00 41.12 142 PRO A C 1
ATOM 1190 O O . PRO A 1 142 ? 21.883 2.035 -37.582 1.00 41.12 142 PRO A O 1
ATOM 1193 N N . TYR A 1 143 ? 23.906 2.183 -36.607 1.00 56.81 143 TYR A N 1
ATOM 1194 C CA . TYR A 1 143 ? 23.658 3.291 -35.689 1.00 56.81 143 TYR A CA 1
ATOM 1195 C C . TYR A 1 143 ? 23.325 4.583 -36.459 1.00 56.81 143 TYR A C 1
ATOM 1197 O O . TYR A 1 143 ? 24.201 5.412 -36.717 1.00 56.81 143 TYR A O 1
ATOM 1205 N N . ASP A 1 144 ? 22.074 4.730 -36.890 1.00 67.81 144 ASP A N 1
ATOM 1206 C CA . ASP A 1 144 ? 21.623 5.878 -37.667 1.00 67.81 144 ASP A CA 1
ATOM 1207 C C . ASP A 1 144 ? 21.238 7.032 -36.731 1.00 67.81 144 ASP A C 1
ATOM 1209 O O . ASP A 1 144 ? 20.349 6.931 -35.882 1.00 67.81 144 ASP A O 1
ATOM 1213 N N . LEU A 1 145 ? 21.918 8.170 -36.892 1.00 72.19 145 LEU A N 1
ATOM 1214 C CA . LEU A 1 145 ? 21.606 9.403 -36.174 1.00 72.19 145 LEU A CA 1
ATOM 1215 C C . LEU A 1 145 ? 20.142 9.816 -36.402 1.00 72.19 145 LEU A C 1
ATOM 1217 O O . LEU A 1 145 ? 19.509 10.362 -35.500 1.00 72.19 145 LEU A O 1
ATOM 1221 N N . GLN A 1 146 ? 19.589 9.541 -37.585 1.00 76.44 146 GLN A N 1
ATOM 1222 C CA . GLN A 1 146 ? 18.190 9.805 -37.907 1.00 76.44 146 GLN A CA 1
ATOM 1223 C C . GLN A 1 146 ? 17.232 8.895 -37.125 1.00 76.44 146 GLN A C 1
ATOM 1225 O O . GLN A 1 146 ? 16.211 9.380 -36.634 1.00 76.44 146 GLN A O 1
ATOM 1230 N N . GLU A 1 147 ? 17.572 7.620 -36.943 1.00 74.25 147 GLU A N 1
ATOM 1231 C CA . GLU A 1 147 ? 16.794 6.686 -36.122 1.00 74.25 147 GLU A CA 1
ATOM 1232 C C . GLU A 1 147 ? 16.803 7.113 -34.647 1.00 74.25 147 GLU A C 1
ATOM 1234 O O . GLU A 1 147 ? 15.748 7.201 -34.021 1.00 74.25 147 GLU A O 1
ATOM 1239 N N . HIS A 1 148 ? 17.959 7.514 -34.107 1.00 73.44 148 HIS A N 1
ATOM 1240 C CA . HIS A 1 148 ? 18.048 8.014 -32.729 1.00 73.44 148 HIS A CA 1
ATOM 1241 C C . HIS A 1 148 ? 17.236 9.314 -32.534 1.00 73.44 148 HIS A C 1
ATOM 1243 O O . HIS A 1 148 ? 16.526 9.465 -31.536 1.00 73.44 148 HIS A O 1
ATOM 1249 N N . ARG A 1 149 ? 17.254 10.236 -33.511 1.00 80.00 149 ARG A N 1
ATOM 1250 C CA . ARG A 1 149 ? 16.376 11.424 -33.502 1.00 80.00 149 ARG A CA 1
ATOM 1251 C C . ARG A 1 149 ? 14.897 11.037 -33.456 1.00 80.00 149 ARG A C 1
ATOM 1253 O O . ARG A 1 149 ? 14.148 11.639 -32.687 1.00 80.00 149 ARG A O 1
ATOM 1260 N N . ALA A 1 150 ? 14.483 10.048 -34.251 1.00 80.56 150 ALA A N 1
ATOM 1261 C CA . ALA A 1 150 ? 13.104 9.568 -34.280 1.00 80.56 150 ALA A CA 1
ATOM 1262 C C . ALA A 1 150 ? 12.690 8.943 -32.938 1.00 80.56 150 ALA A C 1
ATOM 1264 O O . ALA A 1 150 ? 11.642 9.298 -32.403 1.00 80.56 150 ALA A O 1
ATOM 1265 N N . THR A 1 151 ? 13.539 8.100 -32.344 1.00 78.56 151 THR A N 1
ATOM 1266 C CA . THR A 1 151 ? 13.292 7.487 -31.029 1.00 78.56 151 THR A CA 1
ATOM 1267 C C . THR A 1 151 ? 13.109 8.536 -29.935 1.00 78.56 151 THR A C 1
ATOM 1269 O O . THR A 1 151 ? 12.139 8.481 -29.180 1.00 78.56 151 THR A O 1
ATOM 1272 N N . ILE A 1 152 ? 13.984 9.547 -29.873 1.00 80.25 152 ILE A N 1
ATOM 1273 C CA . ILE A 1 152 ? 13.847 10.623 -28.879 1.00 80.25 152 ILE A CA 1
ATOM 1274 C C . ILE A 1 152 ? 12.603 11.471 -29.144 1.00 80.25 152 ILE A C 1
ATOM 1276 O O . ILE A 1 152 ? 11.949 11.892 -28.193 1.00 80.25 152 ILE A O 1
ATOM 1280 N N . ALA A 1 153 ? 12.248 11.717 -30.408 1.00 83.69 153 ALA A N 1
ATOM 1281 C CA . ALA A 1 153 ? 11.022 12.436 -30.740 1.00 83.69 153 ALA A CA 1
ATOM 1282 C C . ALA A 1 153 ? 9.770 11.690 -30.247 1.00 83.69 153 ALA A C 1
ATOM 1284 O O . ALA A 1 153 ? 8.902 12.321 -29.648 1.00 83.69 153 ALA A O 1
ATOM 1285 N N . VAL A 1 154 ? 9.710 10.364 -30.422 1.00 83.12 154 VAL A N 1
ATOM 1286 C CA . VAL A 1 154 ? 8.629 9.519 -29.883 1.00 83.12 154 VAL A CA 1
ATOM 1287 C C . VAL A 1 154 ? 8.603 9.581 -28.356 1.00 83.12 154 VAL A C 1
ATOM 1289 O O . VAL A 1 154 ? 7.562 9.875 -27.773 1.00 83.12 154 VAL A O 1
ATOM 1292 N N . LEU A 1 155 ? 9.754 9.398 -27.698 1.00 83.81 155 LEU A N 1
ATOM 1293 C CA . LEU A 1 155 ? 9.868 9.486 -26.239 1.00 83.81 155 LEU A CA 1
ATOM 1294 C C . LEU A 1 155 ? 9.376 10.845 -25.714 1.00 83.81 155 LEU A C 1
ATOM 1296 O O . LEU A 1 155 ? 8.680 10.925 -24.695 1.00 83.81 155 LEU A O 1
ATOM 1300 N N . LEU A 1 156 ? 9.737 11.932 -26.395 1.00 87.44 156 LEU A N 1
ATOM 1301 C CA . LEU A 1 156 ? 9.319 13.282 -26.040 1.00 87.44 156 LEU A CA 1
ATOM 1302 C C . LEU A 1 156 ? 7.809 13.465 -26.206 1.00 87.44 156 LEU A C 1
ATOM 1304 O O . LEU A 1 156 ? 7.175 14.020 -25.309 1.00 87.44 156 LEU A O 1
ATOM 1308 N N . ASP A 1 157 ? 7.239 12.985 -27.311 1.00 88.94 157 ASP A N 1
ATOM 1309 C CA . ASP A 1 157 ? 5.805 13.066 -27.591 1.00 88.94 157 ASP A CA 1
ATOM 1310 C C . ASP A 1 157 ? 4.978 12.303 -26.550 1.00 88.94 157 ASP A C 1
ATOM 1312 O O . ASP A 1 157 ? 4.102 12.881 -25.910 1.00 88.94 157 ASP A O 1
ATOM 1316 N N . GLU A 1 158 ? 5.340 11.054 -26.255 1.00 87.88 158 GLU A N 1
ATOM 1317 C CA . GLU A 1 158 ? 4.720 10.273 -25.176 1.00 87.88 158 GLU A CA 1
ATOM 1318 C C . GLU A 1 158 ? 4.799 10.991 -23.822 1.00 87.88 158 GLU A C 1
ATOM 1320 O O . GLU A 1 158 ? 3.865 10.950 -23.008 1.00 87.88 158 GLU A O 1
ATOM 1325 N N . THR A 1 159 ? 5.929 11.665 -23.568 1.00 90.06 159 THR A N 1
ATOM 1326 C CA . THR A 1 159 ? 6.101 12.426 -22.330 1.00 90.06 159 THR A CA 1
ATOM 1327 C C . THR A 1 159 ? 5.135 13.603 -22.294 1.00 90.06 159 THR A C 1
ATOM 1329 O O . THR A 1 159 ? 4.454 13.782 -21.288 1.00 90.06 159 THR A O 1
ATOM 1332 N N . ARG A 1 160 ? 5.029 14.365 -23.389 1.00 91.38 160 ARG A N 1
ATOM 1333 C CA . ARG A 1 160 ? 4.090 15.489 -23.516 1.00 91.38 160 ARG A CA 1
ATOM 1334 C C . ARG A 1 160 ? 2.650 15.042 -23.325 1.00 91.38 160 ARG A C 1
ATOM 1336 O O . ARG A 1 160 ? 1.965 15.617 -22.491 1.00 91.38 160 ARG A O 1
ATOM 1343 N N . GLN A 1 161 ? 2.223 13.977 -24.001 1.00 91.38 161 GLN A N 1
ATOM 1344 C CA . GLN A 1 161 ? 0.859 13.454 -23.877 1.00 91.38 161 GLN A CA 1
ATOM 1345 C C . GLN A 1 161 ? 0.504 13.106 -22.425 1.00 91.38 161 GLN A C 1
ATOM 1347 O O . GLN A 1 161 ? -0.580 13.432 -21.937 1.00 91.38 161 GLN A O 1
ATOM 1352 N N . THR A 1 162 ? 1.431 12.466 -21.709 1.00 91.38 162 THR A N 1
ATOM 1353 C CA . THR A 1 162 ? 1.229 12.120 -20.298 1.00 91.38 162 THR A CA 1
ATOM 1354 C C . THR A 1 162 ? 1.195 13.370 -19.417 1.00 91.38 162 THR A C 1
ATOM 1356 O O . THR A 1 162 ? 0.339 13.471 -18.541 1.00 91.38 162 THR A O 1
ATOM 1359 N N . VAL A 1 163 ? 2.095 14.330 -19.648 1.00 91.50 163 VAL A N 1
ATOM 1360 C CA . VAL A 1 163 ? 2.137 15.608 -18.919 1.00 91.50 163 VAL A CA 1
ATOM 1361 C C . VAL A 1 163 ? 0.843 16.388 -19.118 1.00 91.50 163 VAL A C 1
ATOM 1363 O O . VAL A 1 163 ? 0.219 16.758 -18.132 1.00 91.50 163 VAL A O 1
ATOM 1366 N N . GLU A 1 164 ? 0.368 16.533 -20.354 1.00 90.94 164 GLU A N 1
ATOM 1367 C CA . GLU A 1 164 ? -0.915 17.176 -20.654 1.00 90.94 164 GLU A CA 1
ATOM 1368 C C . GLU A 1 164 ? -2.085 16.478 -19.948 1.00 90.94 164 GLU A C 1
ATOM 1370 O O . GLU A 1 164 ? -2.995 17.128 -19.433 1.00 90.94 164 GLU A O 1
ATOM 1375 N N . ALA A 1 165 ? -2.083 15.142 -19.902 1.00 92.38 165 ALA A N 1
ATOM 1376 C CA . ALA A 1 165 ? -3.111 14.391 -19.190 1.00 92.38 165 ALA A CA 1
ATOM 1377 C C . ALA A 1 165 ? -3.061 14.638 -17.670 1.00 92.38 165 ALA A C 1
ATOM 1379 O O . ALA A 1 165 ? -4.111 14.764 -17.040 1.00 92.38 165 ALA A O 1
ATOM 1380 N N . LEU A 1 166 ? -1.866 14.746 -17.083 1.00 92.50 166 LEU A N 1
ATOM 1381 C CA . LEU A 1 166 ? -1.678 15.092 -15.671 1.00 92.50 166 LEU A CA 1
ATOM 1382 C C . LEU A 1 166 ? -2.090 16.543 -15.373 1.00 92.50 166 LEU A C 1
ATOM 1384 O O . LEU A 1 166 ? -2.749 16.798 -14.365 1.00 92.50 166 LEU A O 1
ATOM 1388 N N . GLU A 1 167 ? -1.778 17.482 -16.266 1.00 90.25 167 GLU A N 1
ATOM 1389 C CA . GLU A 1 167 ? -2.188 18.887 -16.162 1.00 90.25 167 GLU A CA 1
ATOM 1390 C C . GLU A 1 167 ? -3.713 19.040 -16.213 1.00 90.25 167 GLU A C 1
ATOM 1392 O O . GLU A 1 167 ? -4.282 19.758 -15.391 1.00 90.25 167 GLU A O 1
ATOM 1397 N N . ARG A 1 168 ? -4.402 18.305 -17.101 1.00 91.38 168 ARG A N 1
ATOM 1398 C CA . ARG A 1 168 ? -5.880 18.264 -17.148 1.00 91.38 168 ARG A CA 1
ATOM 1399 C C . ARG A 1 168 ? -6.500 17.752 -15.847 1.00 91.38 168 ARG A C 1
ATOM 1401 O O . ARG A 1 168 ? -7.608 18.152 -15.507 1.00 91.38 168 ARG A O 1
ATOM 1408 N N . LEU A 1 169 ? -5.792 16.886 -15.123 1.00 90.44 169 LEU A N 1
ATOM 1409 C CA . LEU A 1 169 ? -6.189 16.394 -13.801 1.00 90.44 169 LEU A CA 1
ATOM 1410 C C . LEU A 1 169 ? -5.808 17.360 -12.661 1.00 90.44 169 LEU A C 1
ATOM 1412 O O . LEU A 1 169 ? -6.110 17.082 -11.503 1.00 90.44 169 LEU A O 1
ATOM 1416 N N . GLY A 1 170 ? -5.148 18.485 -12.956 1.00 87.38 170 GLY A N 1
ATOM 1417 C CA . GLY A 1 170 ? -4.708 19.463 -11.958 1.00 87.38 170 GLY A CA 1
ATOM 1418 C C . GLY A 1 170 ? -3.501 19.015 -11.126 1.00 87.38 170 GLY A C 1
ATOM 1419 O O . GLY A 1 170 ? -3.252 19.577 -10.056 1.00 87.38 170 GLY A O 1
ATOM 1420 N N . VAL A 1 171 ? -2.746 18.013 -11.590 1.00 87.00 171 VAL A N 1
ATOM 1421 C CA . VAL A 1 171 ? -1.561 17.484 -10.901 1.00 87.00 171 VAL A CA 1
ATOM 1422 C C . VAL A 1 171 ? -0.408 18.478 -11.049 1.00 87.00 171 VAL A C 1
ATOM 1424 O O . VAL A 1 171 ? 0.272 18.528 -12.073 1.00 87.00 171 VAL A O 1
ATOM 1427 N N . ARG A 1 172 ? -0.170 19.282 -10.007 1.00 73.81 172 ARG A N 1
ATOM 1428 C CA . ARG A 1 172 ? 0.860 20.342 -9.984 1.00 73.81 172 ARG A CA 1
ATOM 1429 C C . ARG A 1 172 ? 2.288 19.803 -10.079 1.00 73.81 172 ARG A C 1
ATOM 1431 O O . ARG A 1 172 ? 3.232 20.551 -10.319 1.00 73.81 172 ARG A O 1
ATOM 1438 N N . GLU A 1 173 ? 2.465 18.511 -9.832 1.00 67.19 173 GLU A N 1
ATOM 1439 C CA . GLU A 1 173 ? 3.738 17.813 -9.904 1.00 67.19 173 GLU A CA 1
ATOM 1440 C C . GLU A 1 173 ? 4.232 17.603 -11.339 1.00 67.19 173 GLU A C 1
ATOM 1442 O O . GLU A 1 173 ? 5.433 17.374 -11.521 1.00 67.19 173 GLU A O 1
ATOM 1447 N N . ALA A 1 174 ? 3.350 17.744 -12.334 1.00 65.31 174 ALA A N 1
ATOM 1448 C CA . ALA A 1 174 ? 3.711 17.903 -13.735 1.00 65.31 174 ALA A CA 1
ATOM 1449 C C . ALA A 1 174 ? 4.341 19.294 -13.933 1.00 65.31 174 ALA A C 1
ATOM 1451 O O . ALA A 1 174 ? 3.710 20.242 -14.383 1.00 65.31 174 ALA A O 1
ATOM 1452 N N . ALA A 1 175 ? 5.596 19.451 -13.506 1.00 64.50 175 ALA A N 1
ATOM 1453 C CA . ALA A 1 175 ? 6.377 20.642 -13.825 1.00 64.50 175 ALA A CA 1
ATOM 1454 C C . ALA A 1 175 ? 6.573 20.750 -15.346 1.00 64.50 175 ALA A C 1
ATOM 1456 O O . ALA A 1 175 ? 6.429 19.750 -16.057 1.00 64.50 175 ALA A O 1
ATOM 1457 N N . SER A 1 176 ? 6.977 21.927 -15.830 1.00 72.44 176 SER A N 1
ATOM 1458 C CA . SER A 1 176 ? 7.280 22.118 -17.246 1.00 72.44 176 SER A CA 1
ATOM 1459 C C . SER A 1 176 ? 8.309 21.090 -17.715 1.00 72.44 176 SER A C 1
ATOM 1461 O O . SER A 1 176 ? 9.406 20.947 -17.160 1.00 72.44 176 SER A O 1
ATOM 1463 N N . LEU A 1 177 ? 7.910 20.327 -18.728 1.00 81.12 177 LEU A N 1
ATOM 1464 C CA . LEU A 1 177 ? 8.808 19.456 -19.464 1.00 81.12 177 LEU A CA 1
ATOM 1465 C C . LEU A 1 177 ? 9.998 20.298 -19.965 1.00 81.12 177 LEU A C 1
ATOM 1467 O O . LEU A 1 177 ? 9.769 21.406 -20.455 1.00 81.12 177 LEU A O 1
ATOM 1471 N N . PRO A 1 178 ? 11.254 19.827 -19.845 1.00 80.31 178 PRO A N 1
ATOM 1472 C CA . PRO A 1 178 ? 12.392 20.545 -20.411 1.00 80.31 178 PRO A CA 1
ATOM 1473 C C . PRO A 1 178 ? 12.195 20.818 -21.910 1.00 80.31 178 PRO A C 1
ATOM 1475 O O . PRO A 1 178 ? 11.623 19.999 -22.633 1.00 80.31 178 PRO A O 1
ATOM 1478 N N . GLU A 1 179 ? 12.693 21.965 -22.379 1.00 84.06 179 GLU A N 1
ATOM 1479 C CA . GLU A 1 179 ? 12.732 22.291 -23.807 1.00 84.06 179 GLU A CA 1
ATOM 1480 C C . GLU A 1 179 ? 13.730 21.376 -24.519 1.00 84.06 179 GLU A C 1
ATOM 1482 O O . GLU A 1 179 ? 14.921 21.357 -24.202 1.00 84.06 179 GLU A O 1
ATOM 1487 N N . ILE A 1 180 ? 13.226 20.573 -25.457 1.00 84.12 180 ILE A N 1
ATOM 1488 C CA . ILE A 1 180 ? 13.987 19.523 -26.134 1.00 84.12 180 ILE A CA 1
ATOM 1489 C C . ILE A 1 180 ? 13.686 19.573 -27.632 1.00 84.12 180 ILE A C 1
ATOM 1491 O O . ILE A 1 180 ? 12.525 19.572 -28.049 1.00 84.12 180 ILE A O 1
ATOM 1495 N N . HIS A 1 181 ? 14.752 19.605 -28.436 1.00 85.12 181 HIS A N 1
ATOM 1496 C CA . HIS A 1 181 ? 14.710 19.727 -29.894 1.00 85.12 181 HIS A CA 1
ATOM 1497 C C . HIS A 1 181 ? 15.574 18.631 -30.539 1.00 85.12 181 HIS A C 1
ATOM 1499 O O . HIS A 1 181 ? 16.716 18.896 -30.930 1.00 85.12 181 HIS A O 1
ATOM 1505 N N . PRO A 1 182 ? 15.051 17.398 -30.678 1.00 79.25 182 PRO A N 1
ATOM 1506 C CA . PRO A 1 182 ? 15.847 16.277 -31.173 1.00 79.25 182 PRO A CA 1
ATOM 1507 C C . PRO A 1 182 ? 16.226 16.451 -32.647 1.00 79.25 182 PRO A C 1
ATOM 1509 O O . PRO A 1 182 ? 17.313 16.056 -33.055 1.00 79.25 182 PRO A O 1
ATOM 1512 N N . ALA A 1 183 ? 15.382 17.121 -33.440 1.00 80.69 183 ALA A N 1
ATOM 1513 C CA . ALA A 1 183 ? 15.642 17.402 -34.853 1.00 80.69 183 ALA A CA 1
ATOM 1514 C C . ALA A 1 183 ? 16.882 18.285 -35.095 1.00 80.69 183 ALA A C 1
ATOM 1516 O O . ALA A 1 183 ? 17.496 18.178 -36.151 1.00 80.69 183 ALA A O 1
ATOM 1517 N N . ASN A 1 184 ? 17.268 19.109 -34.114 1.00 80.69 184 ASN A N 1
ATOM 1518 C CA . ASN A 1 184 ? 18.382 20.057 -34.222 1.00 80.69 184 ASN A CA 1
ATOM 1519 C C . ASN A 1 184 ? 19.699 19.500 -33.655 1.00 80.69 184 ASN A C 1
ATOM 1521 O O . ASN A 1 184 ? 20.678 20.232 -33.552 1.00 80.69 184 ASN A O 1
ATOM 1525 N N . ALA A 1 185 ? 19.725 18.244 -33.199 1.00 80.12 185 ALA A N 1
ATOM 1526 C CA . ALA A 1 185 ? 20.932 17.655 -32.633 1.00 80.12 185 ALA A CA 1
ATOM 1527 C C . ALA A 1 185 ? 21.847 17.138 -33.748 1.00 80.12 185 ALA A C 1
ATOM 1529 O O . ALA A 1 185 ? 21.472 16.215 -34.474 1.00 80.12 185 ALA A O 1
ATOM 1530 N N . ASP A 1 186 ? 23.054 17.691 -33.846 1.00 81.56 186 ASP A N 1
ATOM 1531 C CA . ASP A 1 186 ? 24.041 17.346 -34.880 1.00 81.56 186 ASP A CA 1
ATOM 1532 C C . ASP A 1 186 ? 24.975 16.199 -34.472 1.00 81.56 186 ASP A C 1
ATOM 1534 O O . ASP A 1 186 ? 25.673 15.628 -35.309 1.00 81.56 186 ASP A O 1
ATOM 1538 N N . ALA A 1 187 ? 24.964 15.823 -33.191 1.00 79.56 187 ALA A N 1
ATOM 1539 C CA . ALA A 1 187 ? 25.799 14.767 -32.643 1.00 79.56 187 ALA A CA 1
ATOM 1540 C C . ALA A 1 187 ? 25.005 13.796 -31.762 1.00 79.56 187 ALA A C 1
ATOM 1542 O O . ALA A 1 187 ? 24.069 14.168 -31.054 1.00 79.56 187 ALA A O 1
ATOM 1543 N N . CYS A 1 188 ? 25.455 12.539 -31.729 1.00 70.50 188 CYS A N 1
ATOM 1544 C CA . CYS A 1 188 ? 24.881 11.517 -30.852 1.00 70.50 188 CYS A CA 1
ATOM 1545 C C . CYS A 1 188 ? 24.955 11.923 -29.372 1.00 70.50 188 CYS A C 1
ATOM 1547 O O . CYS A 1 188 ? 24.018 11.679 -28.624 1.00 70.50 188 CYS A O 1
ATOM 1549 N N . ALA A 1 189 ? 26.036 12.585 -28.951 1.00 73.00 189 ALA A N 1
ATOM 1550 C CA . ALA A 1 189 ? 26.187 13.046 -27.573 1.00 73.00 189 ALA A CA 1
ATOM 1551 C C . ALA A 1 189 ? 25.070 14.022 -27.150 1.00 73.00 189 ALA A C 1
ATOM 1553 O O . ALA A 1 189 ? 24.629 13.988 -26.000 1.00 73.00 189 ALA A O 1
ATOM 1554 N N . ASP A 1 190 ? 24.573 14.849 -28.076 1.00 79.75 190 ASP A N 1
ATOM 1555 C CA . ASP A 1 190 ? 23.466 15.768 -27.809 1.00 79.75 190 ASP A CA 1
ATOM 1556 C C . ASP A 1 190 ? 22.133 15.042 -27.674 1.00 79.75 190 ASP A C 1
ATOM 1558 O O . ASP A 1 190 ? 21.364 15.355 -26.767 1.00 79.75 190 ASP A O 1
ATOM 1562 N N . LEU A 1 191 ? 21.885 14.043 -28.522 1.00 75.62 191 LEU A N 1
ATOM 1563 C CA . LEU A 1 191 ? 20.717 13.169 -28.415 1.00 75.62 191 LEU A CA 1
ATOM 1564 C C . LEU A 1 191 ? 20.719 12.415 -27.082 1.00 75.62 191 LEU A C 1
ATOM 1566 O O . LEU A 1 191 ? 19.738 12.472 -26.346 1.00 75.62 191 LEU A O 1
ATOM 1570 N N . CYS A 1 192 ? 21.851 11.825 -26.694 1.00 75.12 192 CYS A N 1
ATOM 1571 C CA . CYS A 1 192 ? 21.987 11.158 -25.399 1.00 75.12 192 CYS A CA 1
ATOM 1572 C C . CYS A 1 192 ? 21.684 12.113 -24.232 1.00 75.12 192 CYS A C 1
ATOM 1574 O O . CYS A 1 192 ? 20.917 11.774 -23.333 1.00 75.12 192 CYS A O 1
ATOM 1576 N N . ARG A 1 193 ? 22.223 13.338 -24.276 1.00 79.75 193 ARG A N 1
ATOM 1577 C CA . ARG A 1 193 ? 21.963 14.373 -23.264 1.00 79.75 193 ARG A CA 1
ATOM 1578 C C . ARG A 1 193 ? 20.483 14.769 -23.201 1.00 79.75 193 ARG A C 1
ATOM 1580 O O . ARG A 1 193 ? 19.957 14.958 -22.106 1.00 79.75 193 ARG A O 1
ATOM 1587 N N . GLN A 1 194 ? 19.812 14.894 -24.345 1.00 84.06 194 GLN A N 1
ATOM 1588 C CA . GLN A 1 194 ? 18.379 15.198 -24.411 1.00 84.06 194 GLN A CA 1
ATOM 1589 C C . GLN A 1 194 ? 17.529 14.050 -23.851 1.00 84.06 194 GLN A C 1
ATOM 1591 O O . GLN A 1 194 ? 16.641 14.291 -23.032 1.00 84.06 194 GLN A O 1
ATOM 1596 N N . ALA A 1 195 ? 17.834 12.802 -24.216 1.00 79.69 195 ALA A N 1
ATOM 1597 C CA . ALA A 1 195 ? 17.179 11.627 -23.646 1.00 79.69 195 ALA A CA 1
ATOM 1598 C C . ALA A 1 195 ? 17.338 11.598 -22.115 1.00 79.69 195 ALA A C 1
ATOM 1600 O O . ALA A 1 195 ? 16.353 11.450 -21.390 1.00 79.69 195 ALA A O 1
ATOM 1601 N N . ASP A 1 196 ? 18.548 11.843 -21.604 1.00 79.06 196 ASP A N 1
ATOM 1602 C CA . ASP A 1 196 ? 18.816 11.911 -20.164 1.00 79.06 196 ASP A CA 1
ATOM 1603 C C . ASP A 1 196 ? 17.966 12.968 -19.447 1.00 79.06 196 ASP A C 1
ATOM 1605 O O . ASP A 1 196 ? 17.490 12.726 -18.334 1.00 79.06 196 ASP A O 1
ATOM 1609 N N . GLN A 1 197 ? 17.725 14.122 -20.075 1.00 85.06 197 GLN A N 1
ATOM 1610 C CA . GLN A 1 197 ? 16.847 15.156 -19.526 1.00 85.06 197 GLN A CA 1
ATOM 1611 C C . GLN A 1 197 ? 15.384 14.692 -19.443 1.00 85.06 197 GLN A C 1
ATOM 1613 O O . GLN A 1 197 ? 14.749 14.913 -18.405 1.00 85.06 197 GLN A O 1
ATOM 1618 N N . ILE A 1 198 ? 14.864 14.011 -20.476 1.00 85.12 198 ILE A N 1
ATOM 1619 C CA . ILE A 1 198 ? 13.502 13.438 -20.470 1.00 85.12 198 ILE A CA 1
ATOM 1620 C C . ILE A 1 198 ? 13.381 12.396 -19.363 1.00 85.12 198 ILE A C 1
ATOM 1622 O O . ILE A 1 198 ? 12.469 12.451 -18.538 1.00 85.12 198 ILE A O 1
ATOM 1626 N N . TYR A 1 199 ? 14.326 11.465 -19.292 1.00 83.69 199 TYR A N 1
ATOM 1627 C CA . TYR A 1 199 ? 14.287 10.392 -18.307 1.00 83.69 199 TYR A CA 1
ATOM 1628 C C . TYR A 1 199 ? 14.466 10.899 -16.874 1.00 83.69 199 TYR A C 1
ATOM 1630 O O . TYR A 1 199 ? 13.781 10.431 -15.960 1.00 83.69 199 TYR A O 1
ATOM 1638 N N . ALA A 1 200 ? 15.325 11.899 -16.657 1.00 82.69 200 ALA A N 1
ATOM 1639 C CA . ALA A 1 200 ? 15.445 12.566 -15.364 1.00 82.69 200 ALA A CA 1
ATOM 1640 C C . ALA A 1 200 ? 14.140 13.268 -14.965 1.00 82.69 200 ALA A C 1
ATOM 1642 O O . ALA A 1 200 ? 13.771 13.248 -13.789 1.00 82.69 200 ALA A O 1
ATOM 1643 N N . TYR A 1 201 ? 13.435 13.869 -15.926 1.00 87.62 201 TYR A N 1
ATOM 1644 C CA . TYR A 1 201 ? 12.106 14.427 -15.703 1.00 87.62 201 TYR A CA 1
ATOM 1645 C C . TYR A 1 201 ? 11.099 13.340 -15.303 1.00 87.62 201 TYR A C 1
ATOM 1647 O O . TYR A 1 201 ? 10.556 13.414 -14.198 1.00 87.62 201 TYR A O 1
ATOM 1655 N N . ARG A 1 202 ? 10.918 12.298 -16.131 1.00 87.38 202 ARG A N 1
ATOM 1656 C CA . ARG A 1 202 ? 9.976 11.195 -15.866 1.00 87.38 202 ARG A CA 1
ATOM 1657 C C . ARG A 1 202 ? 10.226 10.555 -14.497 1.00 87.38 202 ARG A C 1
ATOM 1659 O O . ARG A 1 202 ? 9.288 10.364 -13.724 1.00 87.38 202 ARG A O 1
ATOM 1666 N N . LYS A 1 203 ? 11.498 10.324 -14.136 1.00 82.62 203 LYS A N 1
ATOM 1667 C CA . LYS A 1 203 ? 11.888 9.785 -12.823 1.00 82.62 203 LYS A CA 1
ATOM 1668 C C . LYS A 1 203 ? 11.393 10.651 -11.663 1.00 82.62 203 LYS A C 1
ATOM 1670 O O . LYS A 1 203 ? 10.832 10.113 -10.715 1.00 82.62 203 LYS A O 1
ATOM 1675 N N . ARG A 1 204 ? 11.580 11.975 -11.715 1.00 85.94 204 ARG A N 1
ATOM 1676 C CA . ARG A 1 204 ? 11.126 12.869 -10.633 1.00 85.94 204 ARG A CA 1
ATOM 1677 C C . ARG A 1 204 ? 9.613 12.806 -10.438 1.00 85.94 204 ARG A C 1
ATOM 1679 O O . ARG A 1 204 ? 9.156 12.832 -9.300 1.00 85.94 204 ARG A O 1
ATOM 1686 N N . VAL A 1 205 ? 8.848 12.730 -11.527 1.00 87.56 205 VAL A N 1
ATOM 1687 C CA . VAL A 1 205 ? 7.382 12.625 -11.463 1.00 87.56 205 VAL A CA 1
ATOM 1688 C C . VAL A 1 205 ? 6.967 11.269 -10.881 1.00 87.56 205 VAL A C 1
ATOM 1690 O O . VAL A 1 205 ? 6.130 11.222 -9.984 1.00 87.56 205 VAL A O 1
ATOM 1693 N N . LEU A 1 206 ? 7.610 10.178 -11.308 1.00 85.56 206 LEU A N 1
ATOM 1694 C CA . LEU A 1 206 ? 7.392 8.837 -10.757 1.00 85.56 206 LEU A CA 1
ATOM 1695 C C . LEU A 1 206 ? 7.724 8.740 -9.261 1.00 85.56 206 LEU A C 1
ATOM 1697 O O . LEU A 1 206 ? 6.966 8.144 -8.501 1.00 85.56 206 LEU A O 1
ATOM 1701 N N . ASP A 1 207 ? 8.832 9.337 -8.817 1.00 82.88 207 ASP A N 1
ATOM 1702 C CA . ASP A 1 207 ? 9.208 9.354 -7.398 1.00 82.88 207 ASP A CA 1
ATOM 1703 C C . ASP A 1 207 ? 8.150 10.089 -6.553 1.00 82.88 207 ASP A C 1
ATOM 1705 O O . ASP A 1 207 ? 7.821 9.654 -5.449 1.00 82.88 207 ASP A O 1
ATOM 1709 N N . ARG A 1 208 ? 7.562 11.171 -7.086 1.00 87.81 208 ARG A N 1
ATOM 1710 C CA . ARG A 1 208 ? 6.451 11.884 -6.435 1.00 87.81 208 ARG A CA 1
ATOM 1711 C C . ARG A 1 208 ? 5.172 11.052 -6.403 1.00 87.81 208 ARG A C 1
ATOM 1713 O O . ARG A 1 208 ? 4.531 10.996 -5.357 1.00 87.81 208 ARG A O 1
ATOM 1720 N N . ALA A 1 209 ? 4.826 10.380 -7.501 1.00 88.06 209 ALA A N 1
ATOM 1721 C CA . ALA A 1 209 ? 3.674 9.480 -7.553 1.00 88.06 209 ALA A CA 1
ATOM 1722 C C . ALA A 1 209 ? 3.799 8.346 -6.522 1.00 88.06 209 ALA A C 1
ATOM 1724 O O . ALA A 1 209 ? 2.852 8.061 -5.794 1.00 88.06 209 ALA A O 1
ATOM 1725 N N . TYR A 1 210 ? 4.993 7.766 -6.377 1.00 83.81 210 TYR A N 1
ATOM 1726 C CA . TYR A 1 210 ? 5.266 6.774 -5.337 1.00 83.81 210 TYR A CA 1
ATOM 1727 C C . TYR A 1 210 ? 5.141 7.359 -3.919 1.00 83.81 210 TYR A C 1
ATOM 1729 O O . TYR A 1 210 ? 4.566 6.730 -3.031 1.00 83.81 210 TYR A O 1
ATOM 1737 N N . GLY A 1 211 ? 5.610 8.594 -3.705 1.00 85.31 211 GLY A N 1
ATOM 1738 C CA . GLY A 1 211 ? 5.349 9.341 -2.470 1.00 85.31 211 GLY A CA 1
ATOM 1739 C C . GLY A 1 211 ? 3.851 9.455 -2.165 1.00 85.31 211 GLY A C 1
ATOM 1740 O O . GLY A 1 211 ? 3.432 9.157 -1.047 1.00 85.31 211 GLY A O 1
ATOM 1741 N N . LYS A 1 212 ? 3.030 9.771 -3.176 1.00 88.25 212 LYS A N 1
ATOM 1742 C CA . LYS A 1 212 ? 1.566 9.815 -3.049 1.00 88.25 212 LYS A CA 1
ATOM 1743 C C . LYS A 1 212 ? 0.952 8.468 -2.701 1.00 88.25 212 LYS A C 1
ATOM 1745 O O . LYS A 1 212 ? 0.057 8.431 -1.866 1.00 88.25 212 LYS A O 1
ATOM 1750 N N . VAL A 1 213 ? 1.441 7.362 -3.254 1.00 86.69 213 VAL A N 1
ATOM 1751 C CA . VAL A 1 213 ? 0.983 6.024 -2.844 1.00 86.69 213 VAL A CA 1
ATOM 1752 C C . VAL A 1 213 ? 1.228 5.780 -1.354 1.00 86.69 213 VAL A C 1
ATOM 1754 O O . VAL A 1 213 ? 0.354 5.261 -0.662 1.00 86.69 213 VAL A O 1
ATOM 1757 N N . ASN A 1 214 ? 2.385 6.194 -0.831 1.00 82.56 214 ASN A N 1
ATOM 1758 C CA . ASN A 1 214 ? 2.674 6.064 0.597 1.00 82.56 214 ASN A CA 1
ATOM 1759 C C . ASN A 1 214 ? 1.789 6.969 1.466 1.00 82.56 214 ASN A C 1
ATOM 1761 O O . ASN A 1 214 ? 1.409 6.555 2.557 1.00 82.56 214 ASN A O 1
ATOM 1765 N N . GLU A 1 215 ? 1.412 8.159 0.988 1.00 85.31 215 GLU A N 1
ATOM 1766 C CA . GLU A 1 215 ? 0.380 8.981 1.638 1.00 85.31 215 GLU A CA 1
ATOM 1767 C C . GLU A 1 215 ? -0.984 8.265 1.633 1.00 85.31 215 GLU A C 1
ATOM 1769 O O . GLU A 1 215 ? -1.652 8.210 2.662 1.00 85.31 215 GLU A O 1
ATOM 1774 N N . CYS A 1 216 ? -1.371 7.649 0.509 1.00 86.31 216 CYS A N 1
ATOM 1775 C CA . CYS A 1 216 ? -2.639 6.924 0.370 1.00 86.31 216 CYS A CA 1
ATOM 1776 C C . CYS A 1 216 ? -2.750 5.741 1.343 1.00 86.31 216 CYS A C 1
ATOM 1778 O O . CYS A 1 216 ? -3.820 5.489 1.893 1.00 86.31 216 CYS A O 1
ATOM 1780 N N . LYS A 1 217 ? -1.639 5.042 1.616 1.00 82.94 217 LYS A N 1
ATOM 1781 C CA . LYS A 1 217 ? -1.585 3.970 2.629 1.00 82.94 217 LYS A CA 1
ATOM 1782 C C . LYS A 1 217 ? -2.010 4.446 4.018 1.00 82.94 217 LYS A C 1
ATOM 1784 O O . LYS A 1 217 ? -2.552 3.660 4.788 1.00 82.94 217 LYS A O 1
ATOM 1789 N N . GLN A 1 218 ? -1.790 5.722 4.339 1.00 83.19 218 GLN A N 1
ATOM 1790 C CA . GLN A 1 218 ? -2.151 6.294 5.637 1.00 83.19 218 GLN A CA 1
ATOM 1791 C C . GLN A 1 218 ? -3.649 6.596 5.762 1.00 83.19 218 GLN A C 1
ATOM 1793 O O . GLN A 1 218 ? -4.114 6.872 6.863 1.00 83.19 218 GLN A O 1
ATOM 1798 N N . TRP A 1 219 ? -4.428 6.544 4.677 1.00 86.06 219 TRP A N 1
ATOM 1799 C CA . TRP A 1 219 ? -5.872 6.805 4.735 1.00 86.06 219 TRP A CA 1
ATOM 1800 C C . TRP A 1 219 ? -6.627 5.745 5.538 1.00 86.06 219 TRP A C 1
ATOM 1802 O O . TRP A 1 219 ? -7.593 6.076 6.215 1.00 86.06 219 TRP A O 1
ATOM 1812 N N . ALA A 1 220 ? -6.129 4.506 5.570 1.00 80.25 220 ALA A N 1
ATOM 1813 C CA . ALA A 1 220 ? -6.655 3.477 6.464 1.00 80.25 220 ALA A CA 1
ATOM 1814 C C . ALA A 1 220 ? -6.500 3.852 7.953 1.00 80.25 220 ALA A C 1
ATOM 1816 O O . ALA A 1 220 ? -7.324 3.461 8.776 1.00 80.25 220 ALA A O 1
ATOM 1817 N N . GLU A 1 221 ? -5.475 4.636 8.314 1.00 84.81 221 GLU A N 1
ATOM 1818 C CA . GLU A 1 221 ? -5.299 5.122 9.691 1.00 84.81 221 GLU A CA 1
ATOM 1819 C C . GLU A 1 221 ? -6.297 6.233 10.041 1.00 84.81 221 GLU A C 1
ATOM 1821 O O . GLU A 1 221 ? -6.682 6.369 11.200 1.00 84.81 221 GLU A O 1
ATOM 1826 N N . LEU A 1 222 ? -6.761 7.007 9.051 1.00 87.19 222 LEU A N 1
ATOM 1827 C CA . LEU A 1 222 ? -7.821 7.993 9.264 1.00 87.19 222 LEU A CA 1
ATOM 1828 C C . LEU A 1 222 ? -9.149 7.309 9.609 1.00 87.19 222 LEU A C 1
ATOM 1830 O O . LEU A 1 222 ? -9.809 7.734 10.554 1.00 87.19 222 LEU A O 1
ATOM 1834 N N . ASP A 1 223 ? -9.511 6.240 8.898 1.00 83.00 223 ASP A N 1
ATOM 1835 C CA . ASP A 1 223 ? -10.733 5.480 9.193 1.00 83.00 223 ASP A CA 1
ATOM 1836 C C . ASP A 1 223 ? -10.663 4.852 10.601 1.00 83.00 223 ASP A C 1
ATOM 1838 O O . ASP A 1 223 ? -11.580 5.029 11.401 1.00 83.00 223 ASP A O 1
ATOM 1842 N N . ARG A 1 224 ? -9.522 4.253 10.977 1.00 83.12 224 ARG A N 1
ATOM 1843 C CA . ARG A 1 224 ? -9.313 3.724 12.342 1.00 83.12 224 ARG A CA 1
ATOM 1844 C C . ARG A 1 224 ? -9.415 4.788 13.430 1.00 83.12 224 ARG A C 1
ATOM 1846 O O . ARG A 1 224 ? -9.957 4.523 14.503 1.00 83.12 224 ARG A O 1
ATOM 1853 N N . LEU A 1 225 ? -8.870 5.978 13.181 1.00 90.06 225 LEU A N 1
ATOM 1854 C CA . LEU A 1 225 ? -8.991 7.104 14.101 1.00 90.06 225 LEU A CA 1
ATOM 1855 C C . LEU A 1 225 ? -10.455 7.500 14.286 1.00 90.06 225 LEU A C 1
ATOM 1857 O O . LEU A 1 225 ? -10.862 7.763 15.416 1.00 90.06 225 LEU A O 1
ATOM 1861 N N . ILE A 1 226 ? -11.228 7.564 13.198 1.00 87.94 226 ILE A N 1
ATOM 1862 C CA . ILE A 1 226 ? -12.652 7.919 13.234 1.00 87.94 226 ILE A CA 1
ATOM 1863 C C . ILE A 1 226 ? -13.423 6.888 14.054 1.00 87.94 226 ILE A C 1
ATOM 1865 O O . ILE A 1 226 ? -14.139 7.284 14.970 1.00 87.94 226 ILE A O 1
ATOM 1869 N N . ASP A 1 227 ? -13.211 5.595 13.800 1.00 84.56 227 ASP A N 1
ATOM 1870 C CA . ASP A 1 227 ? -13.855 4.513 14.551 1.00 84.56 227 ASP A CA 1
ATOM 1871 C C . ASP A 1 227 ? -13.554 4.609 16.051 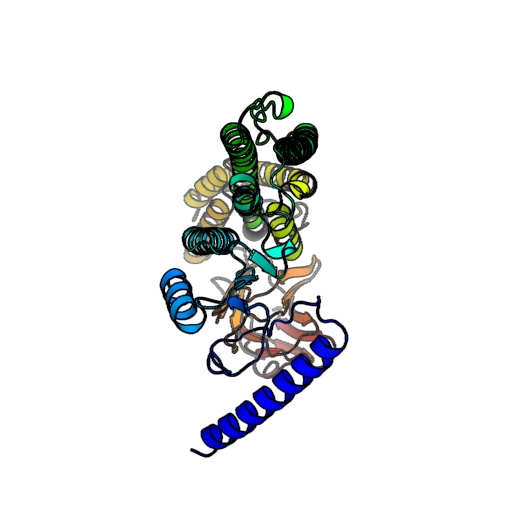1.00 84.56 227 ASP A C 1
ATOM 1873 O O . ASP A 1 227 ? -14.454 4.520 16.888 1.00 84.56 227 ASP A O 1
ATOM 1877 N N . LEU A 1 228 ? -12.288 4.854 16.407 1.00 90.44 228 LEU A N 1
ATOM 1878 C CA . LEU A 1 228 ? -11.885 5.047 17.797 1.00 90.44 228 LEU A CA 1
ATOM 1879 C C . LEU A 1 228 ? -12.542 6.291 18.413 1.00 90.44 228 LEU A C 1
ATOM 1881 O O . LEU A 1 228 ? -13.069 6.233 19.524 1.00 90.44 228 LEU A O 1
ATOM 1885 N N . ALA A 1 229 ? -12.533 7.417 17.703 1.00 91.00 229 ALA A N 1
ATOM 1886 C CA . ALA A 1 229 ? -13.110 8.656 18.202 1.00 91.00 229 ALA A CA 1
ATOM 1887 C C . ALA A 1 229 ? -14.638 8.577 18.354 1.00 91.00 229 ALA A C 1
ATOM 1889 O O . ALA A 1 229 ? -15.183 9.155 19.298 1.00 91.00 229 ALA A O 1
ATOM 1890 N N . GLU A 1 230 ? -15.330 7.855 17.468 1.00 89.50 230 GLU A N 1
ATOM 1891 C CA . GLU A 1 230 ? -16.752 7.527 17.619 1.00 89.50 230 GLU A CA 1
ATOM 1892 C C . GLU A 1 230 ? -16.966 6.612 18.831 1.00 89.50 230 GLU A C 1
ATOM 1894 O O . GLU A 1 230 ? -17.859 6.868 19.641 1.00 89.50 230 GLU A O 1
ATOM 1899 N N . ALA A 1 231 ? -16.126 5.585 19.003 1.00 88.69 231 ALA A N 1
ATOM 1900 C CA . ALA A 1 231 ? -16.238 4.628 20.101 1.00 88.69 231 ALA A CA 1
ATOM 1901 C C . ALA A 1 231 ? -16.030 5.259 21.487 1.00 88.69 231 ALA A C 1
ATOM 1903 O O . ALA A 1 231 ? -16.704 4.878 22.443 1.00 88.69 231 ALA A O 1
ATOM 1904 N N . GLU A 1 232 ? -15.153 6.258 21.600 1.00 92.44 232 GLU A N 1
ATOM 1905 C CA . GLU A 1 232 ? -14.985 7.047 22.831 1.00 92.44 232 GLU A CA 1
ATOM 1906 C C . GLU A 1 232 ? -16.025 8.178 22.978 1.00 92.44 232 GLU A C 1
ATOM 1908 O O . GLU A 1 232 ? -16.168 8.808 24.038 1.00 92.44 232 GLU A O 1
ATOM 1913 N N . GLY A 1 233 ? -16.813 8.428 21.929 1.00 89.94 233 GLY A N 1
ATOM 1914 C CA . GLY A 1 233 ? -17.807 9.495 21.878 1.00 89.94 233 GLY A CA 1
ATOM 1915 C C . GLY A 1 233 ? -17.195 10.895 21.833 1.00 89.94 233 GLY A C 1
ATOM 1916 O O . GLY A 1 233 ? -17.812 11.841 22.322 1.00 89.94 233 GLY A O 1
ATOM 1917 N N . TRP A 1 234 ? -15.983 11.036 21.290 1.00 91.75 234 TRP A N 1
ATOM 1918 C CA . TRP A 1 234 ? -15.370 12.337 20.995 1.00 91.75 234 TRP A CA 1
ATOM 1919 C C . TRP A 1 234 ? -15.964 12.977 19.741 1.00 91.75 234 TRP A C 1
ATOM 1921 O O . TRP A 1 234 ? -15.973 14.201 19.613 1.00 91.75 234 TRP A O 1
ATOM 1931 N N . ILE A 1 235 ? -16.484 12.157 18.826 1.00 89.19 235 ILE A N 1
ATOM 1932 C CA . ILE A 1 235 ? -17.222 12.600 17.642 1.00 89.19 235 ILE A CA 1
ATOM 1933 C C . ILE A 1 235 ? -18.574 11.876 17.557 1.00 89.19 235 ILE A C 1
ATOM 1935 O O . ILE A 1 235 ? -18.758 10.804 18.131 1.00 89.19 235 ILE A O 1
ATOM 1939 N N . SER A 1 236 ? -19.546 12.480 16.870 1.00 82.94 236 SER A N 1
ATOM 1940 C CA . SER A 1 236 ? -20.879 11.891 16.686 1.00 82.94 236 SER A CA 1
ATOM 1941 C C . SER A 1 236 ? -20.846 10.708 15.718 1.00 82.94 236 SER A C 1
ATOM 1943 O O . SER A 1 236 ? -20.269 10.831 14.639 1.00 82.94 236 SER A O 1
ATOM 1945 N N . ALA A 1 237 ? -21.528 9.619 16.084 1.00 69.75 237 ALA A N 1
ATOM 1946 C CA . ALA A 1 237 ? -21.655 8.419 15.264 1.00 69.75 237 ALA A CA 1
ATOM 1947 C C . ALA A 1 237 ? -22.411 8.676 13.950 1.00 69.75 237 ALA A C 1
ATOM 1949 O O . ALA A 1 237 ? -23.390 9.426 13.926 1.00 69.75 237 ALA A O 1
ATOM 1950 N N . GLY A 1 238 ? -22.004 7.984 12.884 1.00 62.28 238 GLY A N 1
ATOM 1951 C CA . GLY A 1 238 ? -22.745 7.943 11.618 1.00 62.28 238 GLY A CA 1
ATOM 1952 C C . GLY A 1 238 ? -22.153 8.794 10.498 1.00 62.28 238 GLY A C 1
ATOM 1953 O O . GLY A 1 238 ? -22.852 9.076 9.524 1.00 62.28 238 GLY A O 1
ATOM 1954 N N . ARG A 1 239 ? -20.878 9.189 10.594 1.00 60.09 239 ARG A N 1
ATOM 1955 C CA . ARG A 1 239 ? -20.164 9.699 9.414 1.00 60.09 239 ARG A CA 1
ATOM 1956 C C . ARG A 1 239 ? -19.942 8.539 8.436 1.00 60.09 239 ARG A C 1
ATOM 1958 O O . ARG A 1 239 ? -19.776 7.399 8.858 1.00 60.09 239 ARG A O 1
ATOM 1965 N N . GLU A 1 240 ? -20.040 8.809 7.133 1.00 55.00 240 GLU A N 1
ATOM 1966 C CA . GLU A 1 240 ? -20.060 7.791 6.068 1.00 55.00 240 GLU A CA 1
ATOM 1967 C C . GLU A 1 240 ? -18.987 6.699 6.253 1.00 55.00 240 GLU A C 1
ATOM 1969 O O . GLU A 1 240 ? -17.798 6.943 6.059 1.00 55.00 240 GLU A O 1
ATOM 1974 N N . ARG A 1 241 ? -19.426 5.472 6.568 1.00 55.12 241 ARG A N 1
ATOM 1975 C CA . ARG A 1 241 ? -18.590 4.291 6.880 1.00 55.12 241 ARG A CA 1
ATOM 1976 C C . ARG A 1 241 ? -17.919 3.627 5.665 1.00 55.12 241 ARG A C 1
ATOM 1978 O O . ARG A 1 241 ? -17.650 2.430 5.672 1.00 55.12 241 ARG A O 1
ATOM 1985 N N . GLY A 1 242 ? -17.690 4.360 4.581 1.00 61.09 242 GLY A N 1
ATOM 1986 C CA . GLY A 1 242 ? -16.999 3.808 3.411 1.00 61.09 242 GLY A CA 1
ATOM 1987 C C . GLY A 1 242 ? -15.488 3.834 3.618 1.00 61.09 242 GLY A C 1
ATOM 1988 O O . GLY A 1 242 ? -14.961 4.916 3.861 1.00 61.09 242 GLY A O 1
ATOM 1989 N N . ALA A 1 243 ? -14.792 2.703 3.485 1.00 64.94 243 ALA A N 1
ATOM 1990 C CA . ALA A 1 243 ? -13.328 2.684 3.514 1.00 64.94 243 ALA A CA 1
ATOM 1991 C C . ALA A 1 243 ? -12.750 3.640 2.450 1.00 64.94 243 ALA A C 1
ATOM 1993 O O . ALA A 1 243 ? -13.180 3.630 1.287 1.00 64.94 243 ALA A O 1
ATOM 1994 N N . LEU A 1 244 ? -11.780 4.473 2.841 1.00 75.69 244 LEU A N 1
ATOM 1995 C CA . LEU A 1 244 ? -11.122 5.404 1.914 1.00 75.69 244 LEU A CA 1
ATOM 1996 C C . LEU A 1 244 ? -10.327 4.669 0.829 1.00 75.69 244 LEU A C 1
ATOM 1998 O O . LEU A 1 244 ? -10.282 5.130 -0.313 1.00 75.69 244 LEU A O 1
ATOM 2002 N N . ALA A 1 245 ? -9.726 3.535 1.185 1.00 75.56 245 ALA A N 1
ATOM 2003 C CA . ALA A 1 245 ? -9.065 2.617 0.269 1.00 75.56 245 ALA A CA 1
ATOM 2004 C C . ALA A 1 245 ? -8.905 1.242 0.927 1.00 75.56 245 ALA A C 1
ATOM 2006 O O . ALA A 1 245 ? -8.492 1.167 2.087 1.00 75.56 245 ALA A O 1
ATOM 2007 N N . ASP A 1 246 ? -9.164 0.160 0.192 1.00 73.62 246 ASP A N 1
ATOM 2008 C CA . ASP A 1 246 ? -8.769 -1.180 0.639 1.00 73.62 246 ASP A CA 1
ATOM 2009 C C . ASP A 1 246 ? -7.334 -1.550 0.195 1.00 73.62 246 ASP A C 1
ATOM 2011 O O . ASP A 1 246 ? -6.700 -0.886 -0.632 1.00 73.62 246 ASP A O 1
ATOM 2015 N N . SER A 1 247 ? -6.793 -2.639 0.751 1.00 70.44 247 SER A N 1
ATOM 2016 C CA . SER A 1 247 ? -5.439 -3.122 0.418 1.00 70.44 247 SER A CA 1
ATOM 2017 C C . SER A 1 247 ? -5.260 -3.476 -1.067 1.00 70.44 247 SER A C 1
ATOM 2019 O O . SER A 1 247 ? -4.161 -3.347 -1.613 1.00 70.44 247 SER A O 1
ATOM 2021 N N . LYS A 1 248 ? -6.330 -3.888 -1.755 1.00 75.56 248 LYS A N 1
ATOM 2022 C CA . LYS A 1 248 ? -6.308 -4.244 -3.176 1.00 75.56 248 LYS A CA 1
ATOM 2023 C C . LYS A 1 248 ? -6.272 -2.993 -4.054 1.00 75.56 248 LYS A C 1
ATOM 2025 O O . LYS A 1 248 ? -5.527 -2.979 -5.034 1.00 75.56 248 LYS A O 1
ATOM 2030 N N . GLU A 1 249 ? -7.029 -1.957 -3.705 1.00 83.25 249 GLU A N 1
ATOM 2031 C CA . GLU A 1 249 ? -6.993 -0.645 -4.351 1.00 83.25 249 GLU A CA 1
ATOM 2032 C C . GLU A 1 249 ? -5.604 -0.024 -4.218 1.00 83.25 249 GLU A C 1
ATOM 2034 O O . GLU A 1 249 ? -5.000 0.328 -5.231 1.00 83.25 249 GLU A O 1
ATOM 2039 N N . VAL A 1 250 ? -5.048 0.006 -3.001 1.00 83.19 250 VAL A N 1
ATOM 2040 C CA . VAL A 1 250 ? -3.694 0.522 -2.746 1.00 83.19 250 VAL A CA 1
ATOM 2041 C C . VAL A 1 250 ? -2.650 -0.234 -3.566 1.00 83.19 250 VAL A C 1
ATOM 2043 O O . VAL A 1 250 ? -1.799 0.391 -4.195 1.00 83.19 250 VAL A O 1
ATOM 2046 N N . ARG A 1 251 ? -2.735 -1.567 -3.642 1.00 78.19 251 ARG A N 1
ATOM 2047 C CA . ARG A 1 251 ? -1.840 -2.370 -4.489 1.00 78.19 251 ARG A CA 1
ATOM 2048 C C . ARG A 1 251 ? -2.013 -2.059 -5.978 1.00 78.19 251 ARG A C 1
ATOM 2050 O O . ARG A 1 251 ? -1.038 -2.015 -6.726 1.00 78.19 251 ARG A O 1
ATOM 2057 N N . GLY A 1 252 ? -3.245 -1.832 -6.428 1.00 82.75 252 GLY A N 1
ATOM 2058 C CA . GLY A 1 252 ? -3.520 -1.366 -7.787 1.00 82.75 252 GLY A CA 1
ATOM 2059 C C . GLY A 1 252 ? -2.856 -0.016 -8.071 1.00 82.75 252 GLY A C 1
ATOM 2060 O O . GLY A 1 252 ? -2.253 0.170 -9.127 1.00 82.75 252 GLY A O 1
ATOM 2061 N N . TRP A 1 253 ? -2.908 0.906 -7.112 1.00 88.06 253 TRP A N 1
ATOM 2062 C CA . TRP A 1 253 ? -2.267 2.215 -7.202 1.00 88.06 253 TRP A CA 1
ATOM 2063 C C . TRP A 1 253 ? -0.745 2.131 -7.175 1.00 88.06 253 TRP A C 1
ATOM 2065 O O . TRP A 1 253 ? -0.099 2.817 -7.963 1.00 88.06 253 TRP A O 1
ATOM 2075 N N . GLU A 1 254 ? -0.172 1.254 -6.346 1.00 82.94 254 GLU A N 1
ATOM 2076 C CA . GLU A 1 254 ? 1.258 0.945 -6.367 1.00 82.94 254 GLU A CA 1
ATOM 2077 C C . GLU A 1 254 ? 1.693 0.568 -7.773 1.00 82.94 254 GLU A C 1
ATOM 2079 O O . GLU A 1 254 ? 2.591 1.212 -8.302 1.00 82.94 254 GLU A O 1
ATOM 2084 N N . ILE A 1 255 ? 1.018 -0.397 -8.404 1.00 79.50 255 ILE A N 1
ATOM 2085 C CA . ILE A 1 255 ? 1.324 -0.839 -9.769 1.00 79.50 255 ILE A CA 1
ATOM 2086 C C . ILE A 1 255 ? 1.246 0.330 -10.759 1.00 79.50 255 ILE A C 1
ATOM 2088 O O . ILE A 1 255 ? 2.187 0.551 -11.517 1.00 79.50 255 ILE A O 1
ATOM 2092 N N . LEU A 1 256 ? 0.161 1.111 -10.733 1.00 84.94 256 LEU A N 1
ATOM 2093 C CA . LEU A 1 256 ? -0.020 2.242 -11.653 1.00 84.94 256 LEU A CA 1
ATOM 2094 C C . LEU A 1 256 ? 0.979 3.385 -11.408 1.00 84.94 256 LEU A C 1
ATOM 2096 O O . LEU A 1 256 ? 1.258 4.151 -12.328 1.00 84.94 256 LEU A O 1
ATOM 2100 N N . SER A 1 257 ? 1.525 3.508 -10.197 1.00 85.12 257 SER A N 1
ATOM 2101 C CA . SER A 1 257 ? 2.542 4.515 -9.866 1.00 85.12 257 SER A CA 1
ATOM 2102 C C . SER A 1 257 ? 3.942 4.151 -10.374 1.00 85.12 257 SER A C 1
ATOM 2104 O O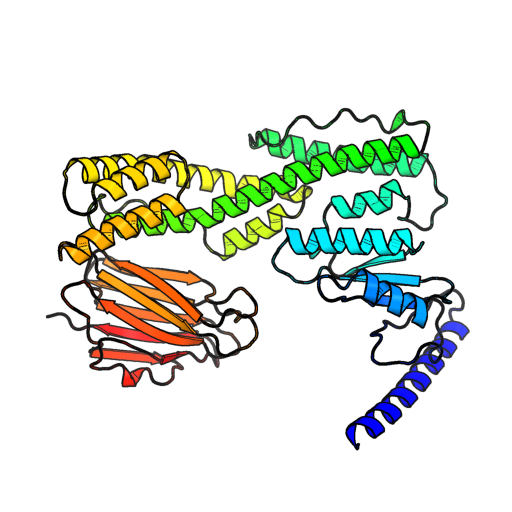 . SER A 1 257 ? 4.839 4.996 -10.340 1.00 85.12 257 SER A O 1
ATOM 2106 N N . LYS A 1 258 ? 4.146 2.906 -10.839 1.00 76.31 258 LYS A N 1
ATOM 2107 C CA . LYS A 1 258 ? 5.460 2.419 -11.281 1.00 76.31 258 LYS A CA 1
ATOM 2108 C C . LYS A 1 258 ? 5.835 2.831 -12.704 1.00 76.31 258 LYS A C 1
ATOM 2110 O O . LYS A 1 258 ? 7.023 2.841 -13.021 1.00 76.31 258 LYS A O 1
ATOM 2115 N N . GLU A 1 259 ? 4.863 3.185 -13.542 1.00 78.62 259 GLU A N 1
ATOM 2116 C CA . GLU A 1 259 ? 5.076 3.455 -14.965 1.00 78.62 259 GLU A CA 1
ATOM 2117 C C . GLU A 1 259 ? 4.553 4.843 -15.370 1.00 78.62 259 GLU A C 1
ATOM 2119 O O . GLU A 1 259 ? 3.449 5.245 -15.008 1.00 78.62 259 GLU A O 1
ATOM 2124 N N . PHE A 1 260 ? 5.347 5.605 -16.133 1.00 84.12 260 PHE A N 1
ATOM 2125 C CA . PHE A 1 260 ? 5.031 7.008 -16.421 1.00 84.12 260 PHE A CA 1
ATOM 2126 C C . PHE A 1 260 ? 3.721 7.151 -17.209 1.00 84.12 260 PHE A C 1
ATOM 2128 O O . PHE A 1 260 ? 2.848 7.925 -16.821 1.00 84.12 260 PHE A O 1
ATOM 2135 N N . ARG A 1 261 ? 3.517 6.318 -18.239 1.00 86.25 261 ARG A N 1
ATOM 2136 C CA . ARG A 1 261 ? 2.290 6.324 -19.059 1.00 86.25 261 ARG A CA 1
ATOM 2137 C C . ARG A 1 261 ? 1.015 5.992 -18.274 1.00 86.25 261 ARG A C 1
ATOM 2139 O O . ARG A 1 261 ? -0.082 6.313 -18.723 1.00 86.25 261 ARG A O 1
ATOM 2146 N N . THR A 1 262 ? 1.125 5.326 -17.122 1.00 88.75 262 THR A N 1
ATOM 2147 C CA . THR A 1 262 ? -0.035 4.964 -16.294 1.00 88.75 262 THR A CA 1
ATOM 2148 C C . THR A 1 262 ? -0.355 6.004 -15.229 1.00 88.75 262 THR A C 1
ATOM 2150 O O . THR A 1 262 ? -1.420 5.918 -14.613 1.00 88.75 262 THR A O 1
ATOM 2153 N N . LEU A 1 263 ? 0.493 7.022 -15.043 1.00 91.12 263 LEU A N 1
ATOM 2154 C CA . LEU A 1 263 ? 0.279 8.062 -14.039 1.00 91.12 263 LEU A CA 1
ATOM 2155 C C . LEU A 1 263 ? -1.060 8.800 -14.171 1.00 91.12 263 LEU A C 1
ATOM 2157 O O . LEU A 1 263 ? -1.689 9.014 -13.136 1.00 91.12 263 LEU A O 1
ATOM 2161 N N . PRO A 1 264 ? -1.580 9.128 -15.370 1.00 94.69 264 PRO A N 1
ATOM 2162 C CA . PRO A 1 264 ? -2.905 9.735 -15.476 1.00 94.69 264 PRO A CA 1
ATOM 2163 C C . PRO A 1 264 ? -4.007 8.851 -14.877 1.00 94.69 264 PRO A C 1
ATOM 2165 O O . PRO A 1 264 ? -4.890 9.346 -14.184 1.00 94.69 264 PRO A O 1
ATOM 2168 N N . ARG A 1 265 ? -3.927 7.526 -15.065 1.00 94.12 265 ARG A N 1
ATOM 2169 C CA . ARG A 1 265 ? -4.875 6.570 -14.464 1.00 94.12 265 ARG A CA 1
ATOM 2170 C C . ARG A 1 265 ? -4.698 6.474 -12.952 1.00 94.12 265 ARG A C 1
ATOM 2172 O O . ARG A 1 265 ? -5.692 6.395 -12.238 1.00 94.12 265 ARG A O 1
ATOM 2179 N N . PHE A 1 266 ? -3.454 6.483 -12.475 1.00 93.56 266 PHE A N 1
ATOM 2180 C CA . PHE A 1 266 ? -3.149 6.532 -11.046 1.00 93.56 266 PHE A CA 1
ATOM 2181 C C . PHE A 1 266 ? -3.766 7.777 -10.392 1.00 93.56 266 PHE A C 1
ATOM 2183 O O . PHE A 1 266 ? -4.571 7.644 -9.474 1.00 93.56 266 PHE A O 1
ATOM 2190 N N . TYR A 1 267 ? -3.464 8.975 -10.902 1.00 94.50 267 TYR A N 1
ATOM 2191 C CA . TYR A 1 267 ? -3.972 10.230 -10.345 1.00 94.50 267 TYR A CA 1
ATOM 2192 C C . TYR A 1 267 ? -5.493 10.362 -10.470 1.00 94.50 267 TYR A C 1
ATOM 2194 O O . TYR A 1 267 ? -6.136 10.788 -9.514 1.00 94.50 267 TYR A O 1
ATOM 2202 N N . ALA A 1 268 ? -6.093 9.920 -11.579 1.00 94.19 268 ALA A N 1
ATOM 2203 C CA . ALA A 1 268 ? -7.549 9.877 -11.713 1.00 94.19 268 ALA A CA 1
ATOM 2204 C C . ALA A 1 268 ? -8.221 8.997 -10.642 1.00 94.19 268 ALA A C 1
ATOM 2206 O O . ALA A 1 268 ? -9.332 9.303 -10.213 1.00 94.19 268 ALA A O 1
ATOM 2207 N N . ALA A 1 269 ? -7.552 7.931 -10.186 1.00 91.94 269 ALA A N 1
ATOM 2208 C CA . ALA A 1 269 ? -8.060 7.070 -9.123 1.00 91.94 269 ALA A CA 1
ATOM 2209 C C . ALA A 1 269 ? -7.870 7.676 -7.721 1.00 91.94 269 ALA A C 1
ATOM 2211 O O . ALA A 1 269 ? -8.779 7.589 -6.895 1.00 91.94 269 ALA A O 1
ATOM 2212 N N . ILE A 1 270 ? -6.717 8.298 -7.442 1.00 92.69 270 ILE A N 1
ATOM 2213 C CA . ILE A 1 270 ? -6.395 8.768 -6.084 1.00 92.69 270 ILE A CA 1
ATOM 2214 C C . ILE A 1 270 ? -6.922 10.167 -5.756 1.00 92.69 270 ILE A C 1
ATOM 2216 O O . ILE A 1 270 ? -7.212 10.434 -4.594 1.00 92.69 270 ILE A O 1
ATOM 2220 N N . LEU A 1 271 ? -7.072 11.071 -6.731 1.00 90.94 271 LEU A N 1
ATOM 2221 C CA . LEU A 1 271 ? -7.482 12.456 -6.461 1.00 90.94 271 LEU A CA 1
ATOM 2222 C C . LEU A 1 271 ? -8.873 12.561 -5.803 1.00 90.94 271 LEU A C 1
ATOM 2224 O O . LEU A 1 271 ? -8.985 13.280 -4.807 1.00 90.94 271 LEU A O 1
ATOM 2228 N N . PRO A 1 272 ? -9.915 11.826 -6.254 1.00 88.69 272 PRO A N 1
ATOM 2229 C CA . PRO A 1 272 ? -11.211 11.834 -5.572 1.00 88.69 272 PRO A CA 1
ATOM 2230 C C . PRO A 1 272 ? -11.118 11.333 -4.125 1.00 88.69 272 PRO A C 1
ATOM 2232 O O . PRO A 1 272 ? -11.737 11.899 -3.226 1.00 88.69 272 PRO A O 1
ATOM 2235 N N . ARG A 1 273 ? -10.303 10.298 -3.886 1.00 88.75 273 ARG A N 1
ATOM 2236 C CA . ARG A 1 273 ? -10.098 9.704 -2.558 1.00 88.75 273 ARG A CA 1
ATOM 2237 C C . ARG A 1 273 ? -9.317 10.631 -1.626 1.00 88.75 273 ARG A C 1
ATOM 2239 O O . ARG A 1 273 ? -9.661 10.750 -0.455 1.00 88.75 273 ARG A O 1
ATOM 2246 N N . ALA A 1 274 ? -8.328 11.351 -2.153 1.00 88.50 274 ALA A N 1
ATOM 2247 C CA . ALA A 1 274 ? -7.594 12.373 -1.414 1.00 88.50 274 ALA A CA 1
ATOM 2248 C C . ALA A 1 274 ? -8.514 13.524 -0.978 1.00 88.50 274 ALA A C 1
ATOM 2250 O O . ALA A 1 274 ? -8.415 13.987 0.158 1.00 88.50 274 ALA A O 1
ATOM 2251 N N . GLY A 1 275 ? -9.439 13.944 -1.853 1.00 87.62 275 GLY A N 1
ATOM 2252 C CA . GLY A 1 275 ? -10.494 14.904 -1.514 1.00 87.62 275 GLY A CA 1
ATOM 2253 C C . GLY A 1 275 ? -11.366 14.407 -0.360 1.00 87.62 275 GLY A C 1
ATOM 2254 O O . GLY A 1 275 ? -11.462 15.078 0.662 1.00 87.62 275 GLY A O 1
ATOM 2255 N N . GLN A 1 276 ? -11.886 13.178 -0.461 1.00 88.38 276 GLN A N 1
ATOM 2256 C CA . GLN A 1 276 ? -12.675 12.549 0.608 1.00 88.38 276 GLN A CA 1
ATOM 2257 C C . GLN A 1 276 ? -11.910 12.463 1.937 1.00 88.38 276 GLN A C 1
ATOM 2259 O O . GLN A 1 276 ? -12.463 12.780 2.989 1.00 88.38 276 GLN A O 1
ATOM 2264 N N . ALA A 1 277 ? -10.635 12.065 1.909 1.00 88.81 277 ALA A N 1
ATOM 2265 C CA . ALA A 1 277 ? -9.794 11.998 3.103 1.00 88.81 277 ALA A CA 1
ATOM 2266 C C . ALA A 1 277 ? -9.597 13.388 3.739 1.00 88.81 277 ALA A C 1
ATOM 2268 O O . ALA A 1 277 ? -9.715 13.537 4.956 1.00 88.81 277 ALA A O 1
ATOM 2269 N N . SER A 1 278 ? -9.348 14.416 2.920 1.00 89.00 278 SER A N 1
ATOM 2270 C CA . SER A 1 278 ? -9.214 15.808 3.368 1.00 89.00 278 SER A CA 1
ATOM 2271 C C . SER A 1 278 ? -10.511 16.348 3.977 1.00 89.00 278 SER A C 1
ATOM 2273 O O . SER A 1 278 ? -10.484 16.970 5.044 1.00 89.00 278 SER A O 1
ATOM 2275 N N . ASP A 1 279 ? -11.651 16.085 3.339 1.00 88.25 279 ASP A N 1
ATOM 2276 C CA . ASP A 1 279 ? -12.966 16.507 3.823 1.00 88.25 279 ASP A CA 1
ATOM 2277 C C . ASP A 1 279 ? -13.286 15.830 5.161 1.00 88.25 279 ASP A C 1
ATOM 2279 O O . ASP A 1 279 ? -13.619 16.499 6.143 1.00 88.25 279 ASP A O 1
ATOM 2283 N N . ARG A 1 280 ? -13.070 14.511 5.262 1.00 88.50 280 ARG A N 1
ATOM 2284 C CA . ARG A 1 280 ? -13.219 13.770 6.523 1.00 88.50 280 ARG A CA 1
ATOM 2285 C C . ARG A 1 280 ? -12.328 14.340 7.619 1.00 88.50 280 ARG A C 1
ATOM 2287 O O . ARG A 1 280 ? -12.838 14.683 8.684 1.00 88.50 280 ARG A O 1
ATOM 2294 N N . ALA A 1 281 ? -11.035 14.527 7.366 1.00 90.50 281 ALA A N 1
ATOM 2295 C CA . ALA A 1 281 ? -10.119 15.105 8.347 1.00 90.50 281 ALA A CA 1
ATOM 2296 C C . ALA A 1 281 ? -10.569 16.502 8.816 1.00 90.50 281 ALA A C 1
ATOM 2298 O O . ALA A 1 281 ? -10.555 16.787 10.017 1.00 90.50 281 ALA A O 1
ATOM 2299 N N . SER A 1 282 ? -11.044 17.341 7.890 1.00 89.44 282 SER A N 1
ATOM 2300 C CA . SER A 1 282 ? -11.545 18.693 8.175 1.00 89.44 282 SER A CA 1
ATOM 2301 C C . SER A 1 282 ? -12.817 18.688 9.023 1.00 89.44 282 SER A C 1
ATOM 2303 O O . SER A 1 282 ? -13.011 19.582 9.844 1.00 89.44 282 SER A O 1
ATOM 2305 N N . THR A 1 283 ? -13.665 17.666 8.885 1.00 88.69 283 THR A N 1
ATOM 2306 C CA . THR A 1 283 ? -14.843 17.507 9.750 1.00 88.69 283 THR A CA 1
ATOM 2307 C C . THR A 1 283 ? -14.488 16.955 11.132 1.00 88.69 283 THR A C 1
ATOM 2309 O O . THR A 1 283 ? -15.191 17.230 12.105 1.00 88.69 283 THR A O 1
ATOM 2312 N N . VAL A 1 284 ? -13.464 16.102 11.249 1.00 91.00 284 VAL A N 1
ATOM 2313 C CA . VAL A 1 284 ? -13.119 15.386 12.496 1.00 91.00 284 VAL A CA 1
ATOM 2314 C C . VAL A 1 284 ? -12.268 16.251 13.420 1.00 91.00 284 VAL A C 1
ATOM 2316 O O . VAL A 1 284 ? -12.518 16.289 14.625 1.00 91.00 284 VAL A O 1
ATOM 2319 N N . ALA A 1 285 ? -11.303 16.992 12.870 1.00 94.56 285 ALA A N 1
ATOM 2320 C CA . ALA A 1 285 ? -10.360 17.773 13.667 1.00 94.56 285 ALA A CA 1
ATOM 2321 C C . ALA A 1 285 ? -11.027 18.773 14.642 1.00 94.56 285 ALA A C 1
ATOM 2323 O O . ALA A 1 285 ? -10.614 18.803 15.801 1.00 94.56 285 ALA A O 1
ATOM 2324 N N . PRO A 1 286 ? -12.070 19.545 14.262 1.00 94.94 286 PRO A N 1
ATOM 2325 C CA . PRO A 1 286 ? -12.752 20.446 15.196 1.00 94.94 286 PRO A CA 1
ATOM 2326 C C . PRO A 1 286 ? -13.435 19.718 16.360 1.00 94.94 286 PRO A C 1
ATOM 2328 O O . PRO A 1 286 ? -13.467 20.228 17.477 1.00 94.94 286 PRO A O 1
ATOM 2331 N N . SER A 1 287 ? -13.971 18.518 16.123 1.00 94.12 287 SER A N 1
ATOM 2332 C CA . SER A 1 287 ? -14.613 17.726 17.174 1.00 94.12 287 SER A CA 1
ATOM 2333 C C . SER A 1 287 ? -13.588 17.191 18.178 1.00 94.12 287 SER A C 1
ATOM 2335 O O . SER A 1 287 ? -13.827 17.270 19.380 1.00 94.12 287 SER A O 1
ATOM 2337 N N . LEU A 1 288 ? -12.413 16.749 17.712 1.00 94.50 288 LEU A N 1
ATOM 2338 C CA . LEU A 1 288 ? -11.311 16.371 18.605 1.00 94.50 288 LEU A CA 1
ATOM 2339 C C . LEU A 1 288 ? -10.779 17.566 19.410 1.00 94.50 288 LEU A C 1
ATOM 2341 O O . LEU A 1 288 ? -10.495 17.420 20.595 1.00 94.50 288 LEU A O 1
ATOM 2345 N N . GLU A 1 289 ? -10.693 18.757 18.810 1.00 95.56 289 GLU A N 1
ATOM 2346 C CA . GLU A 1 289 ? -10.344 19.992 19.535 1.00 95.56 289 GLU A CA 1
ATOM 2347 C C . GLU A 1 289 ? -11.373 20.344 20.606 1.00 95.56 289 GLU A C 1
ATOM 2349 O O . GLU A 1 289 ? -11.003 20.703 21.722 1.00 95.56 289 GLU A O 1
ATOM 2354 N N . SER A 1 290 ? -12.662 20.213 20.294 1.00 95.12 290 SER A N 1
ATOM 2355 C CA . SER A 1 290 ? -13.724 20.433 21.273 1.00 95.12 290 SER A CA 1
ATOM 2356 C C . SER A 1 290 ? -13.645 19.426 22.422 1.00 95.12 290 SER A C 1
ATOM 2358 O O . SER A 1 290 ? -13.822 19.813 23.576 1.00 95.12 290 SER A O 1
ATOM 2360 N N . ALA A 1 291 ? -13.363 18.153 22.127 1.00 92.94 291 ALA A N 1
ATOM 2361 C CA . ALA A 1 291 ? -13.171 17.119 23.141 1.00 92.94 291 ALA A CA 1
ATOM 2362 C C . ALA A 1 291 ? -11.938 17.404 24.016 1.00 92.94 291 ALA A C 1
ATOM 2364 O O . ALA A 1 291 ? -12.013 17.283 25.235 1.00 92.94 291 ALA A O 1
ATOM 2365 N N . ALA A 1 292 ? -10.837 17.869 23.419 1.00 94.38 292 ALA A N 1
ATOM 2366 C CA . ALA A 1 292 ? -9.661 18.326 24.156 1.00 94.38 292 ALA A CA 1
ATOM 2367 C C . ALA A 1 292 ? -9.981 19.528 25.066 1.00 94.38 292 ALA A C 1
ATOM 2369 O O . ALA A 1 292 ? -9.562 19.566 26.222 1.00 94.38 292 ALA A O 1
ATOM 2370 N N . GLY A 1 293 ? -10.753 20.499 24.566 1.00 92.62 293 GLY A N 1
ATOM 2371 C CA . GLY A 1 293 ? -11.154 21.698 25.307 1.00 92.62 293 GLY A CA 1
ATOM 2372 C C . GLY A 1 293 ? -12.112 21.432 26.472 1.00 92.62 293 GLY A C 1
ATOM 2373 O O . GLY A 1 293 ? -12.116 22.195 27.436 1.00 92.62 293 GLY A O 1
ATOM 2374 N N . ALA A 1 294 ? -12.881 20.339 26.423 1.00 90.69 294 ALA A N 1
ATOM 2375 C CA . ALA A 1 294 ? -13.726 19.897 27.535 1.00 90.69 294 ALA A CA 1
ATOM 2376 C C . ALA A 1 294 ? -12.911 19.419 28.757 1.00 90.69 294 ALA A C 1
ATOM 2378 O O . ALA A 1 294 ? -13.450 19.343 29.862 1.00 90.69 294 ALA A O 1
ATOM 2379 N N . GLY A 1 295 ? -11.615 19.142 28.574 1.00 85.75 295 GLY A N 1
ATOM 2380 C CA . GLY A 1 295 ? -10.731 18.621 29.611 1.00 85.75 295 GLY A CA 1
ATOM 2381 C C . GLY A 1 295 ? -10.947 17.129 29.897 1.00 85.75 295 GLY A C 1
ATOM 2382 O O . GLY A 1 295 ? -11.869 16.498 29.389 1.00 85.75 295 GLY A O 1
ATOM 2383 N N . GLY A 1 296 ? -10.062 16.549 30.710 1.00 90.44 296 GLY A N 1
ATOM 2384 C CA . GLY A 1 296 ? -10.084 15.127 31.077 1.00 90.44 296 GLY A CA 1
ATOM 2385 C C . GLY A 1 296 ? -8.807 14.371 30.683 1.00 90.44 296 GLY A C 1
ATOM 2386 O O . GLY A 1 296 ? -7.887 14.962 30.105 1.00 90.44 296 GLY A O 1
ATOM 2387 N N . PRO A 1 297 ? -8.709 13.071 31.021 1.00 91.44 297 PRO A N 1
ATOM 2388 C CA . PRO A 1 297 ? -7.569 12.242 30.639 1.00 91.44 297 PRO A CA 1
ATOM 2389 C C . PRO A 1 297 ? -7.431 12.177 29.111 1.00 91.44 297 PRO A C 1
ATOM 2391 O O . PRO A 1 297 ? -8.408 11.930 28.411 1.00 91.44 297 PRO A O 1
ATOM 2394 N N . GLY A 1 298 ? -6.225 12.417 28.589 1.00 93.00 298 GLY A N 1
ATOM 2395 C CA . GLY A 1 298 ? -5.953 12.373 27.145 1.00 93.00 298 GLY A CA 1
ATOM 2396 C C . GLY A 1 298 ? -6.211 13.678 26.377 1.00 93.00 298 GLY A C 1
ATOM 2397 O O . GLY A 1 298 ? -5.996 13.724 25.168 1.00 93.00 298 GLY A O 1
ATOM 2398 N N . ALA A 1 299 ? -6.652 14.757 27.040 1.00 94.75 299 ALA A N 1
ATOM 2399 C CA . ALA A 1 299 ? -6.960 16.029 26.375 1.00 94.75 299 ALA A CA 1
ATOM 2400 C C . ALA A 1 299 ? -5.763 16.632 25.609 1.00 94.75 299 ALA A C 1
ATOM 2402 O O . ALA A 1 299 ? -5.935 17.206 24.532 1.00 94.75 299 ALA A O 1
ATOM 2403 N N . GLY A 1 300 ? -4.543 16.482 26.139 1.00 95.62 300 GLY A N 1
ATOM 2404 C CA . GLY A 1 300 ? -3.324 16.950 25.474 1.00 95.62 300 GLY A CA 1
ATOM 2405 C C . GLY A 1 300 ? -3.061 16.202 24.167 1.00 95.62 300 GLY A C 1
ATOM 2406 O O . GLY A 1 300 ? -2.824 16.822 23.130 1.00 95.62 300 GLY A O 1
ATOM 2407 N N . GLU A 1 301 ? -3.169 14.878 24.201 1.00 97.75 301 GLU A N 1
ATOM 2408 C CA . GLU A 1 301 ? -2.998 14.001 23.047 1.00 97.75 301 GLU A CA 1
ATOM 2409 C C . GLU A 1 301 ? -4.062 14.266 21.963 1.00 97.75 301 GLU A C 1
ATOM 2411 O O . GLU A 1 301 ? -3.727 14.347 20.780 1.00 97.75 301 GLU A O 1
ATOM 2416 N N . LEU A 1 302 ? -5.320 14.525 22.344 1.00 97.00 302 LEU A N 1
ATOM 2417 C CA . LEU A 1 302 ? -6.386 14.907 21.402 1.00 97.00 302 LEU A CA 1
ATOM 2418 C C . LEU A 1 302 ? -6.100 16.229 20.673 1.00 97.00 302 LEU A C 1
ATOM 2420 O O . LEU A 1 302 ? -6.340 16.336 19.467 1.00 97.00 302 LEU A O 1
ATOM 2424 N N . ALA A 1 303 ? -5.536 17.224 21.364 1.00 96.69 303 ALA A N 1
ATOM 2425 C CA . ALA A 1 303 ? -5.136 18.482 20.734 1.00 96.69 303 ALA A CA 1
ATOM 2426 C C . ALA A 1 303 ? -4.005 18.275 19.706 1.00 96.69 303 ALA A C 1
ATOM 2428 O O . ALA A 1 303 ? -4.012 18.875 18.625 1.00 96.69 303 ALA A O 1
ATOM 2429 N N . ILE A 1 304 ? -3.044 17.392 20.008 1.00 97.19 304 ILE A N 1
ATOM 2430 C CA . ILE A 1 304 ? -1.969 17.026 19.072 1.00 97.19 304 ILE A CA 1
ATOM 2431 C C . ILE A 1 304 ? -2.546 16.261 17.873 1.00 97.19 304 ILE A C 1
ATOM 2433 O O . ILE A 1 304 ? -2.179 16.563 16.732 1.00 97.19 304 ILE A O 1
ATOM 2437 N N . ALA A 1 305 ? -3.475 15.330 18.108 1.00 96.25 305 ALA A N 1
ATOM 2438 C CA . ALA A 1 305 ? -4.148 14.568 17.060 1.00 96.25 305 ALA A CA 1
ATOM 2439 C C . ALA A 1 305 ? -4.892 15.487 16.078 1.00 96.25 305 ALA A C 1
ATOM 2441 O O . ALA A 1 305 ? -4.705 15.375 14.865 1.00 96.25 305 ALA A O 1
ATOM 2442 N N . ALA A 1 306 ? -5.656 16.462 16.577 1.00 96.06 306 ALA A N 1
ATOM 2443 C CA . ALA A 1 306 ? -6.362 17.421 15.729 1.00 96.06 306 ALA A CA 1
ATOM 2444 C C . ALA A 1 306 ? -5.411 18.278 14.876 1.00 96.06 306 ALA A C 1
ATOM 2446 O O . ALA A 1 306 ? -5.639 18.472 13.677 1.00 96.06 306 ALA A O 1
ATOM 2447 N N . LYS A 1 307 ? -4.288 18.732 15.453 1.00 96.31 307 LYS A N 1
ATOM 2448 C CA . LYS A 1 307 ? -3.240 19.445 14.706 1.00 96.31 307 LYS A CA 1
ATOM 2449 C C . LYS A 1 307 ? -2.613 18.564 13.620 1.00 96.31 307 LYS A C 1
ATOM 2451 O O . LYS A 1 307 ? -2.331 19.046 12.519 1.00 96.31 307 LYS A O 1
ATOM 2456 N N . ALA A 1 308 ? -2.379 17.285 13.916 1.00 94.88 308 ALA A N 1
ATOM 2457 C CA . ALA A 1 308 ? -1.854 16.318 12.957 1.00 94.88 308 ALA A CA 1
ATOM 2458 C C . ALA A 1 308 ? -2.840 16.063 11.802 1.00 94.88 308 ALA A C 1
ATOM 2460 O O . ALA A 1 308 ? -2.416 16.132 10.647 1.00 94.88 308 ALA A O 1
ATOM 2461 N N . LEU A 1 309 ? -4.141 15.902 12.089 1.00 93.19 309 LEU A N 1
ATOM 2462 C CA . LEU A 1 309 ? -5.202 15.768 11.079 1.00 93.19 309 LEU A CA 1
ATOM 2463 C C . LEU A 1 309 ? -5.230 16.949 10.106 1.00 93.19 309 LEU A C 1
ATOM 2465 O O . LEU A 1 309 ? -5.215 16.742 8.896 1.00 93.19 309 LEU A O 1
ATOM 2469 N N . ARG A 1 310 ? -5.193 18.188 10.617 1.00 91.81 310 ARG A N 1
ATOM 2470 C CA . ARG A 1 310 ? -5.160 19.405 9.779 1.00 91.81 310 ARG A CA 1
ATOM 2471 C C . ARG A 1 310 ? -3.933 19.488 8.875 1.00 91.81 310 ARG A C 1
ATOM 2473 O O . ARG A 1 310 ? -3.962 20.170 7.859 1.00 91.81 310 ARG A O 1
ATOM 2480 N N . SER A 1 311 ? -2.855 18.810 9.258 1.00 90.25 311 SER A N 1
ATOM 2481 C CA . SER A 1 311 ? -1.610 18.759 8.491 1.00 90.25 311 SER A CA 1
ATOM 2482 C C . SER A 1 311 ? -1.524 17.530 7.574 1.00 90.25 311 SER A C 1
ATOM 2484 O O . SER A 1 311 ? -0.462 17.284 7.012 1.00 90.25 311 SER A O 1
ATOM 2486 N N . GLY A 1 312 ? -2.589 16.723 7.468 1.00 87.62 312 GLY A N 1
ATOM 2487 C CA . GLY A 1 312 ? -2.610 15.492 6.670 1.00 87.62 312 GLY A CA 1
ATOM 2488 C C . GLY A 1 312 ? -1.754 14.349 7.229 1.00 87.62 312 GLY A C 1
ATOM 2489 O O . GLY A 1 312 ? -1.491 13.381 6.524 1.00 87.62 312 GLY A O 1
ATOM 2490 N N . ARG A 1 313 ? -1.298 14.437 8.487 1.00 90.25 313 ARG A N 1
ATOM 2491 C CA . ARG A 1 313 ? -0.466 13.407 9.135 1.00 90.25 313 ARG A CA 1
ATOM 2492 C C . ARG A 1 313 ? -1.352 12.389 9.853 1.00 90.25 313 ARG A C 1
ATOM 2494 O O . ARG A 1 313 ? -1.463 12.410 11.078 1.00 90.25 313 ARG A O 1
ATOM 2501 N N . PHE A 1 314 ? -2.029 11.531 9.090 1.00 90.75 314 PHE A N 1
ATOM 2502 C CA . PHE A 1 314 ? -3.064 10.633 9.625 1.00 90.75 314 PHE A CA 1
ATOM 2503 C C . PHE A 1 314 ? -2.518 9.538 10.542 1.00 90.75 314 PHE A C 1
ATOM 2505 O O . PHE A 1 314 ? -3.132 9.258 11.568 1.00 90.75 314 PHE A O 1
ATOM 2512 N N . ALA A 1 315 ? -1.342 8.982 10.239 1.00 88.44 315 ALA A N 1
ATOM 2513 C CA . ALA A 1 315 ? -0.692 8.007 11.117 1.00 88.44 315 ALA A CA 1
ATOM 2514 C C . ALA A 1 315 ? -0.363 8.615 12.495 1.00 88.44 315 ALA A C 1
ATOM 2516 O O . ALA A 1 315 ? -0.690 8.029 13.527 1.00 88.44 315 ALA A O 1
ATOM 2517 N N . ASP A 1 316 ? 0.201 9.829 12.513 1.00 92.69 316 ASP A N 1
ATOM 2518 C CA . ASP A 1 316 ? 0.490 10.561 13.752 1.00 92.69 316 ASP A CA 1
ATOM 2519 C C . ASP A 1 316 ? -0.797 10.868 14.522 1.00 92.69 316 ASP A C 1
ATOM 2521 O O . ASP A 1 316 ? -0.859 10.678 15.735 1.00 92.69 316 ASP A O 1
ATOM 2525 N N . ALA A 1 317 ? -1.843 11.318 13.823 1.00 94.44 317 ALA A N 1
ATOM 2526 C CA . ALA A 1 317 ? -3.133 11.585 14.441 1.00 94.44 317 ALA A CA 1
ATOM 2527 C C . ALA A 1 317 ? -3.725 10.322 15.085 1.00 94.44 317 ALA A C 1
ATOM 2529 O O . ALA A 1 317 ? -4.190 10.381 16.225 1.00 94.44 317 ALA A O 1
ATOM 2530 N N . CYS A 1 318 ? -3.684 9.182 14.387 1.00 92.44 318 CYS A N 1
ATOM 2531 C CA . CYS A 1 318 ? -4.187 7.908 14.899 1.00 92.44 318 CYS A CA 1
ATOM 2532 C C . CYS A 1 318 ? -3.401 7.466 16.137 1.00 92.44 318 CYS A C 1
ATOM 2534 O O . CYS A 1 318 ? -4.005 7.138 17.156 1.00 92.44 318 CYS A O 1
ATOM 2536 N N . ALA A 1 319 ? -2.067 7.543 16.098 1.00 93.00 319 ALA A N 1
ATOM 2537 C CA . ALA A 1 319 ? -1.217 7.205 17.238 1.00 93.00 319 ALA A CA 1
ATOM 2538 C C . ALA A 1 319 ? -1.525 8.070 18.474 1.00 93.00 319 ALA A C 1
ATOM 2540 O O . ALA A 1 319 ? -1.651 7.549 19.579 1.00 93.00 319 ALA A O 1
ATOM 2541 N N . GLN A 1 320 ? -1.707 9.380 18.292 1.00 96.50 320 GLN A N 1
ATOM 2542 C CA . GLN A 1 320 ? -2.072 10.287 19.386 1.00 96.50 320 GLN A CA 1
ATOM 2543 C C . GLN A 1 320 ? -3.486 10.023 19.917 1.00 96.50 320 GLN A C 1
ATOM 2545 O O . GLN A 1 320 ? -3.722 10.093 21.118 1.00 96.50 320 GLN A O 1
ATOM 2550 N N . THR A 1 321 ? -4.421 9.645 19.048 1.00 94.69 321 THR A N 1
ATOM 2551 C CA . THR A 1 321 ? -5.787 9.274 19.452 1.00 94.69 321 THR A CA 1
ATOM 2552 C C . THR A 1 321 ? -5.792 7.974 20.270 1.00 94.69 321 THR A C 1
ATOM 2554 O O . THR A 1 321 ? -6.483 7.881 21.283 1.00 94.69 321 THR A O 1
ATOM 2557 N N . ILE A 1 322 ? -4.963 6.992 19.895 1.00 93.69 322 ILE A N 1
ATOM 2558 C CA . ILE A 1 322 ? -4.734 5.770 20.684 1.00 93.69 322 ILE A CA 1
ATOM 2559 C C . ILE A 1 322 ? -4.120 6.117 22.043 1.00 93.69 322 ILE A C 1
ATOM 2561 O O . ILE A 1 322 ? -4.598 5.633 23.063 1.00 93.69 322 ILE A O 1
ATOM 2565 N N . GLN A 1 323 ? -3.124 7.003 22.081 1.00 95.06 323 GLN A N 1
ATOM 2566 C CA . GLN A 1 323 ? -2.510 7.440 23.334 1.00 95.06 323 GLN A CA 1
ATOM 2567 C C . GLN A 1 323 ? -3.520 8.157 24.249 1.00 95.06 323 GLN A C 1
ATOM 2569 O O . GLN A 1 323 ? -3.557 7.903 25.452 1.00 95.06 323 GLN A O 1
ATOM 2574 N N . ALA A 1 324 ? -4.402 8.995 23.691 1.00 95.75 324 ALA A N 1
ATOM 2575 C CA . ALA A 1 324 ? -5.503 9.602 24.439 1.00 95.75 324 ALA A CA 1
ATOM 2576 C C . ALA A 1 324 ? -6.431 8.536 25.048 1.00 95.75 324 ALA A C 1
ATOM 2578 O O . ALA A 1 324 ? -6.830 8.644 26.208 1.00 95.75 324 ALA A O 1
ATOM 2579 N N . ARG A 1 325 ? -6.730 7.469 24.296 1.00 94.75 325 ARG A N 1
ATOM 2580 C CA . ARG A 1 325 ? -7.504 6.328 24.799 1.00 94.75 325 ARG A CA 1
ATOM 2581 C C . ARG A 1 325 ? -6.770 5.600 25.922 1.00 94.75 325 ARG A C 1
ATOM 2583 O O . ARG A 1 325 ? -7.392 5.247 26.916 1.00 94.75 325 ARG A O 1
ATOM 2590 N N . GLU A 1 326 ? -5.466 5.379 25.802 1.00 94.69 326 GLU A N 1
ATOM 2591 C CA . 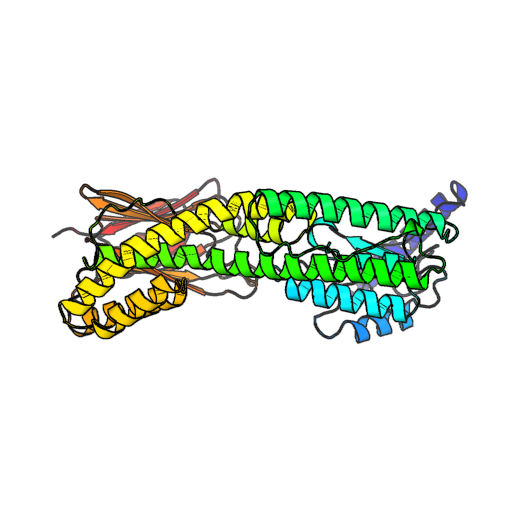GLU A 1 326 ? -4.674 4.752 26.867 1.00 94.69 326 GLU A CA 1
ATOM 2592 C C . GLU A 1 326 ? -4.776 5.546 28.179 1.00 94.69 326 GLU A C 1
ATOM 2594 O O . GLU A 1 326 ? -4.943 4.943 29.237 1.00 94.69 326 GLU A O 1
ATOM 2599 N N . ARG A 1 327 ? -4.822 6.886 28.119 1.00 95.75 327 ARG A N 1
ATOM 2600 C CA . ARG A 1 327 ? -5.105 7.726 29.301 1.00 95.75 327 ARG A CA 1
ATOM 2601 C C . ARG A 1 327 ? -6.493 7.485 29.890 1.00 95.75 327 ARG A C 1
ATOM 2603 O O . ARG A 1 327 ? -6.645 7.483 31.111 1.00 95.75 327 ARG A O 1
ATOM 2610 N N . LEU A 1 328 ? -7.506 7.287 29.047 1.00 94.38 328 LEU A N 1
ATOM 2611 C CA . LEU A 1 328 ? -8.847 6.922 29.510 1.00 94.38 328 LEU A CA 1
ATOM 2612 C C . LEU A 1 328 ? -8.854 5.540 30.171 1.00 94.38 328 LEU A C 1
ATOM 2614 O O . LEU A 1 328 ? -9.452 5.396 31.233 1.00 94.38 328 LEU A O 1
ATOM 2618 N N . VAL A 1 329 ? -8.147 4.563 29.598 1.00 93.31 329 VAL A N 1
ATOM 2619 C CA . VAL A 1 329 ? -7.992 3.208 30.155 1.00 93.31 329 VAL A CA 1
ATOM 2620 C C . VAL A 1 329 ? -7.301 3.246 31.520 1.00 93.31 329 VAL A C 1
ATOM 2622 O O . VAL A 1 329 ? -7.784 2.628 32.467 1.00 93.31 329 VAL A O 1
ATOM 2625 N N . GLU A 1 330 ? -6.214 4.012 31.659 1.00 94.19 330 GLU A N 1
ATOM 2626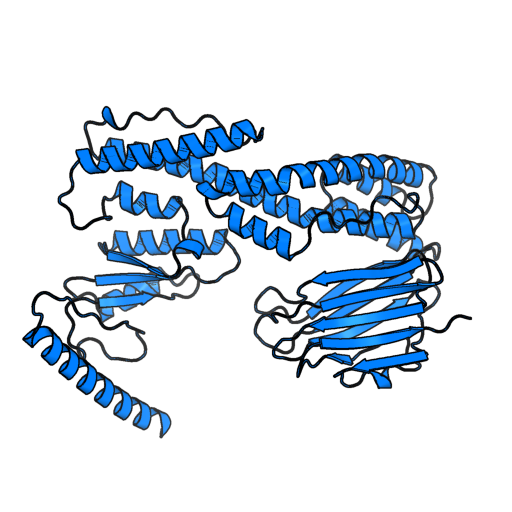 C CA . GLU A 1 330 ? -5.525 4.238 32.942 1.00 94.19 330 GLU A CA 1
ATOM 2627 C C . GLU A 1 330 ? -6.479 4.823 33.998 1.00 94.19 330 GLU A C 1
ATOM 2629 O O . GLU A 1 330 ? -6.447 4.433 35.168 1.00 94.19 330 GLU A O 1
ATOM 2634 N N . ALA A 1 331 ? -7.374 5.719 33.575 1.00 93.25 331 ALA A N 1
ATOM 2635 C CA . ALA A 1 331 ? -8.393 6.328 34.423 1.00 93.25 331 ALA A CA 1
ATOM 2636 C C . ALA A 1 331 ? -9.663 5.468 34.605 1.00 93.25 331 ALA A C 1
ATOM 2638 O O . ALA A 1 331 ? -10.543 5.857 35.378 1.00 93.25 331 ALA A O 1
ATOM 2639 N N . LYS A 1 332 ? -9.780 4.321 33.919 1.00 92.56 332 LYS A N 1
ATOM 2640 C CA . LYS A 1 332 ? -10.996 3.485 33.821 1.00 92.56 332 LYS A CA 1
ATOM 2641 C C . LYS A 1 332 ? -12.226 4.247 33.316 1.00 92.56 332 LYS A C 1
ATOM 2643 O O . LYS A 1 332 ? -13.349 4.014 33.782 1.00 92.56 332 LYS A O 1
ATOM 2648 N N . GLN A 1 333 ? -12.015 5.204 32.421 1.00 93.12 333 GLN A N 1
ATOM 2649 C CA . GLN A 1 333 ? -13.029 6.098 31.854 1.00 93.12 333 GLN A CA 1
ATOM 2650 C C . GLN A 1 333 ? -13.291 5.846 30.368 1.00 93.12 333 GLN A C 1
ATOM 2652 O O . GLN A 1 333 ? -14.102 6.556 29.774 1.00 93.12 333 GLN A O 1
ATOM 2657 N N . GLU A 1 334 ? -12.628 4.860 29.765 1.00 93.62 334 GLU A N 1
ATOM 2658 C CA . GLU A 1 334 ? -12.877 4.491 28.378 1.00 93.62 334 GLU A CA 1
ATOM 2659 C C . GLU A 1 334 ? -14.319 4.009 28.198 1.00 93.62 334 GLU A C 1
ATOM 2661 O O . GLU A 1 334 ? -14.902 3.355 29.071 1.00 93.62 334 GLU A O 1
ATOM 2666 N N . LYS A 1 335 ? -14.902 4.352 27.052 1.00 91.62 335 LYS A N 1
ATOM 2667 C CA . LYS A 1 335 ? -16.235 3.885 26.654 1.00 91.62 335 LYS A CA 1
ATOM 2668 C C . LYS A 1 335 ? -16.153 2.749 25.643 1.00 91.62 335 LYS A C 1
ATOM 2670 O O . LYS A 1 335 ? -17.098 1.970 25.532 1.00 91.62 335 LYS A O 1
ATOM 2675 N N . SER A 1 336 ? -15.038 2.653 24.919 1.00 92.44 336 SER A N 1
ATOM 2676 C CA . SER A 1 336 ? -14.877 1.662 23.863 1.00 92.44 336 SER A CA 1
ATOM 2677 C C . SER A 1 336 ? -14.568 0.262 24.387 1.00 92.44 336 SER A C 1
ATOM 2679 O O . SER A 1 336 ? -13.872 0.055 25.385 1.00 92.44 336 SER A O 1
ATOM 2681 N N . TRP A 1 337 ? -15.017 -0.721 23.618 1.00 92.50 337 TRP A N 1
ATOM 2682 C CA . TRP A 1 337 ? -14.540 -2.094 23.679 1.00 92.50 337 TRP A CA 1
ATOM 2683 C C . TRP A 1 337 ? -13.400 -2.290 22.688 1.00 92.50 337 TRP A C 1
ATOM 2685 O O . TRP A 1 337 ? -13.484 -1.848 21.547 1.00 92.50 337 TRP A O 1
ATOM 2695 N N . GLN A 1 338 ? -12.344 -2.983 23.096 1.00 93.81 338 GLN A N 1
ATOM 2696 C CA . GLN A 1 338 ? -11.219 -3.323 22.236 1.00 93.81 338 GLN A CA 1
ATOM 2697 C C . GLN A 1 338 ? -11.277 -4.793 21.827 1.00 93.81 338 GLN A C 1
ATOM 2699 O O . GLN A 1 338 ? -11.293 -5.688 22.679 1.00 93.81 338 GLN A O 1
ATOM 2704 N N . VAL A 1 339 ? -11.224 -5.028 20.518 1.00 94.56 339 VAL A N 1
ATOM 2705 C CA . VAL A 1 339 ? -10.973 -6.335 19.912 1.00 94.56 339 VAL A CA 1
ATOM 2706 C C . VAL A 1 339 ? -9.486 -6.431 19.590 1.00 94.56 339 VAL A C 1
ATOM 2708 O O . VAL A 1 339 ? -8.996 -5.740 18.700 1.00 94.56 339 VAL A O 1
ATOM 2711 N N . SER A 1 340 ? -8.766 -7.282 20.314 1.00 94.69 340 SER A N 1
ATOM 2712 C CA . SER A 1 340 ? -7.356 -7.583 20.061 1.00 94.69 340 SER A CA 1
ATOM 2713 C C . SER A 1 340 ? -7.253 -8.894 19.296 1.00 94.69 340 SER A C 1
ATOM 2715 O O . SER A 1 340 ? -7.714 -9.921 19.790 1.00 94.69 340 SER A O 1
ATOM 2717 N N . LEU A 1 341 ? -6.636 -8.866 18.118 1.00 94.94 341 LEU A N 1
ATOM 2718 C CA . LEU A 1 341 ? -6.481 -10.015 17.230 1.00 94.94 341 LEU A CA 1
ATOM 2719 C C . LEU A 1 341 ? -5.013 -10.183 16.843 1.00 94.94 341 LEU A C 1
ATOM 2721 O O . LEU A 1 341 ? -4.385 -9.240 16.374 1.00 94.94 341 LEU A O 1
ATOM 2725 N N . ARG A 1 342 ? -4.462 -11.385 16.986 1.00 95.88 342 ARG A N 1
ATOM 2726 C CA . ARG A 1 342 ? -3.119 -11.723 16.519 1.00 95.88 342 ARG A CA 1
ATOM 2727 C C . ARG A 1 342 ? -3.169 -12.920 15.589 1.00 95.88 342 ARG A C 1
ATOM 2729 O O . ARG A 1 342 ? -3.603 -14.002 15.977 1.00 95.88 342 ARG A O 1
ATOM 2736 N N . PHE A 1 343 ? -2.665 -12.724 14.378 1.00 94.38 343 PHE A N 1
ATOM 2737 C CA . PHE A 1 343 ? -2.403 -13.810 13.449 1.00 94.38 343 PHE A CA 1
ATOM 2738 C C . PHE A 1 343 ? -0.961 -14.285 13.578 1.00 94.38 343 PHE A C 1
ATOM 2740 O O . PHE A 1 343 ? -0.053 -13.484 13.822 1.00 94.38 343 PHE A O 1
ATOM 2747 N N . ARG A 1 344 ? -0.736 -15.571 13.309 1.00 93.06 344 ARG A N 1
ATOM 2748 C CA . ARG A 1 344 ? 0.598 -16.159 13.169 1.00 93.06 344 ARG A CA 1
ATOM 2749 C C . ARG A 1 344 ? 0.751 -16.874 11.825 1.00 93.06 344 ARG A C 1
ATOM 2751 O O . ARG A 1 344 ? -0.140 -17.593 11.377 1.00 93.06 344 ARG A O 1
ATOM 2758 N N . ASN A 1 345 ? 1.909 -16.689 11.197 1.00 89.00 345 ASN A N 1
ATOM 2759 C CA . ASN A 1 345 ? 2.318 -17.407 9.998 1.00 89.00 345 ASN A CA 1
ATOM 2760 C C . ASN A 1 345 ? 3.305 -18.511 10.391 1.00 89.00 345 ASN A C 1
ATOM 2762 O O . ASN A 1 345 ? 4.362 -18.240 10.963 1.00 89.00 345 ASN A O 1
ATOM 2766 N N . ARG A 1 346 ? 2.970 -19.770 10.095 1.00 85.69 346 ARG A N 1
ATOM 2767 C CA . ARG A 1 346 ? 3.876 -20.911 10.328 1.00 85.69 346 ARG A CA 1
ATOM 2768 C C . ARG A 1 346 ? 4.857 -21.150 9.187 1.00 85.69 346 ARG A C 1
ATOM 2770 O O . ARG A 1 346 ? 5.746 -21.989 9.318 1.00 85.69 346 ARG A O 1
ATOM 2777 N N . TYR A 1 347 ? 4.682 -20.458 8.071 1.00 81.00 347 TYR A N 1
ATOM 2778 C CA . TYR A 1 347 ? 5.440 -20.684 6.858 1.00 81.00 347 TYR A CA 1
ATOM 2779 C C . TYR A 1 347 ? 6.555 -19.643 6.719 1.00 81.00 347 TYR A C 1
ATOM 2781 O O . TYR A 1 347 ? 6.388 -18.493 7.120 1.00 81.00 347 TYR A O 1
ATOM 2789 N N . PRO A 1 348 ? 7.696 -20.014 6.115 1.00 76.31 348 PRO A N 1
ATOM 2790 C CA . PRO A 1 348 ? 8.790 -19.079 5.858 1.00 76.31 348 PRO A CA 1
ATOM 2791 C C . PRO A 1 348 ? 8.500 -18.115 4.691 1.00 76.31 348 PRO A C 1
ATOM 2793 O O . PRO A 1 348 ? 9.354 -17.306 4.340 1.00 76.31 348 PRO A O 1
ATOM 2796 N N . TYR A 1 349 ? 7.324 -18.215 4.066 1.00 75.06 349 TYR A N 1
ATOM 2797 C CA . TYR A 1 349 ? 6.892 -17.418 2.920 1.00 75.06 349 TYR A CA 1
ATOM 2798 C C . TYR A 1 349 ? 5.568 -16.686 3.218 1.00 75.06 349 TYR A C 1
ATOM 2800 O O . TYR A 1 349 ? 4.824 -17.123 4.103 1.00 75.06 349 TYR A O 1
ATOM 2808 N N . PRO A 1 350 ? 5.256 -15.587 2.498 1.00 75.38 350 PRO A N 1
ATOM 2809 C CA . PRO A 1 350 ? 3.994 -14.863 2.655 1.00 75.38 350 PRO A CA 1
ATOM 2810 C C . PRO A 1 350 ? 2.787 -15.764 2.396 1.00 75.38 350 PRO A C 1
ATOM 2812 O O . PRO A 1 350 ? 2.778 -16.536 1.432 1.00 75.38 350 PRO A O 1
ATOM 2815 N N . LEU A 1 351 ? 1.752 -15.641 3.225 1.00 76.19 351 LEU A N 1
ATOM 2816 C CA . LEU A 1 351 ? 0.494 -16.346 3.005 1.00 76.19 351 LEU A CA 1
ATOM 2817 C C . LEU A 1 351 ? -0.439 -15.480 2.174 1.00 76.19 351 LEU A C 1
ATOM 2819 O O . LEU A 1 351 ? -0.892 -14.431 2.623 1.00 76.19 351 LEU A O 1
ATOM 2823 N N . ASN A 1 352 ? -0.773 -15.959 0.977 1.00 75.88 352 ASN A N 1
ATOM 2824 C CA . ASN A 1 352 ? -1.776 -15.331 0.125 1.00 75.88 352 ASN A CA 1
ATOM 2825 C C . ASN A 1 352 ? -3.192 -15.687 0.613 1.00 75.88 352 ASN A C 1
ATOM 2827 O O . ASN A 1 352 ? -3.920 -16.430 -0.045 1.00 75.88 352 ASN A O 1
ATOM 2831 N N . VAL A 1 353 ? -3.543 -15.199 1.804 1.00 80.81 353 VAL A N 1
ATOM 2832 C CA . VAL A 1 353 ? -4.842 -15.394 2.452 1.00 80.81 353 VAL A CA 1
ATOM 2833 C C . VAL A 1 353 ? -5.449 -14.048 2.796 1.00 80.81 353 VAL A C 1
ATOM 2835 O O . VAL A 1 353 ? -4.853 -13.258 3.521 1.00 80.81 353 VAL A O 1
ATOM 2838 N N . THR A 1 354 ? -6.656 -13.788 2.300 1.00 85.44 354 THR A N 1
ATOM 2839 C CA . THR A 1 354 ? -7.463 -12.667 2.783 1.00 85.44 354 THR A CA 1
ATOM 2840 C C . THR A 1 354 ? -8.258 -13.131 3.993 1.00 85.44 354 THR A C 1
ATOM 2842 O O . THR A 1 354 ? -9.112 -14.009 3.869 1.00 85.44 354 THR A O 1
ATOM 2845 N N . ALA A 1 355 ? -7.964 -12.549 5.152 1.00 88.19 355 ALA A N 1
ATOM 2846 C CA . ALA A 1 355 ? -8.758 -12.718 6.356 1.00 88.19 355 ALA A CA 1
ATOM 2847 C C . ALA A 1 355 ? -9.774 -11.582 6.465 1.00 88.19 355 ALA A C 1
ATOM 2849 O O . ALA A 1 355 ? -9.468 -10.428 6.154 1.00 88.19 355 ALA A O 1
ATOM 2850 N N . ILE A 1 356 ? -10.979 -11.928 6.904 1.00 89.94 356 ILE A N 1
ATOM 2851 C CA . ILE A 1 356 ? -12.083 -11.002 7.125 1.00 89.94 356 ILE A CA 1
ATOM 2852 C C . ILE A 1 356 ? -12.535 -11.161 8.577 1.00 89.94 356 ILE A C 1
ATOM 2854 O O . ILE A 1 356 ? -12.830 -12.274 9.014 1.00 89.94 356 ILE A O 1
ATOM 2858 N N . LEU A 1 357 ? -12.582 -10.059 9.323 1.00 92.19 357 LEU A N 1
ATOM 2859 C CA . LEU A 1 357 ? -13.167 -9.997 10.662 1.00 92.19 357 LEU A CA 1
ATOM 2860 C C . LEU A 1 357 ? -14.478 -9.222 10.578 1.00 92.19 357 LEU A C 1
ATOM 2862 O O . LEU A 1 357 ? -14.470 -8.043 10.226 1.00 92.19 357 LEU A O 1
ATOM 2866 N N . THR A 1 358 ? -15.584 -9.853 10.953 1.00 92.25 358 THR A N 1
ATOM 2867 C CA . THR A 1 358 ? -16.887 -9.193 11.078 1.00 92.25 358 THR A CA 1
ATOM 2868 C C . THR A 1 358 ? -17.375 -9.232 12.517 1.00 92.25 358 THR A C 1
ATOM 2870 O O . THR A 1 358 ? -17.177 -10.223 13.220 1.00 92.25 358 THR A O 1
ATOM 2873 N N . VAL A 1 359 ? -18.058 -8.177 12.941 1.00 91.50 359 VAL A N 1
ATOM 2874 C CA . VAL A 1 359 ? -18.688 -8.046 14.252 1.00 91.50 359 VAL A CA 1
ATOM 2875 C C . VAL A 1 359 ? -20.190 -7.892 14.102 1.00 91.50 359 VAL A C 1
ATOM 2877 O O . VAL A 1 359 ? -20.667 -7.267 13.160 1.00 91.50 359 VAL A O 1
ATOM 2880 N N . GLU A 1 360 ? -20.934 -8.446 15.043 1.00 90.75 360 GLU A N 1
ATOM 2881 C CA . GLU A 1 360 ? -22.370 -8.243 15.184 1.00 90.75 360 GLU A CA 1
ATOM 2882 C C . GLU A 1 360 ? -22.635 -7.506 16.499 1.00 90.75 360 GLU A C 1
ATOM 2884 O O . GLU A 1 360 ? -22.104 -7.898 17.539 1.00 90.75 360 GLU A O 1
ATOM 2889 N N . GLN A 1 361 ? -23.397 -6.410 16.443 1.00 82.94 361 GLN A N 1
ATOM 2890 C CA . GLN A 1 361 ? -23.683 -5.545 17.597 1.00 82.94 361 GLN A CA 1
ATOM 2891 C C . GLN A 1 361 ? -25.181 -5.228 17.682 1.00 82.94 361 GLN A C 1
ATOM 2893 O O . GLN A 1 361 ? -25.633 -4.205 17.158 1.00 82.94 361 GLN A O 1
ATOM 2898 N N . GLY A 1 362 ? -25.967 -6.084 18.333 1.00 76.31 362 GLY A N 1
ATOM 2899 C CA . GLY A 1 362 ? -27.400 -5.905 18.555 1.00 76.31 362 GLY A CA 1
ATOM 2900 C C . GLY A 1 362 ? -28.153 -5.329 17.349 1.00 76.31 362 GLY A C 1
ATOM 2901 O O . GLY A 1 362 ? -28.175 -5.891 16.256 1.00 76.31 362 GLY A O 1
ATOM 2902 N N . LYS A 1 363 ? -28.765 -4.150 17.538 1.00 64.94 363 LYS A N 1
ATOM 2903 C CA . LYS A 1 363 ? -29.561 -3.452 16.507 1.00 64.94 363 LYS A CA 1
ATOM 2904 C C . LYS A 1 363 ? -28.739 -2.813 15.378 1.00 64.94 363 LYS A C 1
ATOM 2906 O O . LYS A 1 363 ? -29.333 -2.427 14.376 1.00 64.94 363 LYS A O 1
ATOM 2911 N N . ALA A 1 364 ? -27.423 -2.657 15.535 1.00 65.19 364 ALA A N 1
ATOM 2912 C CA . ALA A 1 364 ? -26.562 -2.059 14.511 1.00 65.19 364 ALA A CA 1
ATOM 2913 C C . ALA A 1 364 ? -26.243 -3.032 13.361 1.00 65.19 364 ALA A C 1
ATOM 2915 O O . ALA A 1 364 ? -25.797 -2.594 12.302 1.00 65.19 364 ALA A O 1
ATOM 2916 N N . GLY A 1 365 ? -26.520 -4.329 13.545 1.00 74.94 365 GLY A N 1
ATOM 2917 C CA . GLY A 1 365 ? -26.315 -5.362 12.535 1.00 74.94 365 GLY A CA 1
ATOM 2918 C C . GLY A 1 365 ? -24.856 -5.804 12.399 1.00 74.94 365 GLY A C 1
ATOM 2919 O O . GLY A 1 365 ? -24.030 -5.591 13.289 1.00 74.94 365 GLY A O 1
ATOM 2920 N N . LEU A 1 366 ? -24.562 -6.469 11.281 1.00 82.00 366 LEU A N 1
ATOM 2921 C CA . LEU A 1 366 ? -23.240 -6.997 10.946 1.00 82.00 366 LEU A CA 1
ATOM 2922 C C . LEU A 1 366 ? -22.351 -5.891 10.347 1.00 82.00 366 LEU A C 1
ATOM 2924 O O . LEU A 1 366 ? -22.759 -5.215 9.404 1.00 82.00 366 LEU A O 1
ATOM 2928 N N . CYS A 1 367 ? -21.127 -5.741 10.852 1.00 82.44 367 CYS A N 1
ATOM 2929 C CA . CYS A 1 367 ? -20.128 -4.785 10.370 1.00 82.44 367 CYS A CA 1
ATOM 2930 C C . CYS A 1 367 ? -18.788 -5.485 10.109 1.00 82.44 367 CYS A C 1
ATOM 2932 O O . CYS A 1 367 ? -18.344 -6.306 10.908 1.00 82.44 367 CYS A O 1
ATOM 2934 N N . GLU A 1 368 ? -18.113 -5.153 9.011 1.00 85.31 368 GLU A N 1
ATOM 2935 C CA . GLU A 1 368 ? -16.742 -5.603 8.750 1.00 85.31 368 GLU A CA 1
ATOM 2936 C C . GLU A 1 368 ? -15.751 -4.694 9.490 1.00 85.31 368 GLU A C 1
ATOM 2938 O O . GLU A 1 368 ? -15.796 -3.480 9.327 1.00 85.31 368 GLU A O 1
ATOM 2943 N N . LEU A 1 369 ? -14.881 -5.276 10.320 1.00 83.62 369 LEU A N 1
ATOM 2944 C CA . LEU A 1 369 ? -13.815 -4.563 11.040 1.00 83.62 369 LEU A CA 1
ATOM 2945 C C . LEU A 1 369 ? -12.472 -4.639 10.316 1.00 83.62 369 LEU A C 1
ATOM 2947 O O . LEU A 1 369 ? -11.613 -3.775 10.477 1.00 83.62 369 LEU A O 1
ATOM 2951 N N . TYR A 1 370 ? -12.256 -5.711 9.556 1.00 84.00 370 TYR A N 1
ATOM 2952 C CA . TYR A 1 370 ? -11.008 -5.942 8.848 1.00 84.00 370 TYR A CA 1
ATOM 2953 C C . TYR A 1 370 ? -11.234 -6.800 7.618 1.00 84.00 370 TYR A C 1
ATOM 2955 O O . TYR A 1 370 ? -11.926 -7.814 7.689 1.00 84.00 370 TYR A O 1
ATOM 2963 N N . ARG A 1 371 ? -10.554 -6.436 6.531 1.00 83.38 371 ARG A N 1
ATOM 2964 C CA . ARG A 1 371 ? -10.357 -7.261 5.343 1.00 83.38 371 ARG A CA 1
ATOM 2965 C C . ARG A 1 371 ? -8.969 -7.000 4.784 1.00 83.38 371 ARG A C 1
ATOM 2967 O O . ARG A 1 371 ? -8.648 -5.884 4.379 1.00 83.38 371 ARG A O 1
ATOM 2974 N N . GLY A 1 372 ? -8.140 -8.031 4.735 1.00 80.06 372 GLY A N 1
ATOM 2975 C CA . GLY A 1 372 ? -6.795 -7.890 4.189 1.00 80.06 372 GLY A CA 1
ATOM 2976 C C . GLY A 1 372 ? -5.957 -9.148 4.305 1.00 80.06 372 GLY A C 1
ATOM 2977 O O . GLY A 1 372 ? -6.405 -10.168 4.827 1.00 80.06 372 GLY A O 1
ATOM 2978 N N . MET A 1 373 ? -4.733 -9.066 3.789 1.00 83.50 373 MET A N 1
ATOM 2979 C CA . MET A 1 373 ? -3.725 -10.107 3.958 1.00 83.50 373 MET A CA 1
ATOM 2980 C C . MET A 1 373 ? -2.910 -9.817 5.222 1.00 83.50 373 MET A C 1
ATOM 2982 O O . MET A 1 373 ? -2.258 -8.773 5.297 1.00 83.50 373 MET A O 1
ATOM 2986 N N . PRO A 1 374 ? -2.908 -10.707 6.231 1.00 82.38 374 PRO A N 1
ATOM 2987 C CA . PRO A 1 374 ? -2.119 -10.470 7.434 1.00 82.38 374 PRO A CA 1
ATOM 2988 C C . PRO A 1 374 ? -0.606 -10.459 7.155 1.00 82.38 374 PRO A C 1
ATOM 2990 O O . PRO A 1 374 ? 0.117 -9.692 7.784 1.00 82.38 374 PRO A O 1
ATOM 2993 N N . PHE A 1 375 ? -0.122 -11.255 6.196 1.00 83.12 375 PHE A N 1
ATOM 2994 C CA . PHE A 1 375 ? 1.309 -11.448 5.925 1.00 83.12 375 PHE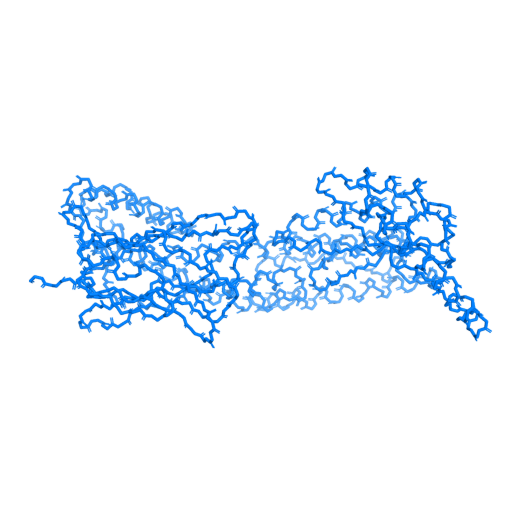 A CA 1
ATOM 2995 C C . PHE A 1 375 ? 1.635 -11.117 4.472 1.00 83.12 375 PHE A C 1
ATOM 2997 O O . PHE A 1 375 ? 1.323 -11.894 3.571 1.00 83.12 375 PHE A O 1
ATOM 3004 N N . GLU A 1 376 ? 2.266 -9.969 4.248 1.00 67.00 376 GLU A N 1
ATOM 3005 C CA . GLU A 1 376 ? 2.550 -9.461 2.900 1.00 67.00 376 GLU A CA 1
ATOM 3006 C C . GLU A 1 376 ? 4.036 -9.583 2.541 1.00 67.00 376 GLU A C 1
ATOM 3008 O O . GLU A 1 376 ? 4.366 -9.644 1.357 1.00 67.00 376 GLU A O 1
ATOM 3013 N N . SER A 1 377 ? 4.926 -9.693 3.539 1.00 66.81 377 SER A N 1
ATOM 3014 C CA . SER A 1 377 ? 6.375 -9.763 3.331 1.00 66.81 377 SER A CA 1
ATOM 3015 C C . SER A 1 377 ? 6.971 -11.113 3.752 1.00 66.81 377 SER A C 1
ATOM 3017 O O . SER A 1 377 ? 6.523 -11.726 4.728 1.00 66.81 377 SER A O 1
ATOM 3019 N N . PRO A 1 378 ? 7.999 -11.619 3.039 1.00 63.28 378 PRO A N 1
ATOM 3020 C CA . PRO A 1 378 ? 8.734 -12.801 3.474 1.00 63.28 378 PRO A CA 1
ATOM 3021 C C . PRO A 1 378 ? 9.348 -12.585 4.863 1.00 63.28 378 PRO A C 1
ATOM 3023 O O . PRO A 1 378 ? 10.008 -11.578 5.101 1.00 63.28 378 PRO A O 1
ATOM 3026 N N . GLY A 1 379 ? 9.149 -13.543 5.771 1.00 67.19 379 GLY A N 1
ATOM 3027 C CA . GLY A 1 379 ? 9.638 -13.462 7.152 1.00 67.19 379 GLY A CA 1
ATOM 3028 C C . GLY A 1 379 ? 8.641 -12.893 8.169 1.00 67.19 379 GLY A C 1
ATOM 3029 O O . GLY A 1 379 ? 8.890 -13.026 9.369 1.00 67.19 379 GLY A O 1
ATOM 3030 N N . ASP A 1 380 ? 7.497 -12.350 7.734 1.00 74.94 380 ASP A N 1
ATOM 3031 C CA . ASP A 1 380 ? 6.423 -11.956 8.652 1.00 74.94 380 ASP A CA 1
ATOM 3032 C C . ASP A 1 380 ? 5.846 -13.203 9.339 1.00 74.94 380 ASP A C 1
ATOM 3034 O O . ASP A 1 380 ? 5.148 -14.013 8.723 1.00 74.94 380 ASP A O 1
ATOM 3038 N N . SER A 1 381 ? 6.156 -13.367 10.627 1.00 85.50 381 SER A N 1
ATOM 3039 C CA . SER A 1 381 ? 5.773 -14.543 11.424 1.00 85.50 381 SER A CA 1
ATOM 3040 C C . SER A 1 381 ? 4.573 -14.299 12.338 1.00 85.50 381 SER A C 1
ATOM 3042 O O . SER A 1 381 ? 3.886 -15.248 12.717 1.00 85.50 381 SER A O 1
ATOM 3044 N N . SER A 1 382 ? 4.283 -13.044 12.681 1.00 90.25 382 SER A N 1
ATOM 3045 C CA . SER A 1 382 ? 3.147 -12.660 13.519 1.00 90.25 382 SER A CA 1
ATOM 3046 C C . SER A 1 382 ? 2.706 -11.237 13.197 1.00 90.25 382 SER A C 1
ATOM 3048 O O . SER A 1 382 ? 3.540 -10.385 12.889 1.00 90.25 382 SER A O 1
ATOM 3050 N N . ARG A 1 383 ? 1.399 -10.975 13.272 1.00 89.00 383 ARG A N 1
ATOM 3051 C CA . ARG A 1 383 ? 0.841 -9.630 13.117 1.00 89.00 383 ARG A CA 1
ATOM 3052 C C . ARG A 1 383 ? -0.336 -9.429 14.056 1.00 89.00 383 ARG A C 1
ATOM 3054 O O . ARG A 1 383 ? -1.247 -10.253 14.098 1.00 89.00 383 ARG A O 1
ATOM 3061 N N . ALA A 1 384 ? -0.300 -8.330 14.802 1.00 90.88 384 ALA A N 1
ATOM 3062 C CA . ALA A 1 384 ? -1.343 -7.949 15.741 1.00 90.88 384 ALA A CA 1
ATOM 3063 C C . ALA A 1 384 ? -2.174 -6.784 15.194 1.00 90.88 384 ALA A C 1
ATOM 3065 O O . ALA A 1 384 ? -1.650 -5.882 14.542 1.00 90.88 384 ALA A O 1
ATOM 3066 N N . PHE A 1 385 ? -3.463 -6.817 15.500 1.00 89.19 385 PHE A N 1
ATOM 3067 C CA . PHE A 1 385 ? -4.466 -5.834 15.140 1.00 89.19 385 PHE A CA 1
ATOM 3068 C C . PHE A 1 385 ? -5.283 -5.484 16.384 1.00 89.19 385 PHE A C 1
ATOM 3070 O O . PHE A 1 385 ? -5.555 -6.346 17.224 1.00 89.19 385 PHE A O 1
ATOM 3077 N N . ALA A 1 386 ? -5.676 -4.219 16.491 1.00 89.56 386 ALA A N 1
ATOM 3078 C CA . ALA A 1 386 ? -6.583 -3.731 17.517 1.00 89.56 386 ALA A CA 1
ATOM 3079 C C . ALA A 1 386 ? -7.701 -2.932 16.843 1.00 89.56 386 ALA A C 1
ATOM 3081 O O . ALA A 1 386 ? -7.420 -2.055 16.027 1.00 89.56 386 ALA A O 1
ATOM 3082 N N . PHE A 1 387 ? -8.948 -3.248 17.185 1.00 89.50 387 PHE A N 1
ATOM 3083 C CA . PHE A 1 387 ? -10.141 -2.552 16.704 1.00 89.50 387 PHE A CA 1
ATOM 3084 C C . PHE A 1 387 ? -10.945 -2.048 17.894 1.00 89.50 387 PHE A C 1
ATOM 3086 O O . PHE A 1 387 ? -10.977 -2.706 18.937 1.00 89.50 387 PHE A O 1
ATOM 3093 N N . PHE A 1 388 ? -11.598 -0.902 17.738 1.00 88.44 388 PHE A N 1
ATOM 3094 C CA . PHE A 1 388 ? -12.344 -0.253 18.810 1.00 88.44 388 PHE A CA 1
ATOM 3095 C C . PHE A 1 388 ? -13.820 -0.178 18.446 1.00 88.44 388 PHE A C 1
ATOM 3097 O O . PHE A 1 388 ? -14.182 0.177 17.330 1.00 88.44 388 PHE A O 1
ATOM 3104 N N . LEU A 1 389 ? -14.667 -0.558 19.393 1.00 88.19 389 LEU A N 1
ATOM 3105 C CA . LEU A 1 389 ? -16.099 -0.710 19.215 1.00 88.19 389 LEU A CA 1
ATOM 3106 C C . LEU A 1 389 ? -16.843 0.209 20.190 1.00 88.19 389 LEU A C 1
ATOM 3108 O O . LEU A 1 389 ? -16.503 0.224 21.374 1.00 88.19 389 LEU A O 1
ATOM 3112 N N . PRO A 1 390 ? -17.897 0.917 19.748 1.00 86.06 390 PRO A N 1
ATOM 3113 C CA . PRO A 1 390 ? -18.683 1.800 20.616 1.00 86.06 390 PRO A CA 1
ATOM 3114 C C . PRO A 1 390 ? -19.548 1.044 21.635 1.00 86.06 390 PRO A C 1
ATOM 3116 O O . PRO A 1 390 ? -20.078 1.640 22.567 1.00 86.06 390 PRO A O 1
ATOM 3119 N N . SER A 1 391 ? -19.756 -0.260 21.438 1.00 87.12 391 SER A N 1
ATOM 3120 C CA . SER A 1 391 ? -20.622 -1.087 22.279 1.00 87.12 391 SER A CA 1
ATOM 3121 C C . SER A 1 391 ? -20.132 -2.533 22.340 1.00 87.12 391 SER A C 1
ATOM 3123 O O . SER A 1 391 ? -19.368 -2.975 21.474 1.00 87.12 391 SER A O 1
ATOM 3125 N N . ARG A 1 392 ? -20.573 -3.254 23.380 1.00 90.56 392 ARG A N 1
ATOM 3126 C CA . ARG A 1 392 ? -20.299 -4.683 23.592 1.00 90.56 392 ARG A CA 1
ATOM 3127 C C . ARG A 1 392 ? -20.809 -5.472 22.375 1.00 90.56 392 ARG A C 1
ATOM 3129 O O . ARG A 1 392 ? -21.986 -5.325 22.055 1.00 90.56 392 ARG A O 1
ATOM 3136 N N . PRO A 1 393 ? -19.960 -6.253 21.685 1.00 92.06 393 PRO A N 1
ATOM 3137 C CA . PRO A 1 393 ? -20.401 -7.066 20.559 1.00 92.06 393 PRO A CA 1
ATOM 3138 C C . PRO A 1 393 ? -21.092 -8.353 21.013 1.00 92.06 393 PRO A C 1
ATOM 3140 O O . PRO A 1 393 ? -20.684 -8.964 22.001 1.00 92.06 393 PRO A O 1
ATOM 3143 N N . ASP A 1 394 ? -22.067 -8.796 20.223 1.00 92.31 394 ASP A N 1
ATOM 3144 C CA . ASP A 1 394 ? -22.809 -10.040 20.434 1.00 92.31 394 ASP A CA 1
ATOM 3145 C C . ASP A 1 394 ? -21.999 -11.227 19.892 1.00 92.31 394 ASP A C 1
ATOM 3147 O O . ASP A 1 394 ? -21.906 -12.296 20.503 1.00 92.31 394 ASP A O 1
ATOM 3151 N N . SER A 1 395 ? -21.381 -11.039 18.719 1.00 94.56 395 SER A N 1
ATOM 3152 C CA . SER A 1 395 ? -20.524 -12.044 18.097 1.00 94.56 395 SER A CA 1
ATOM 3153 C C . SER A 1 395 ? -19.391 -11.436 17.269 1.00 94.56 395 SER A C 1
ATOM 3155 O O . SER A 1 395 ? -19.478 -10.312 16.771 1.00 94.56 395 SER A O 1
ATOM 3157 N N . LEU A 1 396 ? -18.310 -12.201 17.111 1.00 95.81 396 LEU A N 1
ATOM 3158 C CA . LEU A 1 396 ? -17.218 -11.929 16.176 1.00 95.81 396 LEU A CA 1
ATOM 3159 C C . LEU A 1 396 ? -17.023 -13.132 15.266 1.00 95.81 396 LEU A C 1
ATOM 3161 O O . LEU A 1 396 ? -16.992 -14.261 15.739 1.00 95.81 396 LEU A O 1
ATOM 3165 N N . THR A 1 397 ? -16.841 -12.898 13.972 1.00 95.75 397 THR A N 1
ATOM 3166 C CA . THR A 1 397 ? -16.542 -13.950 12.997 1.00 95.75 397 THR A CA 1
ATOM 3167 C C . THR A 1 397 ? -15.234 -13.642 12.294 1.00 95.75 397 THR A C 1
ATOM 3169 O O . THR A 1 397 ? -15.089 -12.580 11.696 1.00 95.75 397 THR A O 1
ATOM 3172 N N . VAL A 1 398 ? -14.288 -14.576 12.360 1.00 94.69 398 VAL A N 1
ATOM 3173 C CA . VAL A 1 398 ? -13.090 -14.573 11.518 1.00 94.69 398 VAL A CA 1
ATOM 3174 C C . VAL A 1 398 ? -13.334 -15.553 10.387 1.00 94.69 398 VAL A C 1
ATOM 3176 O O . VAL A 1 398 ? -13.610 -16.721 10.646 1.00 94.69 398 VAL A O 1
ATOM 3179 N N . SER A 1 399 ? -13.220 -15.094 9.147 1.00 92.62 399 SER A N 1
ATOM 3180 C CA . SER A 1 399 ? -13.343 -15.937 7.960 1.00 92.62 399 SER A CA 1
ATOM 3181 C C . SER A 1 399 ? -12.160 -15.750 7.019 1.00 92.62 399 SER A C 1
ATOM 3183 O O . SER A 1 399 ? -11.498 -14.710 7.010 1.00 92.62 399 SER A O 1
ATOM 3185 N N . VAL A 1 400 ? -11.872 -16.787 6.243 1.00 88.69 400 VAL A N 1
ATOM 3186 C CA . VAL A 1 400 ? -10.876 -16.786 5.173 1.00 88.69 400 VAL A CA 1
ATOM 3187 C C . VAL A 1 400 ? -11.477 -17.428 3.928 1.00 88.69 400 VAL A C 1
ATOM 3189 O O . VAL A 1 400 ? -12.231 -18.396 4.024 1.00 88.69 400 VAL A O 1
ATOM 3192 N N . GLY A 1 401 ? -11.127 -16.896 2.758 1.00 80.75 401 GLY A N 1
ATOM 3193 C CA . GLY A 1 401 ? -11.500 -17.498 1.474 1.00 80.75 401 GLY A CA 1
ATOM 3194 C C . GLY A 1 401 ? -10.663 -18.736 1.130 1.00 80.75 401 GLY A C 1
ATOM 3195 O O . GLY A 1 401 ? -9.764 -19.121 1.874 1.00 80.75 401 GLY A O 1
ATOM 3196 N N . SER A 1 402 ? -10.921 -19.342 -0.028 1.00 70.25 402 SER A N 1
ATOM 3197 C CA . SER A 1 402 ? -10.163 -20.495 -0.537 1.00 70.25 402 SER A CA 1
ATOM 3198 C C . SER A 1 402 ? -8.698 -20.143 -0.835 1.00 70.25 402 SER A C 1
ATOM 3200 O O . SER A 1 402 ? -8.417 -19.320 -1.708 1.00 70.25 402 SER A O 1
ATOM 3202 N N . TRP A 1 403 ? -7.755 -20.815 -0.167 1.00 77.56 403 TRP A N 1
ATOM 3203 C CA . TRP A 1 403 ? -6.310 -20.735 -0.429 1.00 77.56 403 TRP A CA 1
ATOM 3204 C C . TRP A 1 403 ? -5.595 -22.014 0.047 1.00 77.56 403 TRP A C 1
ATOM 3206 O O . TRP A 1 403 ? -6.225 -22.923 0.580 1.00 77.56 403 TRP A O 1
ATOM 3216 N N . SER A 1 404 ? -4.277 -22.107 -0.148 1.00 70.12 404 SER A N 1
ATOM 3217 C CA . SER A 1 404 ? -3.470 -23.263 0.267 1.00 70.12 404 SER A CA 1
ATOM 3218 C C . SER A 1 404 ? -2.656 -22.980 1.535 1.00 70.12 404 SER A C 1
ATOM 3220 O O . SER A 1 404 ? -1.635 -22.296 1.457 1.00 70.12 404 SER A O 1
ATOM 3222 N N . GLY A 1 405 ? -3.047 -23.551 2.675 1.00 77.69 405 GLY A N 1
ATOM 3223 C CA . GLY A 1 405 ? -2.278 -23.481 3.921 1.00 77.69 405 GLY A CA 1
ATOM 3224 C C . GLY A 1 405 ? -3.156 -23.461 5.171 1.00 77.69 405 GLY A C 1
ATOM 3225 O O . GLY A 1 405 ? -4.311 -23.874 5.136 1.00 77.69 405 GLY A O 1
ATOM 3226 N N . CYS A 1 406 ? -2.592 -22.987 6.283 1.00 85.94 406 CYS A N 1
ATOM 3227 C CA . CYS A 1 406 ? -3.313 -22.781 7.542 1.00 85.94 406 CYS A CA 1
ATOM 3228 C C . CYS A 1 406 ? -3.045 -21.363 8.046 1.00 85.94 406 CYS A C 1
ATOM 3230 O O . CYS A 1 406 ? -1.897 -20.913 7.989 1.00 85.94 406 CYS A O 1
ATOM 3232 N N . LEU A 1 407 ? -4.080 -20.685 8.543 1.00 89.56 407 LEU A N 1
ATOM 3233 C CA . LEU A 1 407 ? -3.945 -19.390 9.208 1.00 89.56 407 LEU A CA 1
ATOM 3234 C C . LEU A 1 407 ? -4.208 -19.574 10.701 1.00 89.56 407 LEU A C 1
ATOM 3236 O O . LEU A 1 407 ? -5.310 -19.957 11.096 1.00 89.56 407 LEU A O 1
ATOM 3240 N N . ASP A 1 408 ? -3.202 -19.288 11.520 1.00 93.12 408 ASP A N 1
ATOM 3241 C CA . ASP A 1 408 ? -3.342 -19.334 12.970 1.00 93.12 408 ASP A CA 1
ATOM 3242 C C . ASP A 1 408 ? -3.902 -18.004 13.473 1.00 93.12 408 ASP A C 1
ATOM 3244 O O . ASP A 1 408 ? -3.286 -16.952 13.276 1.00 93.12 408 ASP A O 1
ATOM 3248 N N . VAL A 1 409 ? -5.022 -18.064 14.188 1.00 94.94 409 VAL A N 1
ATOM 3249 C CA . VAL A 1 409 ? -5.431 -17.015 15.123 1.00 94.94 409 VAL A CA 1
ATOM 3250 C C . VAL A 1 409 ? -4.804 -17.370 16.466 1.00 94.94 409 VAL A C 1
ATOM 3252 O O . VAL A 1 409 ? -5.298 -18.229 17.193 1.00 94.94 409 VAL A O 1
ATOM 3255 N N . GLU A 1 410 ? -3.660 -16.750 16.755 1.00 94.88 410 GLU A N 1
ATOM 3256 C CA . GLU A 1 410 ? -2.890 -16.985 17.981 1.00 94.88 410 GLU A CA 1
ATOM 3257 C C . GLU A 1 410 ? -3.625 -16.443 19.206 1.00 94.88 410 GLU A C 1
ATOM 3259 O O . GLU A 1 410 ? -3.612 -17.071 20.262 1.00 94.88 410 GLU A O 1
ATOM 3264 N N . SER A 1 411 ? -4.281 -15.294 19.050 1.00 95.56 411 SER A N 1
ATOM 3265 C CA . SER A 1 411 ? -5.163 -14.747 20.069 1.00 95.56 411 SER A CA 1
ATOM 3266 C C . SER A 1 411 ? -6.259 -13.878 19.471 1.00 95.56 411 SER A C 1
ATOM 3268 O O . SER A 1 411 ? -6.027 -13.092 18.553 1.00 95.56 411 SER A O 1
ATOM 3270 N N . LEU A 1 412 ? -7.459 -13.999 20.028 1.00 95.88 412 LEU A N 1
ATOM 3271 C CA . LEU A 1 412 ? -8.582 -13.099 19.819 1.00 95.88 412 LEU A CA 1
ATOM 3272 C C . LEU A 1 412 ? -9.227 -12.822 21.179 1.00 95.88 412 LEU A C 1
ATOM 3274 O O . LEU A 1 412 ? -9.654 -13.749 21.866 1.00 95.88 412 LEU A O 1
ATOM 3278 N N . ARG A 1 413 ? -9.273 -11.548 21.577 1.00 95.50 413 ARG A N 1
ATOM 3279 C CA . ARG A 1 413 ? -9.844 -11.091 22.854 1.00 95.50 413 ARG A CA 1
ATOM 3280 C C . ARG A 1 413 ? -10.756 -9.892 22.644 1.00 95.50 413 ARG A C 1
ATOM 3282 O O . ARG A 1 413 ? -10.420 -9.007 21.859 1.00 95.50 413 ARG A O 1
ATOM 3289 N N . VAL A 1 414 ? -11.850 -9.826 23.400 1.00 94.38 414 VAL A N 1
ATOM 3290 C CA . VAL A 1 414 ? -12.735 -8.653 23.469 1.00 94.38 414 VAL A CA 1
ATOM 3291 C C . VAL A 1 414 ? -12.800 -8.173 24.907 1.00 94.38 414 VAL A C 1
ATOM 3293 O O . VAL A 1 414 ? -13.130 -8.949 25.800 1.00 94.38 414 VAL A O 1
ATOM 3296 N N . HIS A 1 415 ? -12.441 -6.917 25.147 1.00 93.81 415 HIS A N 1
ATOM 3297 C CA . HIS A 1 415 ? -12.233 -6.412 26.504 1.00 93.81 415 HIS A CA 1
ATOM 3298 C C . HIS A 1 415 ? -12.256 -4.885 26.577 1.00 93.81 415 HIS A C 1
ATOM 3300 O O . HIS A 1 415 ? -12.066 -4.199 25.574 1.00 93.81 415 HIS A O 1
ATOM 3306 N N . ASN A 1 416 ? -12.431 -4.366 27.785 1.00 93.62 416 ASN A N 1
ATOM 3307 C CA . ASN A 1 416 ? -12.111 -2.996 28.181 1.00 93.62 416 ASN A CA 1
ATOM 3308 C C . ASN A 1 416 ? -11.267 -3.039 29.479 1.00 93.62 416 ASN A C 1
ATOM 3310 O O . ASN A 1 416 ? -10.780 -4.103 29.867 1.00 93.62 416 ASN A O 1
ATOM 3314 N N . SER A 1 417 ? -11.046 -1.906 30.154 1.00 90.81 417 SER A N 1
ATOM 3315 C CA . SER A 1 417 ? -10.261 -1.864 31.405 1.00 90.81 417 SER A CA 1
ATOM 3316 C C . SER A 1 417 ? -10.955 -2.543 32.592 1.00 90.81 417 SER A C 1
ATOM 3318 O O . SER A 1 417 ? -10.320 -2.805 33.617 1.00 90.81 417 SER A O 1
ATOM 3320 N N . ARG A 1 418 ? -12.264 -2.794 32.485 1.00 90.19 418 ARG A N 1
ATOM 3321 C CA . ARG A 1 418 ? -13.124 -3.284 33.567 1.00 90.19 418 ARG A CA 1
ATOM 3322 C C . ARG A 1 418 ? -13.414 -4.773 33.444 1.00 90.19 418 ARG A C 1
ATOM 3324 O O . ARG A 1 418 ? -13.543 -5.441 34.465 1.00 90.19 418 ARG A O 1
ATOM 3331 N N . GLU A 1 419 ? -13.507 -5.287 32.224 1.00 91.75 419 GLU A N 1
ATOM 3332 C CA . GLU A 1 419 ? -13.915 -6.660 31.953 1.00 91.75 419 GLU A CA 1
ATOM 3333 C C . GLU A 1 419 ? -13.386 -7.195 30.614 1.00 91.75 419 GLU A C 1
ATOM 3335 O O . GLU A 1 419 ? -13.051 -6.447 29.693 1.00 91.75 419 GLU A O 1
ATOM 3340 N N . ALA A 1 420 ? -13.341 -8.524 30.507 1.00 92.75 420 ALA A N 1
ATOM 3341 C CA . ALA A 1 420 ? -13.074 -9.258 29.276 1.00 92.75 420 ALA A CA 1
ATOM 3342 C C . ALA A 1 420 ? -14.224 -10.237 29.014 1.00 92.75 420 ALA A C 1
ATOM 3344 O O . ALA A 1 420 ? -14.682 -10.912 29.937 1.00 92.75 420 ALA A O 1
ATOM 3345 N N . LEU A 1 421 ? -14.688 -10.313 27.766 1.00 93.75 421 LEU A N 1
ATOM 3346 C CA . LEU A 1 421 ? -15.819 -11.160 27.401 1.00 93.75 421 LEU A CA 1
ATOM 3347 C C . LEU A 1 421 ? -15.391 -12.613 27.270 1.00 93.75 421 LEU A C 1
ATOM 3349 O O . LEU A 1 421 ? -14.498 -12.936 26.488 1.00 93.75 421 LEU A O 1
ATOM 3353 N N . ASN A 1 422 ? -16.098 -13.491 27.973 1.00 93.62 422 ASN A N 1
ATOM 3354 C CA . ASN A 1 422 ? -15.972 -14.925 27.771 1.00 93.62 422 ASN A CA 1
ATOM 3355 C C . ASN A 1 422 ? -16.745 -15.357 26.524 1.00 93.62 422 ASN A C 1
ATOM 3357 O O . ASN A 1 422 ? -17.886 -14.942 26.302 1.00 93.62 422 ASN A O 1
ATOM 3361 N N . VAL A 1 423 ? -16.134 -16.238 25.737 1.00 93.69 423 VAL A N 1
ATOM 3362 C CA . VAL A 1 423 ? -16.817 -16.929 24.642 1.00 93.69 423 VAL A CA 1
ATOM 3363 C C . VAL A 1 423 ? -17.810 -17.922 25.241 1.00 93.69 423 VAL A C 1
ATOM 3365 O O . VAL A 1 423 ? -17.412 -18.812 25.989 1.00 93.69 423 VAL A O 1
ATOM 3368 N N . VAL A 1 424 ? -19.095 -17.804 24.916 1.00 95.12 424 VAL A N 1
ATOM 3369 C CA . VAL A 1 424 ? -20.135 -18.730 25.408 1.00 95.12 424 VAL A CA 1
ATOM 3370 C C . VAL A 1 424 ? -20.485 -19.814 24.407 1.00 95.12 424 VAL A C 1
ATOM 3372 O O . VAL A 1 424 ? -20.912 -20.896 24.796 1.00 95.12 424 VAL A O 1
ATOM 3375 N N . ASN A 1 425 ? -20.294 -19.537 23.122 1.00 95.00 425 ASN A N 1
ATOM 3376 C CA . ASN A 1 425 ? -20.558 -20.490 22.061 1.00 95.00 425 ASN A CA 1
ATOM 3377 C C . ASN A 1 425 ? -19.631 -20.234 20.872 1.00 95.00 425 ASN A C 1
ATOM 3379 O O . ASN A 1 425 ? -19.194 -19.103 20.636 1.00 95.00 425 ASN A O 1
ATOM 3383 N N . VAL A 1 426 ? -19.344 -21.296 20.126 1.00 94.94 426 VAL A N 1
ATOM 3384 C CA . VAL A 1 426 ? -18.497 -21.263 18.939 1.00 94.94 426 VAL A CA 1
ATOM 3385 C C . VAL A 1 426 ? -19.204 -21.992 17.808 1.00 94.94 426 VAL A C 1
ATOM 3387 O O . VAL A 1 426 ? -19.612 -23.138 17.960 1.00 94.94 426 VAL A O 1
ATOM 3390 N N . VAL A 1 427 ? -19.319 -21.333 16.658 1.00 94.44 427 VAL A N 1
ATOM 3391 C CA . VAL A 1 427 ? -19.738 -21.957 15.400 1.00 94.44 427 VAL A CA 1
ATOM 3392 C C . VAL A 1 427 ? -18.548 -21.904 14.460 1.00 94.44 427 VAL A C 1
ATOM 3394 O O . VAL A 1 427 ? -18.050 -20.821 14.166 1.00 94.44 427 VAL A O 1
ATOM 3397 N N . ALA A 1 428 ? -18.069 -23.054 14.007 1.00 92.62 428 ALA A N 1
ATOM 3398 C CA . ALA A 1 428 ? -16.871 -23.135 13.188 1.00 92.62 428 ALA A CA 1
ATOM 3399 C C . ALA A 1 428 ? -17.089 -24.030 11.972 1.00 92.62 428 ALA A C 1
ATOM 3401 O O . ALA A 1 428 ? -17.780 -25.042 12.060 1.00 92.62 428 ALA A O 1
ATOM 3402 N N . ASP A 1 429 ? -16.444 -23.668 10.869 1.00 90.19 429 ASP A N 1
ATOM 3403 C CA . ASP A 1 429 ? -16.313 -24.505 9.686 1.00 90.19 429 ASP A CA 1
ATOM 3404 C C . ASP A 1 429 ? -14.847 -24.566 9.264 1.00 90.19 429 ASP A C 1
ATOM 3406 O O . ASP A 1 429 ? -14.165 -23.542 9.138 1.00 90.19 429 ASP A O 1
ATOM 3410 N N . HIS A 1 430 ? -14.364 -25.794 9.087 1.00 87.19 430 HIS A N 1
ATOM 3411 C CA . HIS A 1 430 ? -12.973 -26.106 8.781 1.00 87.19 430 HIS A CA 1
ATOM 3412 C C . HIS A 1 430 ? -11.943 -25.392 9.685 1.00 87.19 430 HIS A C 1
ATOM 3414 O O . HIS A 1 430 ? -10.962 -24.803 9.213 1.00 87.19 430 HIS A O 1
ATOM 3420 N N . ALA A 1 431 ? -12.148 -25.467 11.004 1.00 89.12 431 ALA A N 1
ATOM 3421 C CA . ALA A 1 431 ? -11.240 -24.898 11.994 1.00 89.12 431 ALA A CA 1
ATOM 3422 C C . ALA A 1 431 ? -10.842 -25.904 13.082 1.00 89.12 431 ALA A C 1
ATOM 3424 O O . ALA A 1 431 ? -11.686 -26.630 13.605 1.00 89.12 431 ALA A O 1
ATOM 3425 N N . ASP A 1 432 ? -9.568 -25.896 13.477 1.00 89.56 432 ASP A N 1
ATOM 3426 C CA . ASP A 1 432 ? -9.077 -26.678 14.614 1.00 89.56 432 ASP A CA 1
ATOM 3427 C C . ASP A 1 432 ? -9.112 -25.850 15.903 1.00 89.56 432 ASP A C 1
ATOM 3429 O O . ASP A 1 432 ? -8.833 -24.647 15.895 1.00 89.56 432 ASP A O 1
ATOM 3433 N N . ASN A 1 433 ? -9.342 -26.526 17.033 1.00 90.88 433 ASN A N 1
ATOM 3434 C CA . ASN A 1 433 ? -9.304 -25.977 18.397 1.00 90.88 433 ASN A CA 1
ATOM 3435 C C . ASN A 1 433 ? -10.322 -24.863 18.702 1.00 90.88 433 ASN A C 1
ATOM 3437 O O . ASN A 1 433 ? -10.289 -24.298 19.792 1.00 90.88 433 ASN A O 1
ATOM 3441 N N . ALA A 1 434 ? -11.253 -24.571 17.791 1.00 90.19 434 ALA A N 1
ATOM 3442 C CA . ALA A 1 434 ? -12.239 -23.511 17.977 1.00 90.19 434 ALA A CA 1
ATOM 3443 C C . ALA A 1 434 ? -13.129 -23.754 19.216 1.00 90.19 434 ALA A C 1
ATOM 3445 O O . ALA A 1 434 ? -13.286 -22.860 20.044 1.00 90.19 434 ALA A O 1
ATOM 3446 N N . GLU A 1 435 ? -13.624 -24.979 19.417 1.00 91.00 435 GLU A N 1
ATOM 3447 C CA . GLU A 1 435 ? -14.479 -25.336 20.565 1.00 91.00 435 GLU A CA 1
ATOM 3448 C C . GLU A 1 435 ? -13.777 -25.180 21.925 1.00 91.00 435 GLU A C 1
ATOM 3450 O O . GLU A 1 435 ? -14.418 -24.869 22.927 1.00 91.00 435 GLU A O 1
ATOM 3455 N N . ALA A 1 436 ? -12.444 -25.310 21.970 1.00 91.44 436 ALA A N 1
ATOM 3456 C CA . ALA A 1 436 ? -11.662 -25.142 23.198 1.00 91.44 436 ALA A CA 1
ATOM 3457 C C . ALA A 1 436 ? -11.651 -23.693 23.727 1.00 91.44 436 ALA A C 1
ATOM 3459 O O . ALA A 1 436 ? -11.134 -23.441 24.819 1.00 91.44 436 ALA A O 1
ATOM 3460 N N . CYS A 1 437 ? -12.205 -22.745 22.963 1.00 91.31 437 CYS A N 1
ATOM 3461 C CA . CYS A 1 437 ? -12.338 -21.346 23.353 1.00 91.31 437 CYS A CA 1
ATOM 3462 C C . CYS A 1 437 ? -13.535 -21.092 24.285 1.00 91.31 437 CYS A C 1
ATOM 3464 O O . CYS A 1 437 ? -13.550 -20.064 24.958 1.00 91.31 437 CYS A O 1
ATOM 3466 N N . VAL A 1 438 ? -14.526 -21.993 24.351 1.00 93.62 438 VAL A N 1
ATOM 3467 C CA . VAL A 1 438 ? -15.718 -21.799 25.194 1.00 93.62 438 VAL A CA 1
ATOM 3468 C C . VAL A 1 438 ? -15.323 -21.665 26.670 1.00 93.62 438 VAL A C 1
ATOM 3470 O O . VAL A 1 438 ? -14.498 -22.416 27.192 1.00 93.62 438 VAL A O 1
ATOM 3473 N N . GLY A 1 439 ? -15.909 -20.677 27.344 1.00 90.94 439 GLY A N 1
ATOM 3474 C CA . GLY A 1 439 ? -15.638 -20.318 28.733 1.00 90.94 439 GLY A CA 1
ATOM 3475 C C . GLY A 1 439 ? -14.353 -19.514 28.946 1.00 90.94 439 GLY A C 1
ATOM 3476 O O . GLY A 1 439 ? -13.996 -19.262 30.095 1.00 90.94 439 GLY A O 1
ATOM 3477 N N . ARG A 1 440 ? -13.641 -19.121 27.879 1.00 92.44 440 ARG A N 1
ATOM 3478 C CA . ARG A 1 440 ? -12.379 -18.372 27.977 1.00 92.44 440 ARG A CA 1
ATOM 3479 C C . ARG A 1 440 ? -12.532 -16.930 27.481 1.00 92.44 440 ARG A C 1
ATOM 3481 O O . ARG A 1 440 ? -13.263 -16.701 26.516 1.00 92.44 440 ARG A O 1
ATOM 3488 N N . PRO A 1 441 ? -11.795 -15.972 28.076 1.00 90.88 441 PRO A N 1
ATOM 3489 C CA . PRO A 1 441 ? -11.742 -14.583 27.609 1.00 90.88 441 PRO A CA 1
ATOM 3490 C C . PRO A 1 441 ? -10.808 -14.380 26.403 1.00 90.88 441 PRO A C 1
ATOM 3492 O O . PRO A 1 441 ? -10.736 -13.296 25.824 1.00 90.88 441 PRO A O 1
ATOM 3495 N N . GLU A 1 442 ? -10.051 -15.416 26.041 1.00 93.31 442 GLU A N 1
ATOM 3496 C CA . GLU A 1 442 ? -9.158 -15.442 24.890 1.00 93.31 442 GLU A CA 1
ATOM 3497 C C . GLU A 1 442 ? -9.411 -16.697 24.064 1.00 93.31 442 GLU A C 1
ATOM 3499 O O . GLU A 1 442 ? -9.387 -17.815 24.585 1.00 93.31 442 GLU A O 1
ATOM 3504 N N . ALA A 1 443 ? -9.614 -16.491 22.766 1.00 93.75 443 ALA A N 1
ATOM 3505 C CA . ALA A 1 443 ? -9.774 -17.544 21.782 1.00 93.75 443 ALA A CA 1
ATOM 3506 C C . ALA A 1 443 ? -8.496 -17.710 20.952 1.00 93.75 443 ALA A C 1
ATOM 3508 O O . ALA A 1 443 ? -7.890 -16.726 20.527 1.00 93.75 443 ALA A O 1
ATOM 3509 N N . ALA A 1 444 ? -8.113 -18.958 20.696 1.00 95.81 444 ALA A N 1
ATOM 3510 C CA . ALA A 1 444 ? -7.004 -19.317 19.822 1.00 95.81 444 ALA A CA 1
ATOM 3511 C C . ALA A 1 444 ? -7.399 -20.547 19.000 1.00 95.81 444 ALA A C 1
ATOM 3513 O O . ALA A 1 444 ? -7.842 -21.553 19.556 1.00 95.81 444 ALA A O 1
ATOM 3514 N N . PHE A 1 445 ? -7.262 -20.467 17.680 1.00 95.56 445 PHE A N 1
ATOM 3515 C CA . PHE A 1 445 ? -7.738 -21.495 16.754 1.00 95.56 445 PHE A CA 1
ATOM 3516 C C . PHE A 1 445 ? -6.999 -21.426 15.414 1.00 95.56 445 PHE A C 1
ATOM 3518 O O . PHE A 1 445 ? -6.284 -20.466 15.125 1.00 95.56 445 PHE A O 1
ATOM 3525 N N . VAL A 1 446 ? -7.154 -22.461 14.588 1.00 92.69 446 VAL A N 1
ATOM 3526 C CA . VAL A 1 446 ? -6.500 -22.552 13.272 1.00 92.69 446 VAL A CA 1
ATOM 3527 C C . VAL A 1 446 ? -7.554 -22.713 12.189 1.00 92.69 446 VAL A C 1
ATOM 3529 O O . VAL A 1 446 ? -8.349 -23.641 12.258 1.00 92.69 446 VAL A O 1
ATOM 3532 N N . LEU A 1 447 ? -7.536 -21.852 11.173 1.00 90.31 447 LEU A N 1
ATOM 3533 C CA . LEU A 1 447 ? -8.415 -21.943 10.002 1.00 90.31 447 LEU A CA 1
ATOM 3534 C C . LEU A 1 447 ? -7.732 -22.742 8.879 1.00 90.31 447 LEU A C 1
ATOM 3536 O O . LEU A 1 447 ? -6.571 -22.467 8.550 1.00 90.31 447 LEU A O 1
ATOM 3540 N N . ARG A 1 448 ? -8.444 -23.709 8.277 1.00 85.88 448 ARG A N 1
ATOM 3541 C CA . ARG A 1 448 ? -7.938 -24.601 7.217 1.00 85.88 448 ARG A CA 1
ATOM 3542 C C . ARG A 1 448 ? -8.878 -24.654 6.000 1.00 85.88 448 ARG A C 1
ATOM 3544 O O . ARG A 1 448 ? -9.831 -25.422 6.021 1.00 85.88 448 ARG A O 1
ATOM 3551 N N . PRO A 1 449 ? -8.599 -23.985 4.879 1.00 71.50 449 PRO A N 1
ATOM 3552 C CA . PRO A 1 449 ? -9.462 -24.082 3.709 1.00 71.50 449 PRO A CA 1
ATOM 3553 C C . PRO A 1 449 ? -9.136 -25.339 2.904 1.00 71.50 449 PRO A C 1
ATOM 3555 O O . PRO A 1 449 ? -8.041 -25.463 2.360 1.00 71.50 449 PRO A O 1
ATOM 3558 N N . TRP A 1 450 ? -10.090 -26.269 2.807 1.00 62.47 450 TRP A N 1
ATOM 3559 C CA . TRP A 1 450 ? -9.976 -27.435 1.919 1.00 62.47 450 TRP A CA 1
ATOM 3560 C C . TRP A 1 450 ? -10.924 -27.380 0.710 1.00 62.47 450 TRP A C 1
ATOM 3562 O O . TRP A 1 450 ? -10.701 -28.148 -0.224 1.00 62.47 450 TRP A O 1
ATOM 3572 N N . ALA A 1 451 ? -11.932 -26.488 0.663 1.00 52.03 451 ALA A N 1
ATOM 3573 C CA . ALA A 1 451 ? -12.849 -26.458 -0.491 1.00 52.03 451 ALA A CA 1
ATOM 3574 C C . ALA A 1 451 ? -13.559 -25.134 -0.862 1.00 52.03 451 ALA A C 1
ATOM 3576 O O . ALA A 1 451 ? -14.020 -25.043 -1.998 1.00 52.03 451 ALA A O 1
ATOM 3577 N N . SER A 1 452 ? -13.660 -24.103 -0.014 1.00 67.31 452 SER A N 1
ATOM 3578 C CA . SER A 1 452 ? -14.343 -22.851 -0.421 1.00 67.31 452 SER A CA 1
ATOM 3579 C C . SER A 1 452 ? -14.073 -21.672 0.513 1.00 67.31 452 SER A C 1
ATOM 3581 O O . SER A 1 452 ? -13.494 -20.675 0.088 1.00 67.31 452 SER A O 1
ATOM 3583 N N . GLU A 1 453 ? -14.446 -21.797 1.782 1.00 80.25 453 GLU A N 1
ATOM 3584 C CA . GLU A 1 453 ? -14.265 -20.800 2.842 1.00 80.25 453 GLU A CA 1
ATOM 3585 C C . GLU A 1 453 ? -14.040 -21.533 4.175 1.00 80.25 453 GLU A C 1
ATOM 3587 O O . GLU A 1 453 ? -14.415 -22.694 4.331 1.00 80.25 453 GLU A O 1
ATOM 3592 N N . SER A 1 454 ? -13.377 -20.893 5.135 1.00 89.81 454 SER A N 1
ATOM 3593 C CA . SER A 1 454 ? -13.277 -21.393 6.515 1.00 89.81 454 SER A CA 1
ATOM 3594 C C . SER A 1 454 ? -13.587 -20.261 7.468 1.00 89.81 454 SER A C 1
ATOM 3596 O O . SER A 1 454 ? -13.147 -19.133 7.235 1.00 89.81 454 SER A O 1
ATOM 3598 N N . PHE A 1 455 ? -14.310 -20.541 8.547 1.00 93.31 455 PHE A N 1
ATOM 3599 C CA . PHE A 1 455 ? -14.668 -19.503 9.505 1.00 93.31 455 PHE A CA 1
ATOM 3600 C C . PHE A 1 455 ? -14.775 -20.018 10.937 1.00 93.31 455 PHE A C 1
ATOM 3602 O O . PHE A 1 455 ? -15.026 -21.193 11.189 1.00 93.31 455 PHE A O 1
ATOM 3609 N N . VAL A 1 456 ? -14.616 -19.098 11.884 1.00 95.56 456 VAL A N 1
ATOM 3610 C CA . VAL A 1 456 ? -14.951 -19.281 13.297 1.00 95.56 456 VAL A CA 1
ATOM 3611 C C . VAL A 1 456 ? -15.740 -18.064 13.752 1.00 95.56 456 VAL A C 1
ATOM 3613 O O . VAL A 1 456 ? -15.245 -16.939 13.690 1.00 95.56 456 VAL A O 1
ATOM 3616 N N . ARG A 1 457 ? -16.961 -18.300 14.227 1.00 96.44 457 ARG A N 1
ATOM 3617 C CA . ARG A 1 457 ? -17.829 -17.330 14.887 1.00 96.44 457 ARG A CA 1
ATOM 3618 C C . ARG A 1 457 ? -17.835 -17.593 16.387 1.00 96.44 457 ARG A C 1
ATOM 3620 O O . ARG A 1 457 ? -18.265 -18.652 16.834 1.00 96.44 457 ARG A O 1
ATOM 3627 N N . LEU A 1 458 ? -17.379 -16.611 17.150 1.00 96.00 458 LEU A N 1
ATOM 3628 C CA . LEU A 1 458 ? -17.395 -16.575 18.606 1.00 96.00 458 LEU A CA 1
ATOM 3629 C C . LEU A 1 458 ? -18.602 -15.756 19.057 1.00 96.00 458 LEU A C 1
ATOM 3631 O O . LEU A 1 458 ? -18.760 -14.617 18.622 1.00 96.00 458 LEU A O 1
ATOM 3635 N N . GLN A 1 459 ? -19.442 -16.322 19.915 1.00 95.25 459 GLN A N 1
ATOM 3636 C CA . GLN A 1 459 ? -20.555 -15.611 20.545 1.00 95.25 459 GLN A CA 1
ATOM 3637 C C . GLN A 1 459 ? -20.197 -15.279 21.990 1.00 95.25 459 GLN A C 1
ATOM 3639 O O . GLN A 1 459 ? -19.595 -16.102 22.687 1.00 95.25 459 GLN A O 1
ATOM 3644 N N . PHE A 1 460 ? -20.579 -14.086 22.435 1.00 93.06 460 PHE A N 1
ATOM 3645 C CA . PHE A 1 460 ? -20.313 -13.592 23.781 1.00 93.06 460 PHE A CA 1
ATOM 3646 C C . PHE A 1 460 ? -21.604 -13.548 24.595 1.00 93.06 460 PHE A C 1
ATOM 3648 O O . PHE A 1 460 ? -22.698 -13.394 24.053 1.00 93.06 460 PHE A O 1
ATOM 3655 N N . GLN A 1 461 ? -21.486 -13.713 25.912 1.00 81.94 461 GLN A N 1
ATOM 3656 C CA . GLN A 1 461 ? -22.635 -13.558 26.802 1.00 81.94 461 GLN A CA 1
ATOM 3657 C C . GLN A 1 461 ? -23.151 -12.115 26.728 1.00 81.94 461 GLN A C 1
ATOM 3659 O O . GLN A 1 461 ? -22.342 -11.195 26.606 1.00 81.94 461 GLN A O 1
ATOM 3664 N N . HIS A 1 462 ? -24.459 -11.911 26.870 1.00 69.50 462 HIS A N 1
ATOM 3665 C CA . HIS A 1 462 ? -25.026 -10.654 27.362 1.00 69.50 462 HIS A CA 1
ATOM 3666 C C . HIS A 1 462 ? -25.570 -10.931 28.756 1.00 69.50 462 HIS A C 1
ATOM 3668 O O . HIS A 1 462 ? -26.269 -11.928 28.940 1.00 69.50 462 HIS A O 1
ATOM 3674 N N . ASP A 1 463 ? -25.191 -10.095 29.715 1.00 60.06 463 ASP A N 1
ATOM 3675 C CA . ASP A 1 463 ? -25.754 -10.137 31.065 1.00 60.06 463 ASP A CA 1
ATOM 3676 C C . ASP A 1 463 ? -27.059 -9.343 31.134 1.00 60.06 463 ASP A C 1
ATOM 3678 O O . ASP A 1 463 ? -27.152 -8.303 30.433 1.00 60.06 463 ASP A O 1
#

pLDDT: mean 81.17, std 13.12, range [38.44, 97.75]